Protein AF-0000000087552653 (afdb_homodimer)

Solvent-accessible surface area (backbone atoms only — not comparable to full-atom values): 28702 Å² total; per-residue (Å²): 130,79,80,73,78,88,74,57,79,90,54,52,32,80,37,26,39,22,35,35,19,44,28,60,35,20,32,40,33,50,39,37,32,42,69,78,40,63,28,47,26,37,37,37,40,17,35,39,52,46,31,59,52,37,78,46,34,56,68,56,44,31,53,54,49,40,52,52,51,52,52,36,54,73,68,49,31,47,29,40,34,38,34,20,36,42,48,38,40,54,20,43,68,61,39,53,58,71,49,64,68,68,41,58,76,45,50,52,52,58,58,46,24,51,55,60,44,74,48,97,66,52,28,35,23,34,42,21,30,48,40,25,43,73,51,40,41,65,51,54,47,21,34,73,74,28,71,78,49,44,63,36,69,41,60,48,72,62,53,57,59,38,55,73,71,60,41,67,97,28,73,54,42,51,46,46,50,50,60,60,58,66,31,78,74,46,66,78,35,43,34,37,39,55,45,35,49,53,45,69,80,46,44,68,63,53,40,61,73,49,50,87,63,36,48,73,55,69,52,35,57,49,36,32,51,52,50,50,53,54,30,52,75,64,67,35,61,36,84,87,33,95,76,47,52,77,44,37,33,23,41,45,73,42,74,63,54,55,54,50,40,31,73,44,60,33,86,84,68,64,81,38,82,46,77,131,129,77,78,73,76,87,74,56,81,88,55,53,33,79,37,25,39,23,35,35,19,47,27,59,35,21,32,40,33,52,39,36,32,43,69,78,41,63,29,46,25,37,36,37,40,18,34,40,53,44,29,60,53,36,78,47,35,56,68,57,44,32,53,54,49,41,53,52,50,50,52,36,53,73,68,50,31,47,28,39,32,38,32,20,37,40,48,38,41,54,20,44,69,60,39,51,58,70,49,63,67,66,42,58,76,44,51,51,52,58,57,46,25,52,56,59,43,75,46,97,67,50,28,36,25,33,41,22,30,47,40,24,45,74,50,42,42,64,52,53,47,21,34,71,74,28,73,78,48,44,64,35,69,40,61,48,72,62,52,56,57,37,55,73,70,60,40,66,97,26,74,54,43,51,45,44,50,50,59,60,57,67,32,78,75,46,67,78,35,42,32,36,38,55,45,36,49,53,44,69,80,45,44,67,64,53,40,60,74,49,49,87,62,36,47,73,55,69,54,36,58,49,35,31,50,50,49,51,54,55,31,52,75,64,67,36,61,34,83,87,33,96,74,48,51,78,44,38,33,22,42,44,74,41,74,64,56,56,55,47,39,30,71,44,59,34,86,84,69,63,79,37,81,45,79,130

Organism: NCBI:txid2305228

pLDDT: mean 95.36, std 7.12, range [34.69, 98.94]

Sequence (552 aa):
MKTKKQDYSHLSPNQPIGIFDSGVGGLTVAKEIKRLLPNENLIYFGDTKHLPYGEKSKEAIIEYSTKITNFLLEQNCKAIVIACNTATANALNEVVESVAGKVPVIDVINPVAEKVSYEIHNNVGVIATKATVNSGLYKKSIRKHNKWIKVDELATPLLVPAIEEGFKNHPITHAIIYNYLSNSKLKNIETLILGCTHYPLLIDEIKQYYGNRVRVIDSPNIVANHLKIILDKYNLLNENNPKPDYRFYLSDITKNFEKISKKFFGKSIDLEFKTLMKTKKQDYSHLSPNQPIGIFDSGVGGLTVAKEIKRLLPNENLIYFGDTKHLPYGEKSKEAIIEYSTKITNFLLEQNCKAIVIACNTATANALNEVVESVAGKVPVIDVINPVAEKVSYEIHNNVGVIATKATVNSGLYKKSIRKHNKWIKVDELATPLLVPAIEEGFKNHPITHAIIYNYLSNSKLKNIETLILGCTHYPLLIDEIKQYYGNRVRVIDSPNIVANHLKIILDKYNLLNENNPKPDYRFYLSDITKNFEKISKKFFGKSIDLEFKTL

Secondary structure (DSSP, 8-state):
--------TT--TTSPEEEEESSSTTHHHHHHHHHH-TT--EEEEE-TTT--GGGS-HHHHHHHHHHHHHHHHHTT-SEEEE--HHHHHHHHHHHHHHHTTSS-EEESSHHHHHHHHTSS-SEEEEEE-HHHHHHTHHHHHHHHH-TT-EEEEEE-TTHHHHHHTT-TT-HHHHHHHHHHHTSGGGTT-SEEEEESTTGGGGHHHHHHHHTTSSEEE-HHHHHHHHHHHHHHHTT----S-SS--EEEEESS--HHHHHHHHHHH-TT--EEE---/--------TT--TTSPEEEEESSSTTHHHHHHHHHH-TT--EEEEE-TTT--GGGS-HHHHHHHHHHHHHHHHHTT-SEEEE--HHHHHHHHHHHHHHHTTSS-EEESSHHHHHHHHTSS-SEEEEEE-HHHHHHTHHHHHHHHH-TT-EEEEEE-TTHHHHHHTT-TT-HHHHHHHHHHHTSGGGTT-SEEEEESTTGGGGHHHHHHHHTTSSEEE-HHHHHHHHHHHHHHHTT----S-SS--EEEEESS--HHHHHHHHHHH-TT--EEE---

Radius of gyration: 25.2 Å; Cα contacts (8 Å, |Δi|>4): 1125; chains: 2; bounding box: 48×78×66 Å

Nearest PDB structures (foldseek):
  2gzm-assembly1_A  TM=9.414E-01  e=8.500E-28  Bacillus anthracis
  3ist-assembly1_A  TM=9.287E-01  e=1.490E-26  Listeria monocytogenes EGD-e
  1zuw-assembly1_A  TM=9.370E-01  e=9.863E-26  Bacillus subtilis
  2jfq-assembly1_B  TM=9.413E-01  e=1.961E-25  Staphylococcus aureus
  1zuw-assembly2_B-2  TM=9.348E-01  e=6.166E-25  Bacillus subtilis

Foldseek 3Di:
DPPPPQAQVVAALQAAEEEEECALLLLLLVQLLCVVFVQHAYEYEHAPVRPDLLPDDLVVLQVVLLVSLVVSVVSVHQEYEYSWLLSCLRHVVVSCVSCVSNHYYFYLQQLQLQVVLPDDWQEEEEEDGNSNVVSCVNVVNNCVSPVRHHYQYDYLHVQQVCLLVVCAVHPVNLVSLCVRCVDPSNPPGAEYEHSGSSCVSRVVSNCVVCPNRHHYDDRSNSRSVVVVVVCVVNVNRDDPGNDHHYAAEYCDDDPSSLVSSCVSNHDPDDYHHDHD/DPPPPQAQPVAALQAAEEEEECALLLLLLVQLLCVVFVQHAYEYEHAPVRPDLLPDDLVVLQVVLLVSLVVSVVSVHQEYEYSWLLSCLRHVVVSCVSCVSNHYYFYLQQLQLQVVLPDDWQEEEEEDGNSNVVSCVNVVNNCVSPVRHHYQYDYLHVQQVCLLVVCAVHPVNLVSLCVRCVDPSNPPGAEYEHSGSSCVSNVVSNCVVCPNRHHYDDRSNSRSVVVVVVCVVNVNRRDPGNDHHYAAEYCDDDPSSLVSSCVSNHDPDDYDHDHD

InterPro domains:
  IPR001920 Asp/Glu racemase [G3DSA:3.40.50.1860] (17-266)
  IPR001920 Asp/Glu racemase [G3DSA:3.40.50.1860] (108-219)
  IPR001920 Asp/Glu racemase [SSF53681] (16-116)
  IPR001920 Asp/Glu racemase [SSF53681] (122-271)
  IPR004391 Glutamate racemase [MF_00258] (15-268)
  IPR004391 Glutamate racemase [TIGR00067] (17-265)
  IPR015942 Asp/Glu/hydantoin racemase [PF01177] (32-226)
  IPR018187 Asp/Glu racemase, active site 1 [PS00923] (81-89)
  IPR033134 Asp/Glu racemase, active site 2 [PS00924] (192-202)

Structure (mmCIF, N/CA/C/O backbone):
data_AF-0000000087552653-model_v1
#
loop_
_entity.id
_entity.type
_entity.pdbx_description
1 polymer 'Glutamate racemase'
#
loop_
_atom_site.group_PDB
_atom_site.id
_atom_site.type_symbol
_atom_site.label_atom_id
_atom_site.label_alt_id
_atom_site.label_comp_id
_atom_site.label_asym_id
_atom_site.label_entity_id
_atom_site.label_seq_id
_atom_site.pdbx_PDB_ins_code
_atom_site.Cartn_x
_atom_site.Cartn_y
_atom_site.Cartn_z
_atom_site.occupancy
_atom_site.B_iso_or_equiv
_atom_site.auth_seq_id
_atom_site.auth_comp_id
_atom_site.auth_asym_id
_atom_site.auth_atom_id
_atom_site.pdbx_PDB_model_num
ATOM 1 N N . MET A 1 1 ? -17.938 -25.734 -31.859 1 34.69 1 MET A N 1
ATOM 2 C CA . MET A 1 1 ? -16.797 -24.922 -32.25 1 34.69 1 MET A CA 1
ATOM 3 C C . MET A 1 1 ? -15.492 -25.531 -31.734 1 34.69 1 MET A C 1
ATOM 5 O O . MET A 1 1 ? -15.344 -25.781 -30.547 1 34.69 1 MET A O 1
ATOM 9 N N . LYS A 1 2 ? -14.781 -26.203 -32.5 1 41.53 2 LYS A N 1
ATOM 10 C CA . LYS A 1 2 ? -13.562 -26.969 -32.25 1 41.53 2 LYS A CA 1
ATOM 11 C C . LYS A 1 2 ? -12.523 -26.125 -31.516 1 41.53 2 LYS A C 1
ATOM 13 O O . LYS A 1 2 ? -12.281 -24.969 -31.891 1 41.53 2 LYS A O 1
ATOM 18 N N . THR A 1 3 ? -12.32 -26.203 -30.188 1 47.41 3 THR A N 1
ATOM 19 C CA . THR A 1 3 ? -11.328 -25.422 -29.453 1 47.41 3 THR A CA 1
ATOM 20 C C . THR A 1 3 ? -10.031 -25.312 -30.266 1 47.41 3 THR A C 1
ATOM 22 O O . THR A 1 3 ? -9.391 -26.312 -30.547 1 47.41 3 THR A O 1
ATOM 25 N N . LYS A 1 4 ? -9.977 -24.469 -31.219 1 55.56 4 LYS A N 1
ATOM 26 C CA . LYS A 1 4 ? -8.812 -24.234 -32.062 1 55.56 4 LYS A CA 1
ATOM 27 C C . LYS A 1 4 ? -7.516 -24.438 -31.297 1 55.56 4 LYS A C 1
ATOM 29 O O . LYS A 1 4 ? -7.309 -23.828 -30.25 1 55.56 4 LYS A O 1
ATOM 34 N N . LYS A 1 5 ? -6.84 -25.531 -31.406 1 69.5 5 LYS A N 1
ATOM 35 C CA . LYS A 1 5 ? -5.555 -25.844 -30.797 1 69.5 5 LYS A CA 1
ATOM 36 C C . LYS A 1 5 ? -4.594 -24.656 -30.891 1 69.5 5 LYS A C 1
ATOM 38 O O . LYS A 1 5 ? -4.391 -24.109 -31.984 1 69.5 5 LYS A O 1
ATOM 43 N N . GLN A 1 6 ? -4.23 -24 -29.734 1 84.12 6 GLN A N 1
ATOM 44 C CA . GLN A 1 6 ? -3.289 -22.891 -29.703 1 84.12 6 GLN A CA 1
ATOM 45 C C . GLN A 1 6 ? -1.974 -23.25 -30.375 1 84.12 6 GLN A C 1
ATOM 47 O O . GLN A 1 6 ? -1.462 -24.359 -30.203 1 84.12 6 GLN A O 1
ATOM 52 N N . ASP A 1 7 ? -1.537 -22.531 -31.375 1 90.12 7 ASP A N 1
ATOM 53 C CA . ASP A 1 7 ? -0.293 -22.703 -32.125 1 90.12 7 ASP A CA 1
ATOM 54 C C . ASP A 1 7 ? 0.731 -21.641 -31.734 1 90.12 7 ASP A C 1
ATOM 56 O O . ASP A 1 7 ? 0.498 -20.438 -31.938 1 90.12 7 ASP A O 1
ATOM 60 N N . TYR A 1 8 ? 1.911 -22.109 -31.125 1 96.62 8 TYR A N 1
ATOM 61 C CA . TYR A 1 8 ? 2.967 -21.203 -30.703 1 96.62 8 TYR A CA 1
ATOM 62 C C . TYR A 1 8 ? 4.254 -21.453 -31.484 1 96.62 8 TYR A C 1
ATOM 64 O O . TYR A 1 8 ? 5.352 -21.297 -30.938 1 96.62 8 TYR A O 1
ATOM 72 N N . SER A 1 9 ? 4.141 -21.906 -32.688 1 95.38 9 SER A N 1
ATOM 73 C CA . SER A 1 9 ? 5.289 -22.297 -33.5 1 95.38 9 SER A CA 1
ATOM 74 C C . SER A 1 9 ? 6.16 -21.094 -33.844 1 95.38 9 SER A C 1
ATOM 76 O O . SER A 1 9 ? 7.32 -21.25 -34.219 1 95.38 9 SER A O 1
ATOM 78 N N . HIS A 1 10 ? 5.609 -19.906 -33.75 1 96.94 10 HIS A N 1
ATOM 79 C CA . HIS A 1 10 ? 6.367 -18.688 -34.031 1 96.94 10 HIS A CA 1
ATOM 80 C C . HIS A 1 10 ? 7.328 -18.344 -32.906 1 96.94 10 HIS A C 1
ATOM 82 O O . HIS A 1 10 ? 8.211 -17.5 -33.062 1 96.94 10 HIS A O 1
ATOM 88 N N . LEU A 1 11 ? 7.207 -19 -31.828 1 98 11 LEU A N 1
ATOM 89 C CA . LEU A 1 11 ? 8.039 -18.719 -30.656 1 98 11 LEU A CA 1
ATOM 90 C C . LEU A 1 11 ? 9.297 -19.578 -30.656 1 98 11 LEU A C 1
ATOM 92 O O . LEU A 1 11 ? 9.305 -20.672 -31.234 1 98 11 LEU A O 1
ATOM 96 N N . SER A 1 12 ? 10.305 -19.016 -30.031 1 97.62 12 SER A N 1
ATOM 97 C CA . SER A 1 12 ? 11.578 -19.719 -29.891 1 97.62 12 SER A CA 1
ATOM 98 C C . SER A 1 12 ? 11.852 -20.125 -28.453 1 97.62 12 SER A C 1
ATOM 100 O O . SER A 1 12 ? 11.555 -19.359 -27.531 1 97.62 12 SER A O 1
ATOM 102 N N . PRO A 1 13 ? 12.469 -21.281 -28.266 1 97.62 13 PRO A N 1
ATOM 103 C CA . PRO A 1 13 ? 12.836 -21.703 -26.906 1 97.62 13 PRO A CA 1
ATOM 104 C C . PRO A 1 13 ? 13.812 -20.734 -26.234 1 97.62 13 PRO A C 1
ATOM 106 O O . PRO A 1 13 ? 13.891 -20.703 -25 1 97.62 13 PRO A O 1
ATOM 109 N N . ASN A 1 14 ? 14.492 -19.938 -27 1 97.38 14 ASN A N 1
ATOM 110 C CA . ASN A 1 14 ? 15.516 -19.062 -26.438 1 97.38 14 ASN A CA 1
ATOM 111 C C . ASN A 1 14 ? 14.914 -17.766 -25.891 1 97.38 14 ASN A C 1
ATOM 113 O O . ASN A 1 14 ? 15.578 -17.016 -25.172 1 97.38 14 ASN A O 1
ATOM 117 N N . GLN A 1 15 ? 13.648 -17.484 -26.219 1 98.62 15 GLN A N 1
ATOM 118 C CA . GLN A 1 15 ? 12.977 -16.281 -25.734 1 98.62 15 GLN A CA 1
ATOM 119 C C . GLN A 1 15 ? 12.727 -16.375 -24.234 1 98.62 15 GLN A C 1
ATOM 121 O O . GLN A 1 15 ? 12.539 -17.469 -23.688 1 98.62 15 GLN A O 1
ATOM 126 N N . PRO A 1 16 ? 12.758 -15.289 -23.562 1 98.81 16 PRO A N 1
ATOM 127 C CA . PRO A 1 16 ? 12.609 -15.305 -22.109 1 98.81 16 PRO A CA 1
ATOM 128 C C . PRO A 1 16 ? 11.172 -15.578 -21.672 1 98.81 16 PRO A C 1
ATOM 130 O O . PRO A 1 16 ? 10.242 -15.445 -22.469 1 98.81 16 PRO A O 1
ATOM 133 N N . ILE A 1 17 ? 11.07 -16.016 -20.422 1 98.88 17 ILE A N 1
ATOM 134 C CA . ILE A 1 17 ? 9.789 -16.094 -19.734 1 98.88 17 ILE A CA 1
ATOM 135 C C . ILE A 1 17 ? 9.523 -14.789 -18.984 1 98.88 17 ILE A C 1
ATOM 137 O O . ILE A 1 17 ? 10.367 -14.32 -18.219 1 98.88 17 ILE A O 1
ATOM 141 N N . GLY A 1 18 ? 8.398 -14.141 -19.266 1 98.94 18 GLY A N 1
ATOM 142 C CA . GLY A 1 18 ? 7.988 -12.945 -18.547 1 98.94 18 GLY A CA 1
ATOM 143 C C . GLY A 1 18 ? 7.164 -13.242 -17.312 1 98.94 18 GLY A C 1
ATOM 144 O O . GLY A 1 18 ? 6.207 -14.023 -17.375 1 98.94 18 GLY A O 1
ATOM 145 N N . ILE A 1 19 ? 7.551 -12.695 -16.188 1 98.94 19 ILE A N 1
ATOM 146 C CA . ILE A 1 19 ? 6.875 -12.867 -14.914 1 98.94 19 ILE A CA 1
ATOM 147 C C . ILE A 1 19 ? 6.52 -11.5 -14.328 1 98.94 19 ILE A C 1
ATOM 149 O O . ILE A 1 19 ? 7.336 -10.578 -14.352 1 98.94 19 ILE A O 1
ATOM 153 N N . PHE A 1 20 ? 5.242 -11.352 -13.82 1 98.88 20 PHE A N 1
ATOM 154 C CA . PHE A 1 20 ? 5.008 -10.055 -13.188 1 98.88 20 PHE A CA 1
ATOM 155 C C . PHE A 1 20 ? 4.168 -10.211 -11.93 1 98.88 20 PHE A C 1
ATOM 157 O O . PHE A 1 20 ? 3.455 -11.203 -11.766 1 98.88 20 PHE A O 1
ATOM 164 N N . ASP A 1 21 ? 4.309 -9.312 -11.086 1 98.56 21 ASP A N 1
ATOM 165 C CA . ASP A 1 21 ? 3.648 -9.211 -9.789 1 98.56 21 ASP A CA 1
ATOM 166 C C . ASP A 1 21 ? 3.426 -7.746 -9.406 1 98.56 21 ASP A C 1
ATOM 168 O O . ASP A 1 21 ? 4.023 -6.844 -9.992 1 98.56 21 ASP A O 1
ATOM 172 N N . SER A 1 22 ? 2.494 -7.559 -8.445 1 97.81 22 SER A N 1
ATOM 173 C CA . SER A 1 22 ? 2.221 -6.215 -7.945 1 97.81 22 SER A CA 1
ATOM 174 C C . SER A 1 22 ? 3.43 -5.641 -7.211 1 97.81 22 SER A C 1
ATOM 176 O O . SER A 1 22 ? 3.498 -4.434 -6.965 1 97.81 22 SER A O 1
ATOM 178 N N . GLY A 1 23 ? 4.316 -6.41 -6.828 1 96.69 23 GLY A N 1
ATOM 179 C CA . GLY A 1 23 ? 5.531 -6 -6.141 1 96.69 23 GLY A CA 1
ATOM 180 C C . GLY A 1 23 ? 6.637 -7.035 -6.219 1 96.69 23 GLY A 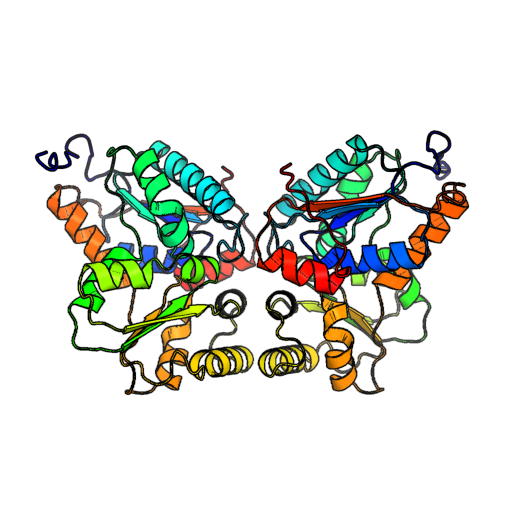C 1
ATOM 181 O O . GLY A 1 23 ? 6.98 -7.504 -7.305 1 96.69 23 GLY A O 1
ATOM 182 N N . VAL A 1 24 ? 7.168 -7.391 -5.031 1 96.06 24 VAL A N 1
ATOM 183 C CA . VAL A 1 24 ? 8.32 -8.281 -5.027 1 96.06 24 VAL A CA 1
ATOM 184 C C . VAL A 1 24 ? 7.895 -9.68 -4.594 1 96.06 24 VAL A C 1
ATOM 186 O O . VAL A 1 24 ? 8.703 -10.617 -4.605 1 96.06 24 VAL A O 1
ATOM 189 N N . GLY A 1 25 ? 6.605 -9.828 -4.273 1 96.5 25 GLY A N 1
ATOM 190 C CA . GLY A 1 25 ? 6.121 -11.125 -3.84 1 96.5 25 GLY A CA 1
ATOM 191 C C . GLY A 1 25 ? 6.273 -12.203 -4.895 1 96.5 25 GLY A C 1
ATOM 192 O O . GLY A 1 25 ? 6.582 -13.359 -4.57 1 96.5 25 GLY A O 1
ATOM 193 N N . GLY A 1 26 ? 6.133 -11.82 -6.129 1 98 26 GLY A N 1
ATOM 194 C CA . GLY A 1 26 ? 6.207 -12.75 -7.242 1 98 26 GLY A CA 1
ATOM 195 C C . GLY A 1 26 ? 7.586 -13.367 -7.414 1 98 26 GLY A C 1
ATOM 196 O O . GLY A 1 26 ? 7.746 -14.359 -8.125 1 98 26 GLY A O 1
ATOM 197 N N . LEU A 1 27 ? 8.562 -12.812 -6.754 1 97.69 27 LEU A N 1
ATOM 198 C CA . LEU A 1 27 ? 9.914 -13.367 -6.816 1 97.69 27 LEU A CA 1
ATOM 199 C C . LEU A 1 27 ? 9.953 -14.766 -6.227 1 97.69 27 LEU A C 1
ATOM 201 O O . LEU A 1 27 ? 10.828 -15.57 -6.574 1 97.69 27 LEU A O 1
ATOM 205 N N . THR A 1 28 ? 8.992 -15.133 -5.355 1 96.62 28 THR A N 1
ATOM 206 C CA . THR A 1 28 ? 8.891 -16.5 -4.852 1 96.62 28 THR A CA 1
ATOM 207 C C . THR A 1 28 ? 8.578 -17.469 -5.988 1 96.62 28 THR A C 1
ATOM 209 O O . THR A 1 28 ? 9.133 -18.562 -6.039 1 96.62 28 THR A O 1
ATOM 212 N N . VAL A 1 29 ? 7.734 -17.031 -6.879 1 98.12 29 VAL A N 1
ATOM 213 C CA . VAL A 1 29 ? 7.391 -17.844 -8.047 1 98.12 29 VAL A CA 1
ATOM 214 C C . VAL A 1 29 ? 8.578 -17.891 -9.008 1 98.12 29 VAL A C 1
ATOM 216 O O . VAL A 1 29 ? 8.93 -18.953 -9.516 1 98.12 29 VAL A O 1
ATOM 219 N N . ALA A 1 30 ? 9.234 -16.719 -9.219 1 98.19 30 ALA A N 1
ATOM 220 C CA . ALA A 1 30 ? 10.398 -16.656 -10.094 1 98.19 30 ALA A CA 1
ATOM 221 C C . ALA A 1 30 ? 11.516 -17.578 -9.609 1 98.19 30 ALA A C 1
ATOM 223 O O . ALA A 1 30 ? 12.172 -18.234 -10.414 1 98.19 30 ALA A O 1
ATOM 224 N N . LYS A 1 31 ? 11.695 -17.562 -8.352 1 97.12 31 LYS A N 1
ATOM 225 C CA . LYS A 1 31 ? 12.727 -18.406 -7.754 1 97.12 31 LYS A CA 1
ATOM 226 C C . LYS A 1 31 ? 12.453 -19.891 -8.031 1 97.12 31 LYS A C 1
ATOM 228 O O . LYS A 1 31 ? 13.375 -20.641 -8.367 1 97.12 31 LYS A O 1
ATOM 233 N N . GLU A 1 32 ? 11.242 -20.312 -7.871 1 97.44 32 GLU A N 1
ATOM 234 C CA . GLU A 1 32 ? 10.883 -21.703 -8.125 1 97.44 32 GLU A CA 1
ATOM 235 C C . GLU A 1 32 ? 11.023 -22.047 -9.602 1 97.44 32 GLU A C 1
ATOM 237 O O . GLU A 1 32 ? 11.422 -23.156 -9.953 1 97.44 32 GLU A O 1
ATOM 242 N N . ILE A 1 33 ? 10.656 -21.094 -10.445 1 98.31 33 ILE A N 1
ATOM 243 C CA . ILE A 1 33 ? 10.828 -21.297 -11.875 1 98.31 33 ILE A CA 1
ATOM 244 C C . ILE A 1 33 ? 12.305 -21.484 -12.203 1 98.31 33 ILE A C 1
ATOM 246 O O . ILE A 1 33 ? 12.68 -22.391 -12.945 1 98.31 33 ILE A O 1
ATOM 250 N N . LYS A 1 34 ? 13.117 -20.609 -11.656 1 97.12 34 LYS A N 1
ATOM 251 C CA . LYS A 1 34 ? 14.562 -20.719 -11.859 1 97.12 34 LYS A CA 1
ATOM 252 C C . LYS A 1 34 ? 15.078 -22.078 -11.414 1 97.12 34 LYS A C 1
ATOM 254 O O . LYS A 1 34 ? 15.906 -22.688 -12.102 1 97.12 34 LYS A O 1
ATOM 259 N N . ARG A 1 35 ? 14.625 -22.547 -10.328 1 96.75 35 ARG A N 1
ATOM 260 C CA . ARG A 1 35 ? 15.055 -23.828 -9.773 1 96.75 35 ARG A CA 1
ATOM 261 C C . ARG A 1 35 ? 14.672 -24.984 -10.695 1 96.75 35 ARG A C 1
ATOM 263 O O . ARG A 1 35 ? 15.5 -25.844 -11 1 96.75 35 ARG A O 1
ATOM 270 N N . LEU A 1 36 ? 13.453 -25 -11.203 1 97.44 36 LEU A N 1
ATOM 271 C CA . LEU A 1 36 ? 12.922 -26.109 -11.992 1 97.44 36 LEU A CA 1
ATOM 272 C C . LEU A 1 36 ? 13.391 -26.016 -13.438 1 97.44 36 LEU A C 1
ATOM 274 O O . LEU A 1 36 ? 13.508 -27.031 -14.125 1 97.44 36 LEU A O 1
ATOM 278 N N . LEU A 1 37 ? 13.578 -24.781 -13.906 1 97.94 37 LEU A N 1
ATOM 279 C CA . LEU A 1 37 ? 13.969 -24.5 -15.281 1 97.94 37 LEU A CA 1
ATOM 280 C C . LEU A 1 37 ? 15.227 -23.641 -15.32 1 97.94 37 LEU A C 1
ATOM 282 O O . LEU A 1 37 ? 15.195 -22.5 -15.805 1 97.94 37 LEU A O 1
ATOM 286 N N . PRO A 1 38 ? 16.344 -24.188 -14.961 1 97.25 38 PRO A N 1
ATOM 287 C CA . PRO A 1 38 ? 17.562 -23.422 -14.719 1 97.25 38 PRO A CA 1
ATOM 288 C C . PRO A 1 38 ? 18.156 -22.844 -16 1 97.25 38 PRO A C 1
ATOM 290 O O . PRO A 1 38 ? 19.031 -21.969 -15.945 1 97.25 38 PRO A O 1
ATOM 293 N N . ASN A 1 39 ? 17.656 -23.297 -17.188 1 98.06 39 ASN A N 1
ATOM 294 C CA . ASN A 1 39 ? 18.234 -22.828 -18.438 1 98.06 39 ASN A CA 1
ATOM 295 C C . ASN A 1 39 ? 17.422 -21.672 -19.031 1 98.06 39 ASN A C 1
ATOM 297 O O . ASN A 1 39 ? 17.797 -21.094 -20.047 1 98.06 39 ASN A O 1
ATOM 301 N N . GLU A 1 40 ? 16.359 -21.312 -18.406 1 98.5 40 GLU A N 1
ATOM 302 C CA . GLU A 1 40 ? 15.445 -20.328 -18.969 1 98.5 40 GLU A CA 1
ATOM 303 C C . GLU A 1 40 ? 15.906 -18.906 -18.656 1 98.5 40 GLU A C 1
ATOM 305 O O . GLU A 1 40 ? 16.359 -18.625 -17.547 1 98.5 40 GLU A O 1
ATOM 310 N N . ASN A 1 41 ? 15.812 -18.031 -19.688 1 98.5 41 ASN A N 1
ATOM 311 C CA . ASN A 1 41 ? 15.906 -16.594 -19.438 1 98.5 41 ASN A CA 1
ATOM 312 C C . ASN A 1 41 ? 14.633 -16.047 -18.797 1 98.5 41 ASN A C 1
ATOM 314 O O . ASN A 1 41 ? 13.531 -16.453 -19.156 1 98.5 41 ASN A O 1
ATOM 318 N N . LEU A 1 42 ? 14.789 -15.164 -17.797 1 98.44 42 LEU A N 1
ATOM 319 C CA . LEU A 1 42 ? 13.633 -14.609 -17.094 1 98.44 42 LEU A CA 1
ATOM 320 C C . LEU A 1 42 ? 13.625 -13.086 -17.172 1 98.44 42 LEU A C 1
ATOM 322 O O . LEU A 1 42 ? 14.68 -12.453 -17.062 1 98.44 42 LEU A O 1
ATOM 326 N N . ILE A 1 43 ? 12.508 -12.547 -17.391 1 98.81 43 ILE A N 1
ATOM 327 C CA . ILE A 1 43 ? 12.25 -11.125 -17.188 1 98.81 43 ILE A CA 1
ATOM 328 C C . ILE A 1 43 ? 11.148 -10.945 -16.141 1 98.81 43 ILE A C 1
ATOM 330 O O . ILE A 1 43 ? 10.023 -11.414 -16.344 1 98.81 43 ILE A O 1
ATOM 334 N N . TYR A 1 44 ? 11.57 -10.352 -15.078 1 98.75 44 TYR A N 1
ATOM 335 C CA . TYR A 1 44 ? 10.641 -10.109 -13.977 1 98.75 44 TYR A CA 1
ATOM 336 C C . TYR A 1 44 ? 10.273 -8.633 -13.898 1 98.75 44 TYR A C 1
ATOM 338 O O . TYR A 1 44 ? 11.141 -7.762 -13.969 1 98.75 44 TYR A O 1
ATOM 346 N N . PHE A 1 45 ? 8.945 -8.359 -13.742 1 98.81 45 PHE A N 1
ATOM 347 C CA . PHE A 1 45 ? 8.477 -6.996 -13.5 1 98.81 45 PHE A CA 1
ATOM 348 C C . PHE A 1 45 ? 7.656 -6.926 -12.219 1 98.81 45 PHE A C 1
ATOM 350 O O . PHE A 1 45 ? 6.574 -7.512 -12.133 1 98.81 45 PHE A O 1
ATOM 357 N N . GLY A 1 46 ? 8.164 -6.211 -11.25 1 98.44 46 GLY A N 1
ATOM 358 C CA . GLY A 1 46 ? 7.434 -5.902 -10.031 1 98.44 46 GLY A CA 1
ATOM 359 C C . GLY A 1 46 ? 6.902 -4.48 -10 1 98.44 46 GLY A C 1
ATOM 360 O O . GLY A 1 46 ? 7.68 -3.521 -9.992 1 98.44 46 GLY A O 1
ATOM 361 N N . ASP A 1 47 ? 5.613 -4.344 -9.891 1 98.19 47 ASP A N 1
ATOM 362 C CA . ASP A 1 47 ? 4.988 -3.025 -9.93 1 98.19 47 ASP A CA 1
ATOM 363 C C . ASP A 1 47 ? 4.957 -2.389 -8.547 1 98.19 47 ASP A C 1
ATOM 365 O O . ASP A 1 47 ? 3.895 -2 -8.062 1 98.19 47 ASP A O 1
ATOM 369 N N . THR A 1 48 ? 6.078 -2.08 -7.992 1 96.94 48 THR A N 1
ATOM 370 C CA . THR A 1 48 ? 6.238 -1.61 -6.621 1 96.94 48 THR A CA 1
ATOM 371 C C . THR A 1 48 ? 5.676 -0.2 -6.465 1 96.94 48 THR A C 1
ATOM 373 O O . THR A 1 48 ? 5.34 0.22 -5.355 1 96.94 48 THR A O 1
ATOM 376 N N . LYS A 1 49 ? 5.555 0.503 -7.559 1 95.69 49 LYS A N 1
ATOM 377 C CA . LYS A 1 49 ? 4.988 1.85 -7.512 1 95.69 49 LYS A CA 1
ATOM 378 C C . LYS A 1 49 ? 3.518 1.815 -7.109 1 95.69 49 LYS A C 1
ATOM 380 O O . LYS A 1 49 ? 3.027 2.738 -6.457 1 95.69 49 LYS A O 1
ATOM 385 N N . HIS A 1 50 ? 2.842 0.735 -7.457 1 96.06 50 HIS A N 1
ATOM 386 C CA . HIS A 1 50 ? 1.399 0.679 -7.242 1 96.06 50 HIS A CA 1
ATOM 387 C C . HIS A 1 50 ? 1.038 -0.379 -6.203 1 96.06 50 HIS A C 1
ATOM 389 O O . HIS A 1 50 ? -0.143 -0.633 -5.957 1 96.06 50 HIS A O 1
ATOM 395 N N . LEU A 1 51 ? 2.039 -1.006 -5.641 1 94.56 51 LEU A N 1
ATOM 396 C CA . LEU A 1 51 ? 1.822 -1.998 -4.594 1 94.56 51 LEU A CA 1
ATOM 397 C C . LEU A 1 51 ? 1.141 -1.371 -3.383 1 94.56 51 LEU A C 1
ATOM 399 O O . LEU A 1 51 ? 1.43 -0.227 -3.027 1 94.56 51 LEU A O 1
ATOM 403 N N . PRO A 1 52 ? 0.253 -2.018 -2.678 1 95.25 52 PRO A N 1
ATOM 404 C CA . PRO A 1 52 ? -0.283 -3.359 -2.91 1 95.25 52 PRO A CA 1
ATOM 405 C C . PRO A 1 52 ? -1.542 -3.352 -3.775 1 95.25 52 PRO A C 1
ATOM 407 O O . PRO A 1 52 ? -2.422 -2.508 -3.582 1 95.25 52 PRO A O 1
ATOM 410 N N . TYR A 1 53 ? -1.647 -4.355 -4.566 1 97.56 53 TYR A N 1
ATOM 411 C CA . TYR A 1 53 ? -2.822 -4.469 -5.422 1 97.56 53 TYR A CA 1
ATOM 412 C C . TYR A 1 53 ? -4.055 -4.852 -4.609 1 97.56 53 TYR A C 1
ATOM 414 O O . TYR A 1 53 ? -5.18 -4.527 -4.988 1 97.56 53 TYR A O 1
ATOM 422 N N . GLY A 1 54 ? -3.842 -5.469 -3.514 1 96.94 54 GLY A N 1
ATOM 423 C CA . GLY A 1 54 ? -4.922 -6.031 -2.717 1 96.94 54 GLY A CA 1
ATOM 424 C C . GLY A 1 54 ? -5.898 -4.988 -2.215 1 96.94 54 GLY A C 1
ATOM 425 O O . GLY A 1 54 ? -7 -5.324 -1.773 1 96.94 54 GLY A O 1
ATOM 426 N N . GLU A 1 55 ? -5.531 -3.711 -2.307 1 94.31 55 GLU A N 1
ATOM 427 C CA . GLU A 1 55 ? -6.363 -2.631 -1.79 1 94.31 55 GLU A CA 1
ATOM 428 C C . GLU A 1 55 ? -6.902 -1.759 -2.922 1 94.31 55 GLU A C 1
ATOM 430 O O . GLU A 1 55 ? -7.508 -0.713 -2.672 1 94.31 55 GLU A O 1
ATOM 435 N N . LYS A 1 56 ? -6.656 -2.162 -4.145 1 97.19 56 LYS A N 1
ATOM 436 C CA . LYS A 1 56 ? -7.047 -1.359 -5.301 1 97.19 56 LYS A CA 1
ATOM 437 C C . LYS A 1 56 ? -8.344 -1.875 -5.914 1 97.19 56 LYS A C 1
ATOM 439 O O . LYS A 1 56 ? -8.789 -2.984 -5.605 1 97.19 56 LYS A O 1
ATOM 444 N N . SER A 1 57 ? -8.953 -1.047 -6.727 1 97.12 57 SER A N 1
ATOM 445 C CA . SER A 1 57 ? -10.148 -1.455 -7.461 1 97.12 57 SER A CA 1
ATOM 446 C C . SER A 1 57 ? -9.797 -2.416 -8.594 1 97.12 57 SER A C 1
ATOM 448 O O . SER A 1 57 ? -8.656 -2.447 -9.055 1 97.12 57 SER A O 1
ATOM 450 N N . LYS A 1 58 ? -10.789 -3.188 -8.953 1 98 58 LYS A N 1
ATOM 451 C CA . LYS A 1 58 ? -10.617 -4.09 -10.086 1 98 58 LYS A CA 1
ATOM 452 C C . LYS A 1 58 ? -10.141 -3.332 -11.32 1 98 58 LYS A C 1
ATOM 454 O O . LYS A 1 58 ? -9.234 -3.789 -12.023 1 98 58 LYS A O 1
ATOM 459 N N . GLU A 1 59 ? -10.672 -2.156 -11.562 1 97.62 59 GLU A N 1
ATOM 460 C CA . GLU A 1 59 ? -10.312 -1.345 -12.727 1 97.62 59 GLU A CA 1
ATOM 461 C C . GLU A 1 59 ? -8.844 -0.946 -12.688 1 97.62 59 GLU A C 1
ATOM 463 O O . GLU A 1 59 ? -8.148 -1.025 -13.703 1 97.62 59 GLU A O 1
ATOM 468 N N . ALA A 1 60 ? -8.383 -0.527 -11.555 1 97.56 60 ALA A N 1
ATOM 469 C CA . ALA A 1 60 ? -6.977 -0.16 -11.406 1 97.56 60 ALA A CA 1
ATOM 470 C C . ALA A 1 60 ? -6.07 -1.362 -11.641 1 97.56 60 ALA A C 1
ATOM 472 O O . ALA A 1 60 ? -5.059 -1.258 -12.344 1 97.56 60 ALA A O 1
ATOM 473 N N . ILE A 1 61 ? -6.426 -2.498 -11.094 1 98.62 61 ILE A N 1
ATOM 474 C CA . ILE A 1 61 ? -5.633 -3.717 -11.211 1 98.62 61 ILE A CA 1
ATOM 475 C C . ILE A 1 61 ? -5.551 -4.145 -12.672 1 98.62 61 ILE A C 1
ATOM 477 O O . ILE A 1 61 ? -4.484 -4.523 -13.156 1 98.62 61 ILE A O 1
ATOM 481 N N . ILE A 1 62 ? -6.688 -4.082 -13.391 1 98.69 62 ILE A N 1
ATOM 482 C CA . ILE A 1 62 ? -6.734 -4.418 -14.812 1 98.69 62 ILE A CA 1
ATOM 483 C C . ILE A 1 62 ? -5.785 -3.51 -15.586 1 98.69 62 ILE A C 1
ATOM 485 O O . ILE A 1 62 ? -4.988 -3.986 -16.406 1 98.69 62 ILE A O 1
ATOM 489 N N . GLU A 1 63 ? -5.82 -2.264 -15.266 1 97.94 63 GLU A N 1
ATOM 490 C CA . GLU A 1 63 ? -4.973 -1.291 -15.953 1 97.94 63 GLU A CA 1
ATOM 491 C C . GLU A 1 63 ? -3.492 -1.613 -15.75 1 97.94 63 GLU A C 1
ATOM 493 O O . GLU A 1 63 ? -2.73 -1.677 -16.719 1 97.94 63 GLU A O 1
ATOM 498 N N . TYR A 1 64 ? -3.084 -1.812 -14.547 1 98.31 64 TYR A N 1
ATOM 499 C CA . TYR A 1 64 ? -1.687 -2.092 -14.242 1 98.31 64 TYR A CA 1
ATOM 500 C C . TYR A 1 64 ? -1.238 -3.398 -14.891 1 98.31 64 TYR A C 1
ATOM 502 O O . TYR A 1 64 ? -0.175 -3.457 -15.508 1 98.31 64 TYR A O 1
ATOM 510 N N . SER A 1 65 ? -2.07 -4.402 -14.805 1 98.81 65 SER A N 1
ATOM 511 C CA . SER A 1 65 ? -1.724 -5.734 -15.289 1 98.81 65 SER A CA 1
ATOM 512 C C . SER A 1 65 ? -1.563 -5.746 -16.797 1 98.81 65 SER A C 1
ATOM 514 O O . SER A 1 65 ? -0.638 -6.367 -17.328 1 98.81 65 SER A O 1
ATOM 516 N N . THR A 1 66 ? -2.453 -5.051 -17.5 1 98.69 66 THR A N 1
ATOM 517 C CA . THR A 1 66 ? -2.4 -5.039 -18.953 1 98.69 66 THR A CA 1
ATOM 518 C C . THR A 1 66 ? -1.185 -4.262 -19.453 1 98.69 66 THR A C 1
ATOM 520 O O . THR A 1 66 ? -0.542 -4.652 -20.422 1 98.69 66 THR A O 1
ATOM 523 N N . LYS A 1 67 ? -0.838 -3.178 -18.734 1 98.62 67 LYS A N 1
ATOM 524 C CA . LYS A 1 67 ? 0.348 -2.404 -19.094 1 98.62 67 LYS A CA 1
ATOM 525 C C . LYS A 1 67 ? 1.615 -3.242 -18.938 1 98.62 67 LYS A C 1
ATOM 527 O O . LYS A 1 67 ? 2.488 -3.215 -19.812 1 98.62 67 LYS A O 1
ATOM 532 N N . ILE A 1 68 ? 1.706 -3.961 -17.891 1 98.88 68 ILE A N 1
ATOM 533 C CA . ILE A 1 68 ? 2.879 -4.789 -17.641 1 98.88 68 ILE A CA 1
ATOM 534 C C . ILE A 1 68 ? 2.949 -5.914 -18.672 1 98.88 68 ILE A C 1
ATOM 536 O O . ILE A 1 68 ? 4.027 -6.23 -19.188 1 98.88 68 ILE A O 1
ATOM 540 N N . THR A 1 69 ? 1.813 -6.496 -18.969 1 98.81 69 THR A N 1
ATOM 541 C CA . THR A 1 69 ? 1.739 -7.559 -19.953 1 98.81 69 THR A CA 1
ATOM 542 C C . THR A 1 69 ? 2.254 -7.07 -21.312 1 98.81 69 THR A C 1
ATOM 544 O O . THR A 1 69 ? 3.064 -7.746 -21.953 1 98.81 69 THR A O 1
ATOM 547 N N . ASN A 1 70 ? 1.839 -5.895 -21.703 1 98.69 70 ASN A N 1
ATOM 548 C CA . ASN A 1 70 ? 2.285 -5.324 -22.969 1 98.69 70 ASN A CA 1
ATOM 549 C C . ASN A 1 70 ? 3.791 -5.074 -22.969 1 98.69 70 ASN A C 1
ATOM 551 O O . ASN A 1 70 ? 4.461 -5.312 -23.984 1 98.69 70 ASN A O 1
ATOM 555 N N . PHE A 1 71 ? 4.258 -4.59 -21.891 1 98.81 71 PHE A N 1
ATOM 556 C CA . PHE A 1 71 ? 5.695 -4.391 -21.766 1 98.81 71 PHE A CA 1
ATOM 557 C C . PHE A 1 71 ? 6.445 -5.703 -21.969 1 98.81 71 PHE A C 1
ATOM 559 O O . PHE A 1 71 ? 7.43 -5.754 -22.703 1 98.81 71 PHE A O 1
ATOM 566 N N . LEU A 1 72 ? 6.004 -6.801 -21.328 1 98.81 72 LEU A N 1
ATOM 567 C CA . LEU A 1 72 ? 6.672 -8.094 -21.406 1 98.81 72 LEU A CA 1
ATOM 568 C C . LEU A 1 72 ? 6.586 -8.656 -22.828 1 98.81 72 LEU A C 1
ATOM 570 O O . LEU A 1 72 ? 7.531 -9.297 -23.297 1 98.81 72 LEU A O 1
ATOM 574 N N . LEU A 1 73 ? 5.449 -8.43 -23.484 1 98.62 73 LEU A N 1
ATOM 575 C CA . LEU A 1 73 ? 5.316 -8.828 -24.891 1 98.62 73 LEU A CA 1
ATOM 576 C C . LEU A 1 73 ? 6.324 -8.094 -25.766 1 98.62 73 LEU A C 1
ATOM 578 O O . LEU A 1 73 ? 6.93 -8.688 -26.656 1 98.62 73 LEU A O 1
ATOM 582 N N . GLU A 1 74 ? 6.527 -6.824 -25.453 1 98.5 74 GLU A N 1
ATOM 583 C CA . GLU A 1 74 ? 7.496 -6.016 -26.188 1 98.5 74 GLU A CA 1
ATOM 584 C C . GLU A 1 74 ? 8.922 -6.508 -25.953 1 98.5 74 GLU A C 1
ATOM 586 O O . GLU A 1 74 ? 9.805 -6.297 -26.781 1 98.5 74 GLU A O 1
ATOM 591 N N . GLN A 1 75 ? 9.117 -7.184 -24.844 1 98.38 75 GLN A N 1
ATOM 592 C CA . GLN A 1 75 ? 10.422 -7.758 -24.531 1 98.38 75 GLN A CA 1
ATOM 593 C C . GLN A 1 75 ? 10.586 -9.133 -25.172 1 98.38 75 GLN A C 1
ATOM 595 O O . GLN A 1 75 ? 11.555 -9.844 -24.906 1 98.38 75 GLN A O 1
ATOM 600 N N . ASN A 1 76 ? 9.602 -9.625 -25.953 1 98.31 76 ASN A N 1
ATOM 601 C CA . ASN A 1 76 ? 9.625 -10.859 -26.719 1 98.31 76 ASN A CA 1
ATOM 602 C C . ASN A 1 76 ? 9.609 -12.086 -25.828 1 98.31 76 ASN A C 1
ATOM 604 O O . ASN A 1 76 ? 10.336 -13.055 -26.078 1 98.31 76 ASN A O 1
ATOM 608 N N . CYS A 1 77 ? 8.859 -12.031 -24.781 1 98.81 77 CYS A N 1
ATOM 609 C CA . CYS A 1 77 ? 8.711 -13.195 -23.906 1 98.81 77 CYS A CA 1
ATOM 610 C C . CYS A 1 77 ? 7.914 -14.297 -24.594 1 98.81 77 CYS A C 1
ATOM 612 O O . CYS A 1 77 ? 6.945 -14.023 -25.312 1 98.81 77 CYS A O 1
ATOM 614 N N . LYS A 1 78 ? 8.336 -15.523 -24.328 1 98.81 78 LYS A N 1
ATOM 615 C CA . LYS A 1 78 ? 7.672 -16.656 -24.969 1 98.81 78 LYS A CA 1
ATOM 616 C C . LYS A 1 78 ? 6.496 -17.141 -24.125 1 98.81 78 LYS A C 1
ATOM 618 O O . LYS A 1 78 ? 5.703 -17.984 -24.578 1 98.81 78 LYS A O 1
ATOM 623 N N . ALA A 1 79 ? 6.402 -16.672 -22.922 1 98.88 79 ALA A N 1
ATOM 624 C CA . ALA A 1 79 ? 5.32 -16.953 -21.984 1 98.88 79 ALA A CA 1
ATOM 625 C C . ALA A 1 79 ? 5.172 -15.836 -20.969 1 98.88 79 ALA A C 1
ATOM 627 O O . ALA A 1 79 ? 6.137 -15.125 -20.672 1 98.88 79 ALA A O 1
ATOM 628 N N . ILE A 1 80 ? 3.984 -15.664 -20.5 1 98.94 80 ILE A N 1
ATOM 629 C CA . ILE A 1 80 ? 3.709 -14.68 -19.453 1 98.94 80 ILE A CA 1
ATOM 630 C C . ILE A 1 80 ? 3.168 -15.391 -18.219 1 98.94 80 ILE A C 1
ATOM 632 O O . ILE A 1 80 ? 2.193 -16.141 -18.297 1 98.94 80 ILE A O 1
ATOM 636 N N . VAL A 1 81 ? 3.807 -15.211 -17.109 1 98.94 81 VAL A N 1
ATOM 637 C CA . VAL A 1 81 ? 3.363 -15.734 -15.828 1 98.94 81 VAL A CA 1
ATOM 638 C C . VAL A 1 81 ? 2.846 -14.594 -14.953 1 98.94 81 VAL A C 1
ATOM 640 O O . VAL A 1 81 ? 3.598 -13.68 -14.609 1 98.94 81 VAL A O 1
ATOM 643 N N . ILE A 1 82 ? 1.588 -14.617 -14.633 1 98.94 82 ILE A N 1
ATOM 644 C CA . ILE A 1 82 ? 1.035 -13.695 -13.641 1 98.94 82 ILE A CA 1
ATOM 645 C C . ILE A 1 82 ? 1.341 -14.211 -12.234 1 98.94 82 ILE A C 1
ATOM 647 O O . ILE A 1 82 ? 0.565 -14.984 -11.672 1 98.94 82 ILE A O 1
ATOM 651 N N . ALA A 1 83 ? 2.391 -13.719 -11.68 1 98.75 83 ALA A N 1
ATOM 652 C CA . ALA A 1 83 ? 2.848 -14.164 -10.367 1 98.75 83 ALA A CA 1
ATOM 653 C C . ALA A 1 83 ? 2.26 -13.305 -9.258 1 98.75 83 ALA A C 1
ATOM 655 O O . ALA A 1 83 ? 2.982 -12.836 -8.375 1 98.75 83 ALA A O 1
ATOM 656 N N . CYS A 1 84 ? 1.051 -12.992 -9.336 1 98.62 84 CYS A N 1
ATOM 657 C CA . CYS A 1 84 ? 0.264 -12.227 -8.375 1 98.62 84 CYS A CA 1
ATOM 658 C C . CYS A 1 84 ? -1.161 -12.758 -8.289 1 98.62 84 CYS A C 1
ATOM 660 O O . CYS A 1 84 ? -1.905 -12.711 -9.273 1 98.62 84 CYS A O 1
ATOM 662 N N . ASN A 1 85 ? -1.563 -13.195 -7.141 1 98.69 85 ASN A N 1
ATOM 663 C CA . ASN A 1 85 ? -2.914 -13.711 -6.941 1 98.69 85 ASN A CA 1
ATOM 664 C C . ASN A 1 85 ? -3.967 -12.633 -7.188 1 98.69 85 ASN A C 1
ATOM 666 O O . ASN A 1 85 ? -4.992 -12.891 -7.82 1 98.69 85 ASN A O 1
ATOM 670 N N . THR A 1 86 ? -3.672 -11.43 -6.734 1 98.69 86 THR A N 1
ATOM 671 C CA . THR A 1 86 ? -4.621 -10.336 -6.887 1 98.69 86 THR A CA 1
ATOM 672 C C . THR A 1 86 ? -4.805 -9.984 -8.359 1 98.69 86 THR A C 1
ATOM 674 O O . THR A 1 86 ? -5.934 -9.789 -8.82 1 98.69 86 THR A O 1
ATOM 677 N N . ALA A 1 87 ? -3.689 -9.93 -9.078 1 98.88 87 ALA A N 1
ATOM 678 C CA . ALA A 1 87 ? -3.787 -9.672 -10.516 1 98.88 87 ALA A CA 1
ATOM 679 C C . ALA A 1 87 ? -4.555 -10.781 -11.227 1 98.88 87 ALA A C 1
ATOM 681 O O . ALA A 1 87 ? -5.418 -10.516 -12.062 1 98.88 87 ALA A O 1
ATOM 682 N N . THR A 1 88 ? -4.262 -12.008 -10.891 1 98.88 88 THR A N 1
ATOM 683 C CA . THR A 1 88 ? -4.969 -13.133 -11.492 1 98.88 88 THR A CA 1
ATOM 684 C C . THR A 1 88 ? -6.465 -13.047 -11.195 1 98.88 88 THR A C 1
ATOM 686 O O . THR A 1 88 ? -7.289 -13.164 -12.109 1 98.88 88 THR A O 1
ATOM 689 N N . ALA A 1 89 ? -6.797 -12.789 -9.969 1 98.75 89 ALA A N 1
ATOM 690 C CA . ALA A 1 89 ? -8.18 -12.812 -9.5 1 98.75 89 ALA A CA 1
ATOM 691 C C . ALA A 1 89 ? -9 -11.703 -10.156 1 98.75 89 ALA A C 1
ATOM 693 O O . ALA A 1 89 ? -10.219 -11.82 -10.289 1 98.75 89 ALA A O 1
ATOM 694 N N . ASN A 1 90 ? -8.336 -10.641 -10.602 1 98.69 90 ASN A N 1
ATOM 695 C CA . ASN A 1 90 ? -9.109 -9.469 -11 1 98.69 90 ASN A CA 1
ATOM 696 C C . ASN A 1 90 ? -8.867 -9.117 -12.469 1 98.69 90 ASN A C 1
ATOM 698 O O . ASN A 1 90 ? -9.664 -8.398 -13.078 1 98.69 90 ASN A O 1
ATOM 702 N N . ALA A 1 91 ? -7.805 -9.672 -13.07 1 98.81 91 ALA A N 1
ATOM 703 C CA . ALA A 1 91 ? -7.449 -9.117 -14.375 1 98.81 91 ALA A CA 1
ATOM 704 C C . ALA A 1 91 ? -7.078 -10.219 -15.352 1 98.81 91 ALA A C 1
ATOM 706 O O . ALA A 1 91 ? -6.613 -9.945 -16.469 1 98.81 91 ALA A O 1
ATOM 707 N N . LEU A 1 92 ? -7.223 -11.484 -15 1 98.75 92 LEU A N 1
ATOM 708 C CA . LEU A 1 92 ? -6.793 -12.602 -15.836 1 98.75 92 LEU A CA 1
ATOM 709 C C . LEU A 1 92 ? -7.426 -12.523 -17.219 1 98.75 92 LEU A C 1
ATOM 711 O O . LEU A 1 92 ? -6.73 -12.617 -18.234 1 98.75 92 LEU A O 1
ATOM 715 N N . ASN A 1 93 ? -8.742 -12.305 -17.297 1 98.38 93 ASN A N 1
ATOM 716 C CA . ASN A 1 93 ? -9.445 -12.25 -18.578 1 98.38 93 ASN A CA 1
ATOM 717 C C . ASN A 1 93 ? -8.898 -11.148 -19.469 1 98.38 93 ASN A C 1
ATOM 719 O O . ASN A 1 93 ? -8.664 -11.375 -20.656 1 98.38 93 ASN A O 1
ATOM 723 N N . GLU A 1 94 ? -8.727 -10.008 -18.906 1 98.69 94 GLU A N 1
ATOM 724 C CA . GLU A 1 94 ? -8.227 -8.867 -19.672 1 98.69 94 GLU A CA 1
ATOM 725 C C . GLU A 1 94 ? -6.785 -9.094 -20.125 1 98.69 94 GLU A C 1
ATOM 727 O O . GLU A 1 94 ? -6.402 -8.68 -21.219 1 98.69 94 GLU A O 1
ATOM 732 N N . VAL A 1 95 ? -5.973 -9.75 -19.312 1 98.69 95 VAL A N 1
ATOM 733 C CA . VAL A 1 95 ? -4.602 -10.086 -19.672 1 98.69 95 VAL A CA 1
ATOM 734 C C . VAL A 1 95 ? -4.609 -11.07 -20.844 1 98.69 95 VAL A C 1
ATOM 736 O O . VAL A 1 95 ? -3.898 -10.867 -21.844 1 98.69 95 VAL A O 1
ATOM 739 N N . VAL A 1 96 ? -5.391 -12.086 -20.766 1 98.5 96 VAL A N 1
ATOM 740 C CA . VAL A 1 96 ? -5.488 -13.086 -21.828 1 98.5 96 VAL A CA 1
ATOM 741 C C . VAL A 1 96 ? -5.949 -12.438 -23.125 1 98.5 96 VAL A C 1
ATOM 743 O O . VAL A 1 96 ? -5.406 -12.719 -24.203 1 98.5 96 VAL A O 1
ATOM 746 N N . GLU A 1 97 ? -6.914 -11.539 -23 1 98.19 97 GLU A N 1
ATOM 747 C CA . GLU A 1 97 ? -7.402 -10.812 -24.172 1 98.19 97 GLU A CA 1
ATOM 748 C C . GLU A 1 97 ? -6.297 -9.961 -24.781 1 98.19 97 GLU A C 1
ATOM 750 O O . GLU A 1 97 ? -6.148 -9.914 -26 1 98.19 97 GLU A O 1
ATOM 755 N N . SER A 1 98 ? -5.551 -9.32 -23.922 1 97.56 98 SER A N 1
ATOM 756 C CA . SER A 1 98 ? -4.477 -8.453 -24.391 1 97.56 98 SER A CA 1
ATOM 757 C C . SER A 1 98 ? -3.377 -9.25 -25.078 1 97.56 98 SER A C 1
ATOM 759 O O . SER A 1 98 ? -2.779 -8.789 -26.047 1 97.56 98 SER A O 1
ATOM 761 N N . VAL A 1 99 ? -3.088 -10.398 -24.641 1 98 99 VAL A N 1
ATOM 762 C CA . VAL A 1 99 ? -2.061 -11.281 -25.188 1 98 99 VAL A CA 1
ATOM 763 C C . VAL A 1 99 ? -2.504 -11.812 -26.547 1 98 99 VAL A C 1
ATOM 765 O O . VAL A 1 99 ? -1.675 -12.039 -27.438 1 98 99 VAL A O 1
ATOM 768 N N . ALA A 1 100 ? -3.783 -12.039 -26.719 1 96.88 100 ALA A N 1
ATOM 769 C CA . ALA A 1 100 ? -4.422 -12.406 -27.969 1 96.88 100 ALA A CA 1
ATOM 770 C C . ALA A 1 100 ? -3.828 -13.695 -28.531 1 96.88 100 ALA A C 1
ATOM 772 O O . ALA A 1 100 ? -3.572 -13.797 -29.734 1 96.88 100 ALA A O 1
ATOM 773 N N . GLY A 1 101 ? -3.477 -14.586 -27.672 1 96.25 101 GLY A N 1
ATOM 774 C CA . GLY A 1 101 ? -3.025 -15.898 -28.094 1 96.25 101 GLY A CA 1
ATOM 775 C C . GLY A 1 101 ? -1.592 -15.906 -28.578 1 96.25 101 GLY A C 1
ATOM 776 O O . GLY A 1 101 ? -1.097 -16.938 -29.047 1 96.25 101 GLY A O 1
ATOM 777 N N . LYS A 1 102 ? -0.89 -14.812 -28.406 1 97.56 102 LYS A N 1
ATOM 778 C CA . LYS A 1 102 ? 0.475 -14.703 -28.906 1 97.56 102 LYS A CA 1
ATOM 779 C C . LYS A 1 102 ? 1.425 -15.602 -28.125 1 97.56 102 LYS A C 1
ATOM 781 O O . LYS A 1 102 ? 2.371 -16.156 -28.703 1 97.56 102 LYS A O 1
ATOM 786 N N . VAL A 1 103 ? 1.2 -15.672 -26.922 1 98.62 103 VAL A N 1
ATOM 787 C CA . VAL A 1 103 ? 2.014 -16.516 -26.047 1 98.62 103 VAL A CA 1
ATOM 788 C C . VAL A 1 103 ? 1.128 -17.188 -25.016 1 98.62 103 VAL A C 1
ATOM 790 O O . VAL A 1 103 ? 0.021 -16.719 -24.734 1 98.62 103 VAL A O 1
ATOM 793 N N . PRO A 1 104 ? 1.568 -18.328 -24.438 1 98.69 104 PRO A N 1
ATOM 794 C CA . PRO A 1 104 ? 0.812 -18.906 -23.328 1 98.69 104 PRO A CA 1
ATOM 795 C C . PRO A 1 104 ? 0.85 -18.016 -22.078 1 98.69 104 PRO A C 1
ATOM 797 O O . PRO A 1 10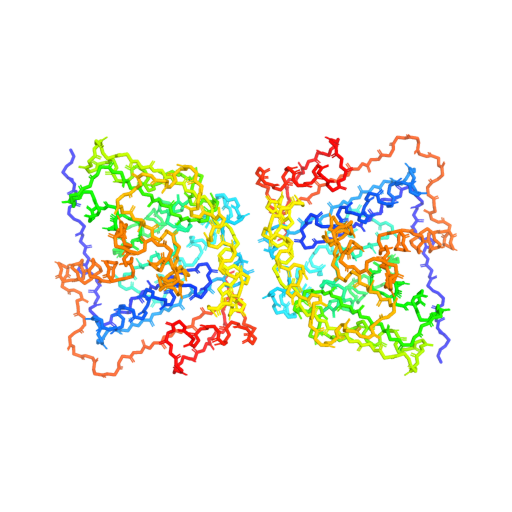4 ? 1.882 -17.422 -21.766 1 98.69 104 PRO A O 1
ATOM 800 N N . VAL A 1 105 ? -0.284 -17.953 -21.375 1 98.81 105 VAL A N 1
ATOM 801 C CA . VAL A 1 105 ? -0.41 -17.219 -20.125 1 98.81 105 VAL A CA 1
ATOM 802 C C . VAL A 1 105 ? -0.628 -18.203 -18.969 1 98.81 105 VAL A C 1
ATOM 804 O O . VAL A 1 105 ? -1.53 -19.031 -19.016 1 98.81 105 VAL A O 1
ATOM 807 N N . ILE A 1 106 ? 0.215 -18.156 -18 1 98.69 106 ILE A N 1
ATOM 808 C CA . ILE A 1 106 ? 0.136 -18.984 -16.797 1 98.69 106 ILE A CA 1
ATOM 809 C C . ILE A 1 106 ? -0.237 -18.109 -15.594 1 98.69 106 ILE A C 1
ATOM 811 O O . ILE A 1 106 ? 0.373 -17.062 -15.359 1 98.69 106 ILE A O 1
ATOM 815 N N . ASP A 1 107 ? -1.26 -18.453 -14.914 1 98.56 107 ASP A N 1
ATOM 816 C CA . ASP A 1 107 ? -1.652 -17.703 -13.727 1 98.56 107 ASP A CA 1
ATOM 817 C C . ASP A 1 107 ? -1.38 -18.5 -12.453 1 98.56 107 ASP A C 1
ATOM 819 O O . ASP A 1 107 ? -1.038 -19.688 -12.523 1 98.56 107 ASP A O 1
ATOM 823 N N . VAL A 1 108 ? -1.577 -17.906 -11.32 1 98.62 108 VAL A N 1
ATOM 824 C CA . VAL A 1 108 ? -1.133 -18.531 -10.078 1 98.62 108 VAL A CA 1
ATOM 825 C C . VAL A 1 108 ? -2.324 -19.156 -9.367 1 98.62 108 VAL A C 1
ATOM 827 O O . VAL A 1 108 ? -2.15 -19.891 -8.383 1 98.62 108 VAL A O 1
ATOM 830 N N . ILE A 1 109 ? -3.494 -19.016 -9.867 1 98.62 109 ILE A N 1
ATOM 831 C CA . ILE A 1 109 ? -4.652 -19.469 -9.109 1 98.62 109 ILE A CA 1
ATOM 832 C C . ILE A 1 109 ? -5.152 -20.797 -9.68 1 98.62 109 ILE A C 1
ATOM 834 O O . ILE A 1 109 ? -5.324 -21.781 -8.953 1 98.62 109 ILE A O 1
ATOM 838 N N . ASN A 1 110 ? -5.281 -20.891 -10.984 1 98.19 110 ASN A N 1
ATOM 839 C CA . ASN A 1 110 ? -5.957 -22.031 -11.602 1 98.19 110 ASN A CA 1
ATOM 840 C C . ASN A 1 110 ? -5.164 -23.328 -11.422 1 98.19 110 ASN A C 1
ATOM 842 O O . ASN A 1 110 ? -5.734 -24.359 -11.094 1 98.19 110 ASN A O 1
ATOM 846 N N . PRO A 1 111 ? -3.836 -23.297 -11.648 1 98 111 PRO A N 1
ATOM 847 C CA . PRO A 1 111 ? -3.1 -24.547 -11.414 1 98 111 PRO A CA 1
ATOM 848 C C . PRO A 1 111 ? -3.221 -25.031 -9.977 1 98 111 PRO A C 1
ATOM 850 O O . PRO A 1 111 ? -3.289 -26.25 -9.75 1 98 111 PRO A O 1
ATOM 853 N N . VAL A 1 112 ? -3.207 -24.141 -8.992 1 97.88 112 VAL A N 1
ATOM 854 C CA . VAL A 1 112 ? -3.334 -24.5 -7.582 1 97.88 112 VAL A CA 1
ATOM 855 C C . VAL A 1 112 ? -4.738 -25.047 -7.309 1 97.88 112 VAL A C 1
ATOM 857 O O . VAL A 1 112 ? -4.898 -26.078 -6.645 1 97.88 112 VAL A O 1
ATOM 860 N N . ALA A 1 113 ? -5.719 -24.328 -7.805 1 97.81 113 ALA A N 1
ATOM 861 C CA . ALA A 1 113 ? -7.105 -24.766 -7.652 1 97.81 113 ALA A CA 1
ATOM 862 C C . ALA A 1 113 ? -7.309 -26.172 -8.219 1 97.81 113 ALA A C 1
ATOM 864 O O . ALA A 1 113 ? -7.965 -27 -7.598 1 97.81 113 ALA A O 1
ATOM 865 N N . GLU A 1 114 ? -6.785 -26.375 -9.414 1 97.12 114 GLU A N 1
ATOM 866 C CA . GLU A 1 114 ? -6.902 -27.672 -10.047 1 97.12 114 GLU A CA 1
ATOM 867 C C . GLU A 1 114 ? -6.273 -28.766 -9.195 1 97.12 114 GLU A C 1
ATOM 869 O O . GLU A 1 114 ? -6.895 -29.812 -8.945 1 97.12 114 GLU A O 1
ATOM 874 N N . LYS A 1 115 ? -5.086 -28.516 -8.742 1 95.69 115 LYS A N 1
ATOM 875 C CA . LYS A 1 115 ? -4.391 -29.516 -7.934 1 95.69 115 LYS A CA 1
ATOM 876 C C . LYS A 1 115 ? -5.168 -29.828 -6.656 1 95.69 115 LYS A C 1
ATOM 878 O O . LYS A 1 115 ? -5.363 -31 -6.312 1 95.69 115 LYS A O 1
ATOM 883 N N . VAL A 1 116 ? -5.625 -28.828 -5.949 1 95.75 116 VAL A N 1
ATOM 884 C CA . VAL A 1 116 ? -6.316 -28.969 -4.672 1 95.75 116 VAL A CA 1
ATOM 885 C C . VAL A 1 116 ? -7.633 -29.703 -4.871 1 95.75 116 VAL A C 1
ATOM 887 O O . VAL A 1 116 ? -8.055 -30.469 -4.004 1 95.75 116 VAL A O 1
ATOM 890 N N . SER A 1 117 ? -8.242 -29.547 -6.008 1 95.69 117 SER A N 1
ATOM 891 C CA . SER A 1 117 ? -9.562 -30.125 -6.277 1 95.69 117 SER A CA 1
ATOM 892 C C . SER A 1 117 ? -9.484 -31.641 -6.402 1 95.69 117 SER A C 1
ATOM 894 O O . SER A 1 117 ? -10.492 -32.344 -6.262 1 95.69 117 SER A O 1
ATOM 896 N N . TYR A 1 118 ? -8.32 -32.156 -6.66 1 92.19 118 TYR A N 1
ATOM 897 C CA . TYR A 1 118 ? -8.195 -33.562 -6.906 1 92.19 118 TYR A CA 1
ATOM 898 C C . TYR A 1 118 ? -7.574 -34.281 -5.707 1 92.19 118 TYR A C 1
ATOM 900 O O . TYR A 1 118 ? -7.359 -35.5 -5.738 1 92.19 118 TYR A O 1
ATOM 908 N N . GLU A 1 119 ? -7.32 -33.594 -4.688 1 89.06 119 GLU A N 1
ATOM 909 C CA . GLU A 1 119 ? -6.793 -34.188 -3.461 1 89.06 119 GLU A CA 1
ATOM 910 C C . GLU A 1 119 ? -7.914 -34.531 -2.486 1 89.06 119 GLU A C 1
ATOM 912 O O . GLU A 1 119 ? -9.078 -34.219 -2.738 1 89.06 119 GLU A O 1
ATOM 917 N N . ILE A 1 120 ? -7.562 -35.25 -1.424 1 83.88 120 ILE A N 1
ATOM 918 C CA . ILE A 1 120 ? -8.578 -35.781 -0.521 1 83.88 120 ILE A CA 1
ATOM 919 C C . ILE A 1 120 ? -8.859 -34.781 0.593 1 83.88 120 ILE A C 1
ATOM 921 O O . ILE A 1 120 ? -8.133 -34.719 1.586 1 83.88 120 ILE A O 1
ATOM 925 N N . HIS A 1 121 ? -9.852 -34.062 0.498 1 90.69 121 HIS A N 1
ATOM 926 C CA . HIS A 1 121 ? -10.391 -33.125 1.481 1 90.69 121 HIS A CA 1
ATOM 927 C C . HIS A 1 121 ? -11.773 -32.625 1.078 1 90.69 121 HIS A C 1
ATOM 929 O O . HIS A 1 121 ? -12.164 -32.719 -0.087 1 90.69 121 HIS A O 1
ATOM 935 N N . ASN A 1 122 ? -12.445 -32.125 2.062 1 93.06 122 ASN A N 1
ATOM 936 C CA . ASN A 1 122 ? -13.773 -31.578 1.805 1 93.06 122 ASN A CA 1
ATOM 937 C C . ASN A 1 122 ? -13.836 -30.094 2.123 1 93.06 122 ASN A C 1
ATOM 939 O O . ASN A 1 122 ? -14.703 -29.391 1.608 1 93.06 122 ASN A O 1
ATOM 943 N N . ASN A 1 123 ? -13.008 -29.703 3.025 1 97.25 123 ASN A N 1
ATOM 944 C CA . ASN A 1 123 ? -13.023 -28.328 3.496 1 97.25 123 ASN A CA 1
ATOM 945 C C . ASN A 1 123 ? -11.688 -27.625 3.238 1 97.25 123 ASN A C 1
ATOM 947 O O . ASN A 1 123 ? -10.664 -28 3.818 1 97.25 123 ASN A O 1
ATOM 951 N N . VAL A 1 124 ? -11.727 -26.641 2.383 1 98 124 VAL A N 1
ATOM 952 C CA . VAL A 1 124 ? -10.516 -25.922 1.99 1 98 124 VAL A CA 1
ATOM 953 C C . VAL A 1 124 ? -10.625 -24.453 2.414 1 98 124 VAL A C 1
ATOM 955 O O . VAL A 1 124 ? -11.664 -23.828 2.217 1 98 124 VAL A O 1
ATOM 958 N N . GLY A 1 125 ? -9.625 -23.953 3.111 1 98.25 125 GLY A N 1
ATOM 959 C CA . GLY A 1 125 ? -9.5 -22.547 3.404 1 98.25 125 GLY A CA 1
ATOM 960 C C . GLY A 1 125 ? -8.547 -21.812 2.475 1 98.25 125 GLY A C 1
ATOM 961 O O . GLY A 1 125 ? -7.574 -22.406 1.996 1 98.25 125 GLY A O 1
ATOM 962 N N . VAL A 1 126 ? -8.867 -20.609 2.152 1 98.5 126 VAL A N 1
ATOM 963 C CA . VAL A 1 126 ? -7.977 -19.75 1.381 1 98.5 126 VAL A CA 1
ATOM 964 C C . VAL A 1 126 ? -7.746 -18.438 2.135 1 98.5 126 VAL A C 1
ATOM 966 O O . VAL A 1 126 ? -8.703 -17.75 2.514 1 98.5 126 VAL A O 1
ATOM 969 N N . ILE A 1 127 ? -6.535 -18.109 2.447 1 98.44 127 ILE A N 1
ATOM 970 C CA . ILE A 1 127 ? -6.234 -16.766 2.922 1 98.44 127 ILE A CA 1
ATOM 971 C C . ILE A 1 127 ? -5.57 -15.961 1.807 1 98.44 127 ILE A C 1
ATOM 973 O O . ILE A 1 127 ? -4.711 -16.469 1.087 1 98.44 127 ILE A O 1
ATOM 977 N N . ALA A 1 128 ? -6.004 -14.727 1.608 1 98.25 128 ALA A N 1
ATOM 978 C CA . ALA A 1 128 ? -5.555 -13.898 0.492 1 98.25 128 ALA A CA 1
ATOM 979 C C . ALA A 1 128 ? -5.82 -12.422 0.762 1 98.25 128 ALA A C 1
ATOM 981 O O . ALA A 1 128 ? -6.121 -12.031 1.894 1 98.25 128 ALA A O 1
ATOM 982 N N . THR A 1 129 ? -5.5 -11.594 -0.197 1 97.19 129 THR A N 1
ATOM 983 C CA . THR A 1 129 ? -5.809 -10.164 -0.106 1 97.19 129 THR A CA 1
ATOM 984 C C . THR A 1 129 ? -7.312 -9.93 -0.214 1 97.19 129 THR A C 1
ATOM 986 O O . THR A 1 129 ? -8.055 -10.82 -0.633 1 97.19 129 THR A O 1
ATOM 989 N N . LYS A 1 130 ? -7.75 -8.742 0.106 1 96.5 130 LYS A N 1
ATOM 990 C CA . LYS A 1 130 ? -9.156 -8.383 0 1 96.5 130 LYS A CA 1
ATOM 991 C C . LYS A 1 130 ? -9.648 -8.492 -1.44 1 96.5 130 LYS A C 1
ATOM 993 O O . LYS A 1 130 ? -10.703 -9.078 -1.699 1 96.5 130 LYS A O 1
ATOM 998 N N . ALA A 1 131 ? -8.852 -7.938 -2.35 1 97.5 131 ALA A N 1
ATOM 999 C CA . ALA A 1 131 ? -9.25 -7.953 -3.756 1 97.5 131 ALA A CA 1
ATOM 1000 C C . ALA A 1 131 ? -9.375 -9.383 -4.277 1 97.5 131 ALA A C 1
ATOM 1002 O O . ALA A 1 131 ? -10.297 -9.695 -5.035 1 97.5 131 ALA A O 1
ATOM 1003 N N . THR A 1 132 ? -8.492 -10.281 -3.836 1 98.31 132 THR A N 1
ATOM 1004 C CA . THR A 1 132 ? -8.539 -11.68 -4.254 1 98.31 132 THR A CA 1
ATOM 1005 C C . THR A 1 132 ? -9.781 -12.367 -3.684 1 98.31 132 THR A C 1
ATOM 1007 O O . THR A 1 132 ? -10.523 -13.031 -4.414 1 98.31 132 THR A O 1
ATOM 1010 N N . VAL A 1 133 ? -10.055 -12.18 -2.426 1 98.19 133 VAL A N 1
ATOM 1011 C CA . VAL A 1 133 ? -11.188 -12.805 -1.754 1 98.19 133 VAL A CA 1
ATOM 1012 C C . VAL A 1 133 ? -12.492 -12.297 -2.357 1 98.19 133 VAL A C 1
ATOM 1014 O O . VAL A 1 133 ? -13.406 -13.078 -2.631 1 98.19 133 VAL A O 1
ATOM 1017 N N . ASN A 1 134 ? -12.531 -10.977 -2.605 1 96.88 134 ASN A N 1
ATOM 1018 C CA . ASN A 1 134 ? -13.742 -10.359 -3.133 1 96.88 134 ASN A CA 1
ATOM 1019 C C . ASN A 1 134 ? -14.062 -10.867 -4.535 1 96.88 134 ASN A C 1
ATOM 1021 O O . ASN A 1 134 ? -15.227 -10.891 -4.941 1 96.88 134 ASN A O 1
ATOM 1025 N N . SER A 1 135 ? -13.031 -11.25 -5.23 1 97.31 135 SER A N 1
ATOM 1026 C CA . SER A 1 135 ? -13.227 -11.75 -6.59 1 97.31 135 SER A CA 1
ATOM 1027 C C . SER A 1 135 ? -13.93 -13.109 -6.582 1 97.31 135 SER A C 1
ATOM 1029 O O . SER A 1 135 ? -14.57 -13.484 -7.562 1 97.31 135 SER A O 1
ATOM 1031 N N . GLY A 1 136 ? -13.656 -13.922 -5.555 1 97.75 136 GLY A N 1
ATOM 1032 C CA . GLY A 1 136 ? -14.234 -15.25 -5.445 1 97.75 136 GLY A CA 1
ATOM 1033 C C . GLY A 1 136 ? -13.594 -16.25 -6.391 1 97.75 136 GLY A C 1
ATOM 1034 O O . GLY A 1 136 ? -14.102 -17.359 -6.562 1 97.75 136 GLY A O 1
ATOM 1035 N N . LEU A 1 137 ? -12.523 -15.93 -6.965 1 97.88 137 LEU A N 1
ATOM 1036 C CA . LEU A 1 137 ? -11.977 -16.734 -8.055 1 97.88 137 LEU A CA 1
ATOM 1037 C C . LEU A 1 137 ? -11.5 -18.094 -7.535 1 97.88 137 LEU A C 1
ATOM 1039 O O . LEU A 1 137 ? -11.641 -19.109 -8.227 1 97.88 137 LEU A O 1
ATOM 1043 N N . TYR A 1 138 ? -10.93 -18.188 -6.336 1 98.19 138 TYR A N 1
ATOM 1044 C CA . TYR A 1 138 ? -10.477 -19.453 -5.797 1 98.19 138 TYR A CA 1
ATOM 1045 C C . TYR A 1 138 ? -11.648 -20.422 -5.645 1 98.19 138 TYR A C 1
ATOM 1047 O O . TYR A 1 138 ? -11.562 -21.578 -6.078 1 98.19 138 TYR A O 1
ATOM 1055 N N . LYS A 1 139 ? -12.703 -19.938 -5.012 1 97.94 139 LYS A N 1
ATOM 1056 C CA . LYS A 1 139 ? -13.891 -20.766 -4.836 1 97.94 139 LYS A CA 1
ATOM 1057 C C . LYS A 1 139 ? -14.43 -21.25 -6.184 1 97.94 139 LYS A C 1
ATOM 1059 O O . LYS A 1 139 ? -14.672 -22.438 -6.375 1 97.94 139 LYS A O 1
ATOM 1064 N N . LYS A 1 140 ? -14.57 -20.328 -7.133 1 98.19 140 LYS A N 1
ATOM 1065 C CA . LYS A 1 140 ? -15.086 -20.641 -8.461 1 98.19 140 LYS A CA 1
ATOM 1066 C C . LYS A 1 140 ? -14.195 -21.656 -9.172 1 98.19 140 LYS A C 1
ATOM 1068 O O . LYS A 1 140 ? -14.688 -22.625 -9.758 1 98.19 140 LYS A O 1
ATOM 1073 N N . SER A 1 141 ? -12.875 -21.453 -9.133 1 98.06 141 SER A N 1
ATOM 1074 C CA . SER A 1 141 ? -11.914 -22.297 -9.844 1 98.06 141 SER A CA 1
ATOM 1075 C C . SER A 1 141 ? -11.867 -23.703 -9.242 1 98.06 141 SER A C 1
ATOM 1077 O O . SER A 1 141 ? -11.758 -24.688 -9.969 1 98.06 141 SER A O 1
ATOM 1079 N N . ILE A 1 142 ? -11.93 -23.797 -7.922 1 97.88 142 ILE A N 1
ATOM 1080 C CA . ILE A 1 142 ? -11.898 -25.094 -7.262 1 97.88 142 ILE A CA 1
ATOM 1081 C C . ILE A 1 142 ? -13.188 -25.859 -7.566 1 97.88 142 ILE A C 1
ATOM 1083 O O . ILE A 1 142 ? -13.148 -27.031 -7.949 1 97.88 142 ILE A O 1
ATOM 1087 N N . ARG A 1 143 ? -14.266 -25.172 -7.52 1 96.75 143 ARG A N 1
ATOM 1088 C CA . ARG A 1 143 ? -15.57 -25.828 -7.684 1 96.75 143 ARG A CA 1
ATOM 1089 C C . ARG A 1 143 ? -15.82 -26.172 -9.141 1 96.75 143 ARG A C 1
ATOM 1091 O O . ARG A 1 143 ? -16.672 -27.016 -9.445 1 96.75 143 ARG A O 1
ATOM 1098 N N . LYS A 1 144 ? -15.164 -25.5 -10.039 1 96.94 144 LYS A N 1
ATOM 1099 C CA . LYS A 1 144 ? -15.195 -25.891 -11.445 1 96.94 144 LYS A CA 1
ATOM 1100 C C . LYS A 1 144 ? -14.734 -27.328 -11.625 1 96.94 144 LYS A C 1
ATOM 1102 O O . LYS A 1 144 ? -15.242 -28.047 -12.492 1 96.94 144 LYS A O 1
ATOM 1107 N N . HIS A 1 145 ? -13.789 -27.766 -10.812 1 96.44 145 HIS A N 1
ATOM 1108 C CA . HIS A 1 145 ? -13.227 -29.109 -10.922 1 96.44 145 HIS A CA 1
ATOM 1109 C C . HIS A 1 145 ? -13.906 -30.078 -9.961 1 96.44 145 HIS A C 1
ATOM 1111 O O . HIS A 1 145 ? -13.992 -31.266 -10.234 1 96.44 145 HIS A O 1
ATOM 1117 N N . ASN A 1 146 ? -14.32 -29.562 -8.781 1 96.5 146 ASN A N 1
ATOM 1118 C CA . ASN A 1 146 ? -15 -30.359 -7.77 1 96.5 146 ASN A CA 1
ATOM 1119 C C . ASN A 1 146 ? -16.031 -29.531 -7 1 96.5 146 ASN A C 1
ATOM 1121 O O . ASN A 1 146 ? -15.68 -28.859 -6.02 1 96.5 146 ASN A O 1
ATOM 1125 N N . LYS A 1 147 ? -17.266 -29.672 -7.301 1 95.12 147 LYS A N 1
ATOM 1126 C CA . LYS A 1 147 ? -18.344 -28.844 -6.785 1 95.12 147 LYS A CA 1
ATOM 1127 C C . LYS A 1 147 ? -18.656 -29.172 -5.328 1 95.12 147 LYS A C 1
ATOM 1129 O O . LYS A 1 147 ? -19.359 -28.438 -4.648 1 95.12 147 LYS A O 1
ATOM 1134 N N . TRP A 1 148 ? -18.094 -30.234 -4.836 1 95.25 148 TRP A N 1
ATOM 1135 C CA . TRP A 1 148 ? -18.469 -30.703 -3.508 1 95.25 148 TRP A CA 1
ATOM 1136 C C . TRP A 1 148 ? -17.516 -30.156 -2.447 1 95.25 148 TRP A C 1
ATOM 1138 O O . TRP A 1 148 ? -17.797 -30.266 -1.249 1 95.25 148 TRP A O 1
ATOM 1148 N N . ILE A 1 149 ? -16.438 -29.594 -2.869 1 97.12 149 ILE A N 1
ATOM 1149 C CA . ILE A 1 149 ? -15.492 -29.031 -1.928 1 97.12 149 ILE A CA 1
ATOM 1150 C C . ILE A 1 149 ? -16.031 -27.703 -1.379 1 97.12 149 ILE A C 1
ATOM 1152 O O . ILE A 1 149 ? -16.5 -26.859 -2.141 1 97.12 149 ILE A O 1
ATOM 1156 N N . LYS A 1 150 ? -16.094 -27.656 -0.069 1 97.62 150 LYS A N 1
ATOM 1157 C CA . LYS A 1 150 ? -16.406 -26.375 0.58 1 97.62 150 LYS A CA 1
ATOM 1158 C C . LYS A 1 150 ? -15.18 -25.484 0.645 1 97.62 150 LYS A C 1
ATOM 1160 O O . LYS A 1 150 ? -14.117 -25.906 1.108 1 97.62 150 LYS A O 1
ATOM 1165 N N . VAL A 1 151 ? -15.312 -24.281 0.138 1 98.12 151 VAL A N 1
ATOM 1166 C CA . VAL A 1 151 ? -14.203 -23.344 0.097 1 98.12 151 VAL A CA 1
ATOM 1167 C C . VAL A 1 151 ? -14.547 -22.094 0.907 1 98.12 151 VAL A C 1
ATOM 1169 O O . VAL A 1 151 ? -15.516 -21.391 0.601 1 98.12 151 VAL A O 1
ATOM 1172 N N . ASP A 1 152 ? -13.82 -21.828 1.965 1 98.19 152 ASP A N 1
ATOM 1173 C CA . ASP A 1 152 ? -13.953 -20.594 2.736 1 98.19 152 ASP A CA 1
ATOM 1174 C C . ASP A 1 152 ? -12.75 -19.688 2.523 1 98.19 152 ASP A C 1
ATOM 1176 O O . ASP A 1 152 ? -11.602 -20.109 2.709 1 98.19 152 ASP A O 1
ATOM 1180 N N . GLU A 1 153 ? -13.008 -18.516 2.092 1 98.19 153 GLU A N 1
ATOM 1181 C CA . GLU A 1 153 ? -11.961 -17.531 1.821 1 98.19 153 GLU A CA 1
ATOM 1182 C C . GLU A 1 153 ? -11.938 -16.438 2.883 1 98.19 153 GLU A C 1
ATOM 1184 O O . GLU A 1 153 ? -12.992 -15.961 3.314 1 98.19 153 GLU A O 1
ATOM 1189 N N . LEU A 1 154 ? -10.758 -16.094 3.336 1 98.25 154 LEU A N 1
ATOM 1190 C CA . LEU A 1 154 ? -10.602 -15.055 4.344 1 98.25 154 LEU A CA 1
ATOM 1191 C C . LEU A 1 154 ? -9.539 -14.047 3.92 1 98.25 154 LEU A C 1
ATOM 1193 O O . LEU A 1 154 ? -8.406 -14.422 3.607 1 98.25 154 LEU A O 1
ATOM 1197 N N . ALA A 1 155 ? -9.93 -12.758 3.902 1 97.44 155 ALA A N 1
ATOM 1198 C CA . ALA A 1 155 ? -8.961 -11.695 3.646 1 97.44 155 ALA A CA 1
ATOM 1199 C C . ALA A 1 155 ? -8.055 -11.477 4.852 1 97.44 155 ALA A C 1
ATOM 1201 O O . ALA A 1 155 ? -8.523 -11.422 5.988 1 97.44 155 ALA A O 1
ATOM 1202 N N . THR A 1 156 ? -6.773 -11.422 4.633 1 97.25 156 THR A N 1
ATOM 1203 C CA . THR A 1 156 ? -5.789 -11.242 5.691 1 97.25 156 THR A CA 1
ATOM 1204 C C . THR A 1 156 ? -4.84 -10.094 5.359 1 97.25 156 THR A C 1
ATOM 1206 O O . THR A 1 156 ? -3.639 -10.297 5.188 1 97.25 156 THR A O 1
ATOM 1209 N N . PRO A 1 157 ? -5.312 -8.898 5.352 1 95.94 157 PRO A N 1
ATOM 1210 C CA . PRO A 1 157 ? -4.621 -7.742 4.789 1 95.94 157 PRO A CA 1
ATOM 1211 C C . PRO A 1 157 ? -3.385 -7.344 5.598 1 95.94 157 PRO A C 1
ATOM 1213 O O . PRO A 1 157 ? -2.537 -6.594 5.105 1 95.94 157 PRO A O 1
ATOM 1216 N N . LEU A 1 158 ? -3.156 -7.824 6.77 1 96.44 158 LEU A N 1
ATOM 1217 C CA . LEU A 1 158 ? -2.031 -7.367 7.578 1 96.44 158 LEU A CA 1
ATOM 1218 C C . LEU A 1 158 ? -0.809 -8.25 7.359 1 96.44 158 LEU A C 1
ATOM 1220 O O . LEU A 1 158 ? 0.299 -7.902 7.773 1 96.44 158 LEU A O 1
ATOM 1224 N N . LEU A 1 159 ? -0.966 -9.352 6.672 1 96.5 159 LEU A N 1
ATOM 1225 C CA . LEU A 1 159 ? 0.14 -10.289 6.523 1 96.5 159 LEU A CA 1
ATOM 1226 C C . LEU A 1 159 ? 1.197 -9.734 5.57 1 96.5 159 LEU A C 1
ATOM 1228 O O . LEU A 1 159 ? 2.395 -9.82 5.852 1 96.5 159 LEU A O 1
ATOM 1232 N N . VAL A 1 160 ? 0.754 -9.125 4.48 1 95.5 160 VAL A N 1
ATOM 1233 C CA . VAL A 1 160 ? 1.706 -8.617 3.498 1 95.5 160 VAL A CA 1
ATOM 1234 C C . VAL A 1 160 ? 2.564 -7.523 4.125 1 95.5 160 VAL A C 1
ATOM 1236 O O . VAL A 1 160 ? 3.795 -7.586 4.078 1 95.5 160 VAL A O 1
ATOM 1239 N N . PRO A 1 161 ? 1.923 -6.559 4.801 1 95.12 161 PRO A N 1
ATOM 1240 C CA . PRO A 1 161 ? 2.756 -5.543 5.449 1 95.12 161 PRO A CA 1
ATOM 1241 C C . PRO A 1 161 ? 3.715 -6.137 6.477 1 95.12 161 PRO A C 1
ATOM 1243 O O . PRO A 1 161 ? 4.863 -5.699 6.578 1 95.12 161 PRO A O 1
ATOM 1246 N N . ALA A 1 162 ? 3.295 -7.059 7.242 1 95.19 162 ALA A N 1
ATOM 1247 C CA . ALA A 1 162 ? 4.156 -7.684 8.242 1 95.19 162 ALA A CA 1
ATOM 1248 C C . ALA A 1 162 ? 5.367 -8.344 7.586 1 95.19 162 ALA A C 1
ATOM 1250 O O . ALA A 1 162 ? 6.492 -8.211 8.07 1 95.19 162 ALA A O 1
ATOM 1251 N N . ILE A 1 163 ? 5.121 -8.977 6.465 1 94.31 163 ILE A N 1
ATOM 1252 C CA . ILE A 1 163 ? 6.184 -9.664 5.742 1 94.31 163 ILE A CA 1
ATOM 1253 C C . ILE A 1 163 ? 7.164 -8.648 5.172 1 94.31 163 ILE A C 1
ATOM 1255 O O . ILE A 1 163 ? 8.383 -8.812 5.293 1 94.31 163 ILE A O 1
ATOM 1259 N N . GLU A 1 164 ? 6.633 -7.609 4.562 1 92.19 164 GLU A N 1
ATOM 1260 C CA . GLU A 1 164 ? 7.449 -6.57 3.941 1 92.19 164 GLU A CA 1
ATOM 1261 C C . GLU A 1 164 ? 8.352 -5.891 4.965 1 92.19 164 GLU A C 1
ATOM 1263 O O . GLU A 1 164 ? 9.469 -5.48 4.645 1 92.19 164 GLU A O 1
ATOM 1268 N N . GLU A 1 165 ? 7.871 -5.867 6.199 1 90.19 165 GLU A N 1
ATOM 1269 C CA . GLU A 1 165 ? 8.641 -5.203 7.246 1 90.19 165 GLU A CA 1
ATOM 1270 C C . GLU A 1 165 ? 9.68 -6.148 7.852 1 90.19 165 GLU A C 1
ATOM 1272 O O . GLU A 1 165 ? 10.508 -5.73 8.656 1 90.19 165 GLU A O 1
ATOM 1277 N N . GLY A 1 166 ? 9.594 -7.398 7.484 1 88.38 166 GLY A N 1
ATOM 1278 C CA . GLY A 1 166 ? 10.555 -8.375 7.977 1 88.38 166 GLY A CA 1
ATOM 1279 C C . GLY A 1 166 ? 10.234 -8.883 9.367 1 88.38 166 GLY A C 1
ATOM 1280 O O . GLY A 1 166 ? 11.125 -9.297 10.109 1 88.38 166 GLY A O 1
ATOM 1281 N N . PHE A 1 167 ? 9.023 -8.812 9.766 1 88.06 167 PHE A N 1
ATOM 1282 C CA . PHE A 1 167 ? 8.609 -9.273 11.086 1 88.06 167 PHE A CA 1
ATOM 1283 C C . PHE A 1 167 ? 8.398 -10.781 11.094 1 88.06 167 PHE A C 1
ATOM 1285 O O . PHE A 1 167 ? 7.406 -11.273 11.625 1 88.06 167 PHE A O 1
ATOM 1292 N N . LYS A 1 168 ? 9.297 -11.469 10.422 1 88.06 168 LYS A N 1
ATOM 1293 C CA . LYS A 1 168 ? 9.297 -12.922 10.477 1 88.06 168 LYS A CA 1
ATOM 1294 C C . LYS A 1 168 ? 9.641 -13.422 11.875 1 88.06 168 LYS A C 1
ATOM 1296 O O . LYS A 1 168 ? 10.555 -12.898 12.516 1 88.06 168 LYS A O 1
ATOM 1301 N N . ASN A 1 169 ? 8.922 -14.398 12.336 1 91.44 169 ASN A N 1
ATOM 1302 C CA . ASN A 1 169 ? 9.125 -14.93 13.68 1 91.44 169 ASN A CA 1
ATOM 1303 C C . ASN A 1 169 ? 9.125 -13.82 14.727 1 91.44 169 ASN A C 1
ATOM 1305 O O . ASN A 1 169 ? 10.039 -13.742 15.555 1 91.44 169 ASN A O 1
ATOM 1309 N N . HIS A 1 170 ? 8.203 -13.008 14.594 1 91.75 170 HIS A N 1
ATOM 1310 C CA . HIS A 1 170 ? 8.039 -11.844 15.461 1 91.75 170 HIS A CA 1
ATOM 1311 C C . HIS A 1 170 ? 6.711 -11.906 16.203 1 91.75 170 HIS A C 1
ATOM 1313 O O . HIS A 1 170 ? 5.711 -12.383 15.672 1 91.75 170 HIS A O 1
ATOM 1319 N N . PRO A 1 171 ? 6.707 -11.344 17.406 1 91.06 171 PRO A N 1
ATOM 1320 C CA . PRO A 1 171 ? 5.477 -11.375 18.203 1 91.06 171 PRO A CA 1
ATOM 1321 C C . PRO A 1 171 ? 4.293 -10.734 17.484 1 91.06 171 PRO A C 1
ATOM 1323 O O . PRO A 1 171 ? 3.172 -11.242 17.547 1 91.06 171 PRO A O 1
ATOM 1326 N N . ILE A 1 172 ? 4.512 -9.703 16.781 1 91.69 172 ILE A N 1
ATOM 1327 C CA . ILE A 1 172 ? 3.451 -9.016 16.062 1 91.69 172 ILE A CA 1
ATOM 1328 C C . ILE A 1 172 ? 2.861 -9.945 15 1 91.69 172 ILE A C 1
ATOM 1330 O O . ILE A 1 172 ? 1.641 -10.07 14.883 1 91.69 172 ILE A O 1
ATOM 1334 N N . THR A 1 173 ? 3.713 -10.562 14.273 1 94.56 173 THR A N 1
ATOM 1335 C CA . THR A 1 173 ? 3.264 -11.453 13.211 1 94.56 173 THR A CA 1
ATOM 1336 C C . THR A 1 173 ? 2.52 -12.648 13.789 1 94.56 173 THR A C 1
ATOM 1338 O O . THR A 1 173 ? 1.514 -13.094 13.227 1 94.56 173 THR A O 1
ATOM 1341 N N . HIS A 1 174 ? 3.02 -13.156 14.906 1 94.5 174 HIS A N 1
ATOM 1342 C CA . HIS A 1 174 ? 2.34 -14.266 15.57 1 94.5 174 HIS A CA 1
ATOM 1343 C C . HIS A 1 174 ? 0.919 -13.875 15.969 1 94.5 174 HIS A C 1
ATOM 1345 O O . HIS A 1 174 ? -0.016 -14.656 15.789 1 94.5 174 HIS A O 1
ATOM 1351 N N . ALA A 1 175 ? 0.786 -12.688 16.516 1 93.19 175 ALA A N 1
ATOM 1352 C CA . ALA A 1 175 ? -0.531 -12.195 16.922 1 93.19 175 ALA A CA 1
ATOM 1353 C C . ALA A 1 175 ? -1.458 -12.055 15.711 1 93.19 175 ALA A C 1
ATOM 1355 O O . ALA A 1 175 ? -2.639 -12.406 15.789 1 93.19 175 ALA A O 1
ATOM 1356 N N . ILE A 1 176 ? -0.939 -11.578 14.641 1 95.62 176 ILE A N 1
ATOM 1357 C CA . ILE A 1 176 ? -1.713 -11.391 13.414 1 95.62 176 ILE A CA 1
ATOM 1358 C C . ILE A 1 176 ? -2.17 -12.742 12.883 1 95.62 176 ILE A C 1
ATOM 1360 O O . ILE A 1 176 ? -3.352 -12.938 12.586 1 95.62 176 ILE A O 1
ATOM 1364 N N . ILE A 1 177 ? -1.231 -13.688 12.82 1 96.69 177 ILE A N 1
ATOM 1365 C CA . ILE A 1 177 ? -1.521 -15.023 12.312 1 96.69 177 ILE A CA 1
ATOM 1366 C C . ILE A 1 177 ? -2.578 -15.695 13.195 1 96.69 177 ILE A C 1
ATOM 1368 O O . ILE A 1 177 ? -3.57 -16.219 12.688 1 96.69 177 ILE A O 1
ATOM 1372 N N . TYR A 1 178 ? -2.395 -15.602 14.445 1 95.31 178 TYR A N 1
ATOM 1373 C CA . TYR A 1 178 ? -3.334 -16.219 15.375 1 95.31 178 TYR A CA 1
ATOM 1374 C C . TYR A 1 178 ? -4.73 -15.641 15.203 1 95.31 178 TYR A C 1
ATOM 1376 O O . TYR A 1 178 ? -5.719 -16.375 15.156 1 95.31 178 TYR A O 1
ATOM 1384 N N . ASN A 1 179 ? -4.797 -14.367 15.141 1 93.88 179 ASN A N 1
ATOM 1385 C CA . ASN A 1 179 ? -6.094 -13.711 15.023 1 93.88 179 ASN A CA 1
ATOM 1386 C C . ASN A 1 179 ? -6.809 -14.102 13.734 1 93.88 179 ASN A C 1
ATOM 1388 O O . ASN A 1 179 ? -8.023 -14.32 13.734 1 93.88 179 ASN A O 1
ATOM 1392 N N . TYR A 1 180 ? -6.078 -14.18 12.641 1 96.5 180 TYR A N 1
ATOM 1393 C CA . TYR A 1 180 ? -6.699 -14.523 11.367 1 96.5 180 TYR A CA 1
ATOM 1394 C C . TYR A 1 180 ? -7.078 -16 11.328 1 96.5 180 TYR A C 1
ATOM 1396 O O . TYR A 1 180 ? -8.195 -16.359 10.953 1 96.5 180 TYR A O 1
ATOM 1404 N N . LEU A 1 181 ? -6.203 -16.859 11.797 1 97.31 181 LEU A N 1
ATOM 1405 C CA . LEU A 1 181 ? -6.398 -18.281 11.586 1 97.31 181 LEU A CA 1
ATOM 1406 C C . LEU A 1 181 ? -7.379 -18.859 12.609 1 97.31 181 LEU A C 1
ATOM 1408 O O . LEU A 1 181 ? -7.902 -19.953 12.422 1 97.31 181 LEU A O 1
ATOM 1412 N N . SER A 1 182 ? -7.641 -18.125 13.672 1 96.31 182 SER A N 1
ATOM 1413 C CA . SER A 1 182 ? -8.633 -18.562 14.641 1 96.31 182 SER A CA 1
ATOM 1414 C C . SER A 1 182 ? -10.047 -18.203 14.195 1 96.31 182 SER A C 1
ATOM 1416 O O . SER A 1 182 ? -11.023 -18.547 14.867 1 96.31 182 SER A O 1
ATOM 1418 N N . ASN A 1 183 ? -10.133 -17.531 13.109 1 96.25 183 ASN A N 1
ATOM 1419 C CA . ASN A 1 183 ? -11.438 -17.172 12.57 1 96.25 183 ASN A CA 1
ATOM 1420 C C . ASN A 1 183 ? -12.297 -18.406 12.328 1 96.25 183 ASN A C 1
ATOM 1422 O O . ASN A 1 183 ? -11.805 -19.438 11.867 1 96.25 183 ASN A O 1
ATOM 1426 N N . SER A 1 184 ? -13.594 -18.25 12.508 1 96.88 184 SER A N 1
ATOM 1427 C CA . SER A 1 184 ? -14.531 -19.359 12.391 1 96.88 184 SER A CA 1
ATOM 1428 C C . SER A 1 184 ? -14.562 -19.906 10.977 1 96.88 184 SER A C 1
ATOM 1430 O O . SER A 1 184 ? -14.805 -21.109 10.773 1 96.88 184 SER A O 1
ATOM 1432 N N . LYS A 1 185 ? -14.242 -19.125 9.984 1 96.31 185 LYS A N 1
ATOM 1433 C CA . LYS A 1 185 ? -14.25 -19.547 8.594 1 96.31 185 LYS A CA 1
ATOM 1434 C C . LYS A 1 185 ? -13.172 -20.609 8.336 1 96.31 185 LYS A C 1
ATOM 1436 O O . LYS A 1 185 ? -13.289 -21.406 7.395 1 96.31 185 LYS A O 1
ATOM 1441 N N . LEU A 1 186 ? -12.156 -20.609 9.266 1 97.31 186 LEU A N 1
ATOM 1442 C CA . LEU A 1 186 ? -11.016 -21.469 9.008 1 97.31 186 LEU A CA 1
ATOM 1443 C C . LEU A 1 186 ? -10.938 -22.594 10.047 1 97.31 186 LEU A C 1
ATOM 1445 O O . LEU A 1 186 ? -9.938 -23.297 10.133 1 97.31 186 LEU A O 1
ATOM 1449 N N . LYS A 1 187 ? -11.844 -22.797 10.891 1 92.5 187 LYS A N 1
ATOM 1450 C CA . LYS A 1 187 ? -11.836 -23.75 12.008 1 92.5 187 LYS A CA 1
ATOM 1451 C C . LYS A 1 187 ? -11.859 -25.188 11.516 1 92.5 187 LYS A C 1
ATOM 1453 O O . LYS A 1 187 ? -11.172 -26.047 12.07 1 92.5 187 LYS A O 1
ATOM 1458 N N . ASN A 1 188 ? -12.609 -25.594 10.484 1 92.62 188 ASN A N 1
ATOM 1459 C CA . ASN A 1 188 ? -12.789 -26.984 10.094 1 92.62 188 ASN A CA 1
ATOM 1460 C C . ASN A 1 188 ? -12.203 -27.25 8.711 1 92.62 188 ASN A C 1
ATOM 1462 O O . ASN A 1 188 ? -12.742 -28.078 7.961 1 92.62 188 ASN A O 1
ATOM 1466 N N . ILE A 1 189 ? -11.07 -26.625 8.539 1 97.31 189 ILE A N 1
ATOM 1467 C CA . ILE A 1 189 ? -10.469 -26.859 7.234 1 97.31 189 ILE A CA 1
ATOM 1468 C C . ILE A 1 189 ? -9.445 -27.984 7.332 1 97.31 189 ILE A C 1
ATOM 1470 O O . ILE A 1 189 ? -8.859 -28.219 8.398 1 97.31 189 ILE A O 1
ATOM 1474 N N . GLU A 1 190 ? -9.203 -28.672 6.242 1 97.62 190 GLU A N 1
ATOM 1475 C CA . GLU A 1 190 ? -8.211 -29.734 6.129 1 97.62 190 GLU A CA 1
ATOM 1476 C C . GLU A 1 190 ? -6.996 -29.266 5.324 1 97.62 190 GLU A C 1
ATOM 1478 O O . GLU A 1 190 ? -5.906 -29.828 5.453 1 97.62 190 GLU A O 1
ATOM 1483 N N . THR A 1 191 ? -7.23 -28.359 4.461 1 97.5 191 THR A N 1
ATOM 1484 C CA . THR A 1 191 ? -6.203 -27.781 3.596 1 97.5 191 THR A CA 1
ATOM 1485 C C . THR A 1 191 ? -6.309 -26.266 3.564 1 97.5 191 THR A C 1
ATOM 1487 O O . THR A 1 191 ? -7.41 -25.703 3.547 1 97.5 191 THR A O 1
ATOM 1490 N N . LEU A 1 192 ? -5.168 -25.594 3.666 1 98.12 192 LEU A N 1
ATOM 1491 C CA . LEU A 1 192 ? -5.113 -24.141 3.564 1 98.12 192 LEU A CA 1
ATOM 1492 C C . LEU A 1 192 ? -4.277 -23.703 2.363 1 98.12 192 LEU A C 1
ATOM 1494 O O . LEU A 1 192 ? -3.127 -24.141 2.219 1 98.12 192 LEU A O 1
ATOM 1498 N N . ILE A 1 193 ? -4.879 -22.953 1.502 1 98.06 193 ILE A N 1
ATOM 1499 C CA . ILE A 1 193 ? -4.164 -22.359 0.375 1 98.06 193 ILE A CA 1
ATOM 1500 C C . ILE A 1 193 ? -3.658 -20.969 0.756 1 98.06 193 ILE A C 1
ATOM 1502 O O . ILE A 1 193 ? -4.426 -20.141 1.24 1 98.06 193 ILE A O 1
ATOM 1506 N N . LEU A 1 194 ? -2.375 -20.781 0.573 1 98.19 194 LEU A N 1
ATOM 1507 C CA . LEU A 1 194 ? -1.794 -19.453 0.682 1 98.19 194 LEU A CA 1
ATOM 1508 C C . LEU A 1 194 ? -1.971 -18.672 -0.619 1 98.19 194 LEU A C 1
ATOM 1510 O O . LEU A 1 194 ? -1.148 -18.781 -1.53 1 98.19 194 LEU A O 1
ATOM 1514 N N . GLY A 1 195 ? -3.027 -17.812 -0.618 1 97.88 195 GLY A N 1
ATOM 1515 C CA . GLY A 1 195 ? -3.447 -17.156 -1.841 1 97.88 195 GLY A CA 1
ATOM 1516 C C . GLY A 1 195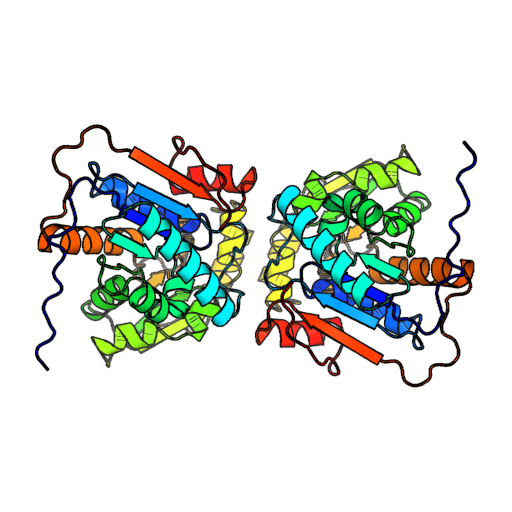 ? -2.783 -15.805 -2.043 1 97.88 195 GLY A C 1
ATOM 1517 O O . GLY A 1 195 ? -3.418 -14.859 -2.51 1 97.88 195 GLY A O 1
ATOM 1518 N N . CYS A 1 196 ? -1.593 -15.664 -1.654 1 97.25 196 CYS A N 1
ATOM 1519 C CA . CYS A 1 196 ? -0.739 -14.5 -1.859 1 97.25 196 CYS A CA 1
ATOM 1520 C C . CYS A 1 196 ? 0.719 -14.914 -2.02 1 97.25 196 CYS A C 1
ATOM 1522 O O . CYS A 1 196 ? 1.2 -15.797 -1.307 1 97.25 196 CYS A O 1
ATOM 1524 N N . THR A 1 197 ? 1.403 -14.266 -2.877 1 96.94 197 THR A N 1
ATOM 1525 C CA . THR A 1 197 ? 2.758 -14.68 -3.227 1 96.94 197 THR A CA 1
ATOM 1526 C C . THR A 1 197 ? 3.738 -14.32 -2.113 1 96.94 197 THR A C 1
ATOM 1528 O O . THR A 1 197 ? 4.855 -14.844 -2.068 1 96.94 197 THR A O 1
ATOM 1531 N N . HIS A 1 198 ? 3.359 -13.469 -1.197 1 95.94 198 HIS A N 1
ATOM 1532 C CA . HIS A 1 198 ? 4.188 -13.141 -0.044 1 95.94 198 HIS A CA 1
ATOM 1533 C C . HIS A 1 198 ? 4.102 -14.219 1.026 1 95.94 198 HIS A C 1
ATOM 1535 O O . HIS A 1 198 ? 5.035 -14.398 1.813 1 95.94 198 HIS A O 1
ATOM 1541 N N . TYR A 1 199 ? 3.045 -14.969 1.101 1 96.81 199 TYR A N 1
ATOM 1542 C CA . TYR A 1 199 ? 2.635 -15.742 2.266 1 96.81 199 TYR A CA 1
ATOM 1543 C C . TYR A 1 199 ? 3.561 -16.938 2.482 1 96.81 199 TYR A C 1
ATOM 1545 O O . TYR A 1 199 ? 3.758 -17.375 3.617 1 96.81 199 TYR A O 1
ATOM 1553 N N . PRO A 1 200 ? 4.172 -17.453 1.413 1 94.94 200 PRO A N 1
ATOM 1554 C CA . PRO A 1 200 ? 5.109 -18.562 1.632 1 94.94 200 PRO A CA 1
ATOM 1555 C C . PRO A 1 200 ? 6.223 -18.203 2.613 1 94.94 200 PRO A C 1
ATOM 1557 O O . PRO A 1 200 ? 6.781 -19.078 3.271 1 94.94 200 PRO A O 1
ATOM 1560 N N . LEU A 1 201 ? 6.504 -16.938 2.756 1 93.31 201 LEU A N 1
ATOM 1561 C CA . LEU A 1 201 ? 7.539 -16.5 3.691 1 93.31 201 LEU A CA 1
ATOM 1562 C C . LEU A 1 201 ? 7.102 -16.75 5.133 1 93.31 201 LEU A C 1
ATOM 1564 O O . LEU A 1 201 ? 7.926 -16.719 6.051 1 93.31 201 LEU A O 1
ATOM 1568 N N . LEU A 1 202 ? 5.805 -16.953 5.371 1 95.12 202 LEU A N 1
ATOM 1569 C CA . LEU A 1 202 ? 5.277 -17.188 6.711 1 95.12 202 LEU A CA 1
ATOM 1570 C C . LEU A 1 202 ? 4.797 -18.625 6.871 1 95.12 202 LEU A C 1
ATOM 1572 O O . LEU A 1 202 ? 4.055 -18.938 7.801 1 95.12 202 LEU A O 1
ATOM 1576 N N . ILE A 1 203 ? 5.188 -19.5 5.984 1 95 203 ILE A N 1
ATOM 1577 C CA . ILE A 1 203 ? 4.625 -20.844 5.926 1 95 203 ILE A CA 1
ATOM 1578 C C . ILE A 1 203 ? 4.957 -21.594 7.211 1 95 203 ILE A C 1
ATOM 1580 O O . ILE A 1 203 ? 4.141 -22.375 7.711 1 95 203 ILE A O 1
ATOM 1584 N N . ASP A 1 204 ? 6.156 -21.391 7.758 1 94.75 204 ASP A N 1
ATOM 1585 C CA . ASP A 1 204 ? 6.559 -22.094 8.969 1 94.75 204 ASP A CA 1
ATOM 1586 C C . ASP A 1 204 ? 5.699 -21.672 10.164 1 94.75 204 ASP A C 1
ATOM 1588 O O . ASP A 1 204 ? 5.258 -22.516 10.945 1 94.75 204 ASP A O 1
ATOM 1592 N N . GLU A 1 205 ? 5.453 -20.375 10.305 1 95.88 205 GLU A N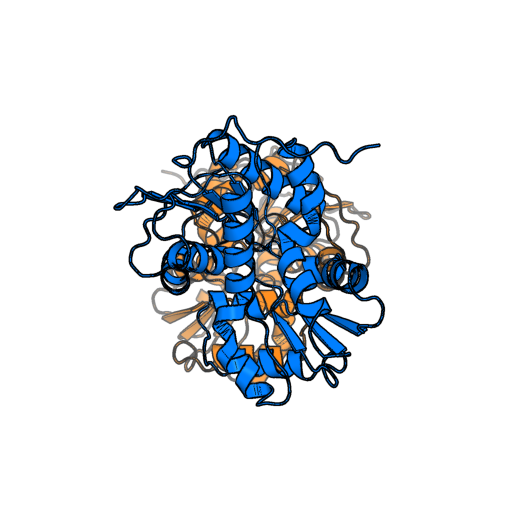 1
ATOM 1593 C CA . GLU A 1 205 ? 4.605 -19.875 11.383 1 95.88 205 GLU A CA 1
ATOM 1594 C C . GLU A 1 205 ? 3.17 -20.359 11.234 1 95.88 205 GLU A C 1
ATOM 1596 O O . GLU A 1 205 ? 2.512 -20.672 12.227 1 95.88 205 GLU A O 1
ATOM 1601 N N . ILE A 1 206 ? 2.709 -20.453 10 1 96.5 206 ILE A N 1
ATOM 1602 C CA . ILE A 1 206 ? 1.344 -20.891 9.734 1 96.5 206 ILE A CA 1
ATOM 1603 C C . ILE A 1 206 ? 1.213 -22.391 10.047 1 96.5 206 ILE A C 1
ATOM 1605 O O . ILE A 1 206 ? 0.243 -22.812 10.68 1 96.5 206 ILE A O 1
ATOM 1609 N N . LYS A 1 207 ? 2.207 -23.156 9.641 1 96.12 207 LYS A N 1
ATOM 1610 C CA . LYS A 1 207 ? 2.221 -24.594 9.938 1 96.12 207 LYS A CA 1
ATOM 1611 C C . LYS A 1 207 ? 2.279 -24.828 11.445 1 96.12 207 LYS A C 1
ATOM 1613 O O . LYS A 1 207 ? 1.66 -25.766 11.945 1 96.12 207 LYS A O 1
ATOM 1618 N N . GLN A 1 208 ? 3.02 -24 12.117 1 95.06 208 GLN A N 1
ATOM 1619 C CA . GLN A 1 208 ? 3.117 -24.125 13.562 1 95.06 208 GLN A CA 1
ATOM 1620 C C . GLN A 1 208 ? 1.762 -23.906 14.227 1 95.06 208 GLN A C 1
ATOM 1622 O O . GLN A 1 208 ? 1.426 -24.578 15.203 1 95.06 208 GLN A O 1
ATOM 1627 N N . TYR A 1 209 ? 1.04 -23 13.727 1 95.69 209 TYR A N 1
ATOM 1628 C CA . TYR A 1 209 ? -0.288 -22.734 14.266 1 95.69 209 TYR A CA 1
ATOM 1629 C C . TYR A 1 209 ? -1.187 -23.953 14.141 1 95.69 209 TYR A C 1
ATOM 1631 O O . TYR A 1 209 ? -1.896 -24.312 15.086 1 95.69 209 TYR A O 1
ATOM 1639 N N . TYR A 1 210 ? -1.098 -24.625 13 1 95.94 210 TYR A N 1
ATOM 1640 C CA . TYR A 1 210 ? -2.025 -25.719 12.727 1 95.94 210 TYR A CA 1
ATOM 1641 C C . TYR A 1 210 ? -1.468 -27.047 13.227 1 95.94 210 TYR A C 1
ATOM 1643 O O . TYR A 1 210 ? -2.223 -27.984 13.492 1 95.94 210 TYR A O 1
ATOM 1651 N N . GLY A 1 211 ? -0.173 -27.078 13.289 1 92.94 211 GLY A N 1
ATOM 1652 C CA . GLY A 1 211 ? 0.436 -28.375 13.508 1 92.94 211 GLY A CA 1
ATOM 1653 C C . GLY A 1 211 ? 0.218 -29.344 12.344 1 92.94 211 GLY A C 1
ATOM 1654 O O . GLY A 1 211 ? 0.484 -29 11.195 1 92.94 211 GLY A O 1
ATOM 1655 N N . ASN A 1 212 ? -0.306 -30.531 12.602 1 91.06 212 ASN A N 1
ATOM 1656 C CA . ASN A 1 212 ? -0.504 -31.547 11.57 1 91.06 212 ASN A CA 1
ATOM 1657 C C . ASN A 1 212 ? -1.968 -31.641 11.148 1 91.06 212 ASN A C 1
ATOM 1659 O O . ASN A 1 212 ? -2.328 -32.469 10.312 1 91.06 212 ASN A O 1
ATOM 1663 N N . ARG A 1 213 ? -2.674 -30.719 11.562 1 93 213 ARG A N 1
ATOM 1664 C CA . ARG A 1 213 ? -4.117 -30.828 11.375 1 93 213 ARG A CA 1
ATOM 1665 C C . ARG A 1 213 ? -4.523 -30.328 9.984 1 93 213 ARG A C 1
ATOM 1667 O O . ARG A 1 213 ? -5.547 -30.75 9.445 1 93 213 ARG A O 1
ATOM 1674 N N . VAL A 1 214 ? -3.768 -29.375 9.531 1 96.56 214 VAL A N 1
ATOM 1675 C CA . VAL A 1 214 ? -4.129 -28.719 8.273 1 96.56 214 VAL A CA 1
ATOM 1676 C C . VAL A 1 214 ? -2.949 -28.766 7.309 1 96.56 214 VAL A C 1
ATOM 1678 O O . VAL A 1 214 ? -1.82 -28.438 7.68 1 96.56 214 VAL A O 1
ATOM 1681 N N . ARG A 1 215 ? -3.191 -29.25 6.129 1 95.69 215 ARG A N 1
ATOM 1682 C CA . ARG A 1 215 ? -2.188 -29.219 5.07 1 95.69 215 ARG A CA 1
ATOM 1683 C C . ARG A 1 215 ? -2.074 -27.812 4.461 1 95.69 215 ARG A C 1
ATOM 1685 O O . ARG A 1 215 ? -3.08 -27.219 4.074 1 95.69 215 ARG A O 1
ATOM 1692 N N . VAL A 1 216 ? -0.844 -27.281 4.395 1 96.25 216 VAL A N 1
ATOM 1693 C CA . VAL A 1 216 ? -0.616 -25.969 3.803 1 96.25 216 VAL A CA 1
ATOM 1694 C C . VAL A 1 216 ? -0.012 -26.125 2.408 1 96.25 216 VAL A C 1
ATOM 1696 O O . VAL A 1 216 ? 1.015 -26.781 2.24 1 96.25 216 VAL A O 1
ATOM 1699 N N . ILE A 1 217 ? -0.626 -25.484 1.44 1 93.62 217 ILE A N 1
ATOM 1700 C CA . ILE A 1 217 ? -0.281 -25.688 0.038 1 93.62 217 ILE A CA 1
ATOM 1701 C C . ILE A 1 217 ? 0.893 -24.797 -0.342 1 93.62 217 ILE A C 1
ATOM 1703 O O . ILE A 1 217 ? 0.891 -23.594 -0.036 1 93.62 217 ILE A O 1
ATOM 1707 N N . ASP A 1 218 ? 1.877 -25.297 -1.051 1 86.31 218 ASP A N 1
ATOM 1708 C CA . ASP A 1 218 ? 2.998 -24.578 -1.651 1 86.31 218 ASP A CA 1
ATOM 1709 C C . ASP A 1 218 ? 2.652 -24.094 -3.059 1 86.31 218 ASP A C 1
ATOM 1711 O O . ASP A 1 218 ? 2.893 -24.812 -4.039 1 86.31 218 ASP A O 1
ATOM 1715 N N . SER A 1 219 ? 2.322 -22.938 -3.316 1 93.25 219 SER A N 1
ATOM 1716 C CA . SER A 1 219 ? 1.76 -22.438 -4.57 1 93.25 219 SER A CA 1
ATOM 1717 C C . SER A 1 219 ? 2.852 -22.188 -5.605 1 93.25 219 SER A C 1
ATOM 1719 O O . SER A 1 219 ? 2.699 -22.547 -6.773 1 93.25 219 SER A O 1
ATOM 1721 N N . PRO A 1 220 ? 4.035 -21.719 -5.195 1 95.88 220 PRO A N 1
ATOM 1722 C CA . PRO A 1 220 ? 5.059 -21.406 -6.195 1 95.88 220 PRO A CA 1
ATOM 1723 C C . PRO A 1 220 ? 5.535 -22.641 -6.957 1 95.88 220 PRO A C 1
ATOM 1725 O O . PRO A 1 220 ? 5.703 -22.594 -8.18 1 95.88 220 PRO A O 1
ATOM 1728 N N . ASN A 1 221 ? 5.672 -23.75 -6.305 1 96.25 221 ASN A N 1
ATOM 1729 C CA . ASN A 1 221 ? 6.117 -24.984 -6.93 1 96.25 221 ASN A CA 1
ATOM 1730 C C . ASN A 1 221 ? 5.086 -25.516 -7.918 1 96.25 221 ASN A C 1
ATOM 1732 O O . ASN A 1 221 ? 5.441 -25.984 -9 1 96.25 221 ASN A O 1
ATOM 1736 N N . ILE A 1 222 ? 3.855 -25.484 -7.523 1 97.38 222 ILE A N 1
ATOM 1737 C CA . ILE A 1 222 ? 2.768 -25.953 -8.383 1 97.38 222 ILE A CA 1
ATOM 1738 C C . ILE A 1 222 ? 2.74 -25.141 -9.672 1 97.38 222 ILE A C 1
ATOM 1740 O O . ILE A 1 222 ? 2.629 -25.688 -10.766 1 97.38 222 ILE A O 1
ATOM 1744 N N . VAL A 1 223 ? 2.906 -23.828 -9.562 1 98.44 223 VAL A N 1
ATOM 1745 C CA . VAL A 1 223 ? 2.854 -22.922 -10.703 1 98.44 223 VAL A CA 1
ATOM 1746 C C . VAL A 1 223 ? 4.051 -23.172 -11.617 1 98.44 223 VAL A C 1
ATOM 1748 O O . VAL A 1 223 ? 3.898 -23.25 -12.844 1 98.44 223 VAL A O 1
ATOM 1751 N N . ALA A 1 224 ? 5.242 -23.297 -11.047 1 98.56 224 ALA A N 1
ATOM 1752 C CA . ALA A 1 224 ? 6.453 -23.562 -11.82 1 98.56 224 ALA A CA 1
ATOM 1753 C C . ALA A 1 224 ? 6.34 -24.875 -12.594 1 98.56 224 ALA A C 1
ATOM 1755 O O . ALA A 1 224 ? 6.734 -24.938 -13.766 1 98.56 224 ALA A O 1
ATOM 1756 N N . ASN A 1 225 ? 5.789 -25.875 -11.961 1 98.31 225 ASN A N 1
ATOM 1757 C CA . ASN A 1 225 ? 5.594 -27.156 -12.633 1 98.31 225 ASN A CA 1
ATOM 1758 C C . ASN A 1 225 ? 4.594 -27.047 -13.773 1 98.31 225 ASN A C 1
ATOM 1760 O O . ASN A 1 225 ? 4.789 -27.641 -14.836 1 98.31 225 ASN A O 1
ATOM 1764 N N . HIS A 1 226 ? 3.566 -26.344 -13.516 1 98.38 226 HIS A N 1
ATOM 1765 C CA . HIS A 1 226 ? 2.574 -26.125 -14.562 1 98.38 226 HIS A CA 1
ATOM 1766 C C . HIS A 1 226 ? 3.188 -25.422 -15.766 1 98.38 226 HIS A C 1
ATOM 1768 O O . HIS A 1 226 ? 2.92 -25.797 -16.906 1 98.38 226 HIS A O 1
ATOM 1774 N N . LEU A 1 227 ? 3.982 -24.391 -15.492 1 98.81 227 LEU A N 1
ATOM 1775 C CA . LEU A 1 227 ? 4.695 -23.688 -16.562 1 98.81 227 LEU A CA 1
ATOM 1776 C C . LEU A 1 227 ? 5.562 -24.656 -17.359 1 98.81 227 LEU A C 1
ATOM 1778 O O . LEU A 1 227 ? 5.559 -24.625 -18.594 1 98.81 227 LEU A O 1
ATOM 1782 N N . LYS A 1 228 ? 6.289 -25.5 -16.688 1 98.69 228 LYS A N 1
ATOM 1783 C CA . LYS A 1 228 ? 7.148 -26.484 -17.344 1 98.69 228 LYS A CA 1
ATOM 1784 C C . LYS A 1 228 ? 6.352 -27.375 -18.281 1 98.69 228 LYS A C 1
ATOM 1786 O O . LYS A 1 228 ? 6.77 -27.625 -19.406 1 98.69 228 LYS A O 1
ATOM 1791 N N . ILE A 1 229 ? 5.227 -27.844 -17.812 1 98.44 229 ILE A N 1
ATOM 1792 C CA . ILE A 1 229 ? 4.363 -28.734 -18.594 1 98.44 229 ILE A CA 1
ATOM 1793 C C . ILE A 1 229 ? 3.92 -28.016 -19.875 1 98.44 229 ILE A C 1
ATOM 1795 O O . ILE A 1 229 ? 3.971 -28.594 -20.953 1 98.44 229 ILE A O 1
ATOM 1799 N N . ILE A 1 230 ? 3.51 -26.766 -19.734 1 98.31 230 ILE A N 1
ATOM 1800 C CA . ILE A 1 230 ? 3.014 -26 -20.859 1 98.31 230 ILE A CA 1
ATOM 1801 C C . ILE A 1 230 ? 4.145 -25.766 -21.859 1 98.31 230 ILE A C 1
ATOM 1803 O O . ILE A 1 230 ? 3.955 -25.922 -23.078 1 98.31 230 ILE A O 1
ATOM 1807 N N . LEU A 1 231 ? 5.336 -25.344 -21.391 1 98.56 231 LEU A N 1
ATOM 1808 C CA . LEU A 1 231 ? 6.473 -25.094 -22.281 1 98.56 231 LEU A CA 1
ATOM 1809 C C . LEU A 1 231 ? 6.883 -26.375 -23 1 98.56 231 LEU A C 1
ATOM 1811 O O . LEU A 1 231 ? 7.23 -26.344 -24.188 1 98.56 231 LEU A O 1
ATOM 1815 N N . ASP A 1 232 ? 6.855 -27.453 -22.312 1 98.19 232 ASP A N 1
ATOM 1816 C CA . ASP A 1 232 ? 7.188 -28.75 -22.906 1 98.19 232 ASP A CA 1
ATOM 1817 C C . ASP A 1 232 ? 6.188 -29.125 -24 1 98.19 232 ASP A C 1
ATOM 1819 O O . ASP A 1 232 ? 6.578 -29.547 -25.094 1 98.19 232 ASP A O 1
ATOM 1823 N N . LYS A 1 233 ? 4.965 -28.953 -23.688 1 97.62 233 LYS A N 1
ATOM 1824 C CA . LYS A 1 233 ? 3.881 -29.281 -24.625 1 97.62 233 LYS A CA 1
ATOM 1825 C C . LYS A 1 233 ? 4.07 -28.562 -25.953 1 97.62 233 LYS A C 1
ATOM 1827 O O . LYS A 1 233 ? 3.773 -29.109 -27.016 1 97.62 233 LYS A O 1
ATOM 1832 N N . TYR A 1 234 ? 4.609 -27.359 -25.906 1 97.56 234 TYR A N 1
ATOM 1833 C CA . TYR A 1 234 ? 4.688 -26.547 -27.109 1 97.56 234 TYR A CA 1
ATOM 1834 C C . TYR A 1 234 ? 6.121 -26.469 -27.625 1 97.56 234 TYR A C 1
ATOM 1836 O O . TYR A 1 234 ? 6.445 -25.609 -28.453 1 97.56 234 TYR A O 1
ATOM 1844 N N . ASN A 1 235 ? 7.004 -27.328 -27.047 1 97.19 235 ASN A N 1
ATOM 1845 C CA . ASN A 1 235 ? 8.406 -27.422 -27.453 1 97.19 235 ASN A CA 1
ATOM 1846 C C . ASN A 1 235 ? 9.133 -26.094 -27.297 1 97.19 235 ASN A C 1
ATOM 1848 O O . ASN A 1 235 ? 9.828 -25.641 -28.203 1 97.19 235 ASN A O 1
ATOM 1852 N N . LEU A 1 236 ? 8.898 -25.5 -26.141 1 98.25 236 LEU A N 1
ATOM 1853 C CA . LEU A 1 236 ? 9.453 -24.172 -25.906 1 98.25 236 LEU A CA 1
ATOM 1854 C C . LEU A 1 236 ? 10.477 -24.203 -24.781 1 98.25 236 LEU A C 1
ATOM 1856 O O . LEU A 1 236 ? 10.977 -23.172 -24.359 1 98.25 236 LEU A O 1
ATOM 1860 N N . LEU A 1 237 ? 10.82 -25.375 -24.297 1 98.44 237 LEU A N 1
ATOM 1861 C CA . LEU A 1 237 ? 11.828 -25.484 -23.234 1 98.44 237 LEU A CA 1
ATOM 1862 C C . LEU A 1 237 ? 13.211 -25.125 -23.781 1 98.44 237 LEU A C 1
ATOM 1864 O O . LEU A 1 237 ? 13.609 -25.578 -24.844 1 98.44 237 LEU A O 1
ATOM 1868 N N . ASN A 1 238 ? 13.875 -24.234 -23.031 1 97.44 238 ASN A N 1
ATOM 1869 C CA . ASN A 1 238 ? 15.258 -23.906 -23.359 1 97.44 238 ASN A CA 1
ATOM 1870 C C . ASN A 1 238 ? 16.234 -24.938 -22.781 1 97.44 238 ASN A C 1
ATOM 1872 O O . ASN A 1 238 ? 16.609 -24.844 -21.609 1 97.44 238 ASN A O 1
ATOM 1876 N N . GLU A 1 239 ? 16.844 -25.766 -23.531 1 91.75 239 GLU A N 1
ATOM 1877 C CA . GLU A 1 239 ? 17.641 -26.875 -23.031 1 91.75 239 GLU A CA 1
ATOM 1878 C C . GLU A 1 239 ? 19.141 -26.594 -23.141 1 91.75 239 GLU A C 1
ATOM 1880 O O . GLU A 1 239 ? 19.953 -27.25 -22.5 1 91.75 239 GLU A O 1
ATOM 1885 N N . ASN A 1 240 ? 19.531 -25.688 -23.875 1 90.94 240 ASN A N 1
ATOM 1886 C CA . ASN A 1 240 ? 20.938 -25.469 -24.188 1 90.94 240 ASN A CA 1
ATOM 1887 C C . ASN A 1 240 ? 21.391 -24.062 -23.812 1 90.94 240 ASN A C 1
ATOM 1889 O O . ASN A 1 240 ? 22 -23.375 -24.625 1 90.94 240 ASN A O 1
ATOM 1893 N N . ASN A 1 241 ? 21.078 -23.656 -22.656 1 94.06 241 ASN A N 1
ATOM 1894 C CA . ASN A 1 241 ? 21.453 -22.344 -22.156 1 94.06 241 ASN A CA 1
ATOM 1895 C C . ASN A 1 241 ? 22.094 -22.422 -20.781 1 94.06 241 ASN A C 1
ATOM 1897 O O . ASN A 1 241 ? 21.422 -22.219 -19.766 1 94.06 241 ASN A O 1
ATOM 1901 N N . PRO A 1 242 ? 23.469 -22.578 -20.672 1 92.44 242 PRO A N 1
ATOM 1902 C CA . PRO A 1 242 ? 24.141 -22.766 -19.375 1 92.44 242 PRO A CA 1
ATOM 1903 C C . PRO A 1 242 ? 24.266 -21.469 -18.578 1 92.44 242 PRO A C 1
ATOM 1905 O O . PRO A 1 242 ? 24.547 -21.516 -17.375 1 92.44 242 PRO A O 1
ATOM 1908 N N . LYS A 1 243 ? 24.125 -20.344 -19.234 1 95.38 243 LYS A N 1
ATOM 1909 C CA . LYS A 1 243 ? 24.203 -19.062 -18.547 1 95.38 243 LYS A CA 1
ATOM 1910 C C . LYS A 1 243 ? 22.953 -18.219 -18.812 1 95.38 243 LYS A C 1
ATOM 1912 O O . LYS A 1 243 ? 22.984 -17.25 -19.562 1 95.38 243 LYS A O 1
ATOM 1917 N N . PRO A 1 244 ? 21.891 -18.547 -18.156 1 96.38 244 PRO A N 1
ATOM 1918 C CA . PRO A 1 244 ? 20.656 -17.812 -18.391 1 96.38 244 PRO A CA 1
ATOM 1919 C C . PRO A 1 244 ? 20.75 -16.344 -17.953 1 96.38 244 PRO A C 1
ATOM 1921 O O . PRO A 1 244 ? 21.547 -16.016 -17.062 1 96.38 244 PRO A O 1
ATOM 1924 N N . ASP A 1 245 ? 19.953 -15.539 -18.578 1 96.06 245 ASP A N 1
ATOM 1925 C CA . ASP A 1 245 ? 19.859 -14.109 -18.281 1 96.06 245 ASP A CA 1
ATOM 1926 C C . ASP A 1 245 ? 18.609 -13.812 -17.453 1 96.06 245 ASP A C 1
ATOM 1928 O O . ASP A 1 245 ? 17.5 -14.172 -17.844 1 96.06 245 ASP A O 1
ATOM 1932 N N . TYR A 1 246 ? 18.875 -13.242 -16.281 1 97 246 TYR A N 1
ATOM 1933 C CA . TYR A 1 246 ? 17.766 -12.812 -15.43 1 97 246 TYR A CA 1
ATOM 1934 C C . TYR A 1 246 ? 17.703 -11.297 -15.328 1 97 246 TYR A C 1
ATOM 1936 O O . TYR A 1 246 ? 18.656 -10.664 -14.867 1 97 246 TYR A O 1
ATOM 1944 N N . ARG A 1 247 ? 16.609 -10.703 -15.75 1 97.56 247 ARG A N 1
ATOM 1945 C CA . ARG A 1 247 ? 16.406 -9.258 -15.664 1 97.56 247 ARG A CA 1
ATOM 1946 C C . ARG A 1 247 ? 15.234 -8.938 -14.734 1 97.56 247 ARG A C 1
ATOM 1948 O O . ARG A 1 247 ? 14.148 -9.508 -14.859 1 97.56 247 ARG A O 1
ATOM 1955 N N . PHE A 1 248 ? 15.531 -8.055 -13.773 1 97.88 248 PHE A N 1
ATOM 1956 C CA . PHE A 1 248 ? 14.547 -7.699 -12.758 1 97.88 248 PHE A CA 1
ATOM 1957 C C . PHE A 1 248 ? 14.211 -6.215 -12.836 1 97.88 248 PHE A C 1
ATOM 1959 O O . PHE A 1 248 ? 15.039 -5.367 -12.516 1 97.88 248 PHE A O 1
ATOM 1966 N N . TYR A 1 249 ? 12.953 -5.918 -13.188 1 98.38 249 TYR A N 1
ATOM 1967 C CA . TYR A 1 249 ? 12.477 -4.543 -13.273 1 98.38 249 TYR A CA 1
ATOM 1968 C C . TYR A 1 249 ? 11.5 -4.23 -12.148 1 98.38 249 TYR A C 1
ATOM 1970 O O . TYR A 1 249 ? 10.656 -5.062 -11.797 1 98.38 249 TYR A O 1
ATOM 1978 N N . LEU A 1 250 ? 11.648 -3.133 -11.516 1 98 250 LEU A N 1
ATOM 1979 C CA . LEU A 1 250 ? 10.688 -2.58 -10.562 1 98 250 LEU A CA 1
ATOM 1980 C C . LEU A 1 250 ? 10.227 -1.196 -11.008 1 98 250 LEU A C 1
ATOM 1982 O O . LEU A 1 250 ? 11.008 -0.418 -11.555 1 98 250 LEU A O 1
ATOM 1986 N N . SER A 1 251 ? 8.961 -0.915 -10.766 1 98.06 251 SER A N 1
ATOM 1987 C CA . SER A 1 251 ? 8.445 0.393 -11.156 1 98.06 251 SER A CA 1
ATOM 1988 C C . SER A 1 251 ? 8.844 1.47 -10.156 1 98.06 251 SER A C 1
ATOM 1990 O O . SER A 1 251 ? 8.68 2.662 -10.422 1 98.06 251 SER A O 1
ATOM 1992 N N . ASP A 1 252 ? 9.312 1.095 -9.023 1 96.88 252 ASP A N 1
ATOM 1993 C CA . ASP A 1 252 ? 9.883 1.944 -7.977 1 96.88 252 ASP A CA 1
ATOM 1994 C C . ASP A 1 252 ? 10.914 1.186 -7.152 1 96.88 252 ASP A C 1
ATOM 1996 O O . ASP A 1 252 ? 10.75 -0.006 -6.883 1 96.88 252 ASP A O 1
ATOM 2000 N N . ILE A 1 253 ? 12.023 1.845 -6.855 1 96 253 ILE A N 1
ATOM 2001 C CA . ILE A 1 253 ? 13.094 1.167 -6.125 1 96 253 ILE A CA 1
ATOM 2002 C C . ILE A 1 253 ? 13.375 1.912 -4.82 1 96 253 ILE A C 1
ATOM 2004 O O . ILE A 1 253 ? 13.641 3.117 -4.832 1 96 253 ILE A O 1
ATOM 2008 N N . THR A 1 254 ? 13.234 1.195 -3.738 1 94.38 254 THR A N 1
ATOM 2009 C CA . THR A 1 254 ? 13.625 1.674 -2.416 1 94.38 254 THR A CA 1
ATOM 2010 C C . THR A 1 254 ? 14.586 0.696 -1.745 1 94.38 254 THR A C 1
ATOM 2012 O O . THR A 1 254 ? 14.719 -0.448 -2.184 1 94.38 254 THR A O 1
ATOM 2015 N N . LYS A 1 255 ? 15.266 1.133 -0.683 1 93.12 255 LYS A N 1
ATOM 2016 C CA . LYS A 1 255 ? 16.141 0.245 0.067 1 93.12 255 LYS A CA 1
ATOM 2017 C C . LYS A 1 255 ? 15.383 -0.952 0.624 1 93.12 255 LYS A C 1
ATOM 2019 O O . LYS A 1 255 ? 15.914 -2.061 0.694 1 93.12 255 LYS A O 1
ATOM 2024 N N . ASN A 1 256 ? 14.188 -0.718 0.963 1 92.19 256 ASN A N 1
ATOM 2025 C CA . ASN A 1 256 ? 13.359 -1.787 1.505 1 92.19 256 ASN A CA 1
ATOM 2026 C C . ASN A 1 256 ? 13.07 -2.857 0.458 1 92.19 256 ASN A C 1
ATOM 2028 O O . ASN A 1 256 ? 13.172 -4.051 0.74 1 92.19 256 ASN A O 1
ATOM 2032 N N . PHE A 1 257 ? 12.727 -2.424 -0.75 1 92.5 257 PHE A N 1
ATOM 2033 C CA . PHE A 1 257 ? 12.438 -3.383 -1.811 1 92.5 257 PHE A CA 1
ATOM 2034 C C . PHE A 1 257 ? 13.68 -4.203 -2.145 1 92.5 257 PHE A C 1
ATOM 2036 O O . PHE A 1 257 ? 13.586 -5.406 -2.395 1 92.5 257 PHE A O 1
ATOM 2043 N N . GLU A 1 258 ? 14.828 -3.525 -2.109 1 93.81 258 GLU A N 1
ATOM 2044 C CA . GLU A 1 258 ? 16.078 -4.23 -2.363 1 93.81 258 GLU A CA 1
ATOM 2045 C C . GLU A 1 258 ? 16.312 -5.324 -1.325 1 93.81 258 GLU A C 1
ATOM 2047 O O . GLU A 1 258 ? 16.656 -6.457 -1.675 1 93.81 258 GLU A O 1
ATOM 2052 N N . LYS A 1 259 ? 16.062 -4.988 -0.123 1 92.38 259 LYS A N 1
ATOM 2053 C CA . LYS A 1 259 ? 16.266 -5.93 0.972 1 92.38 259 LYS A CA 1
ATOM 2054 C C . LYS A 1 259 ? 15.32 -7.117 0.864 1 92.38 259 LYS A C 1
ATOM 2056 O O . LYS A 1 259 ? 15.742 -8.273 0.98 1 92.38 259 LYS A O 1
ATOM 2061 N N . ILE A 1 260 ? 14.141 -6.859 0.616 1 91.88 260 ILE A N 1
ATOM 2062 C CA . ILE A 1 260 ? 13.133 -7.914 0.604 1 91.88 260 ILE A CA 1
ATOM 2063 C C . ILE A 1 260 ? 13.312 -8.781 -0.636 1 91.88 260 ILE A C 1
ATOM 2065 O O . ILE A 1 260 ? 13.07 -9.992 -0.593 1 91.88 260 ILE A O 1
ATOM 2069 N N . SER A 1 261 ? 13.695 -8.148 -1.758 1 93.75 261 SER A N 1
ATOM 2070 C CA . SER A 1 261 ? 13.93 -8.914 -2.977 1 93.75 261 SER A CA 1
ATOM 2071 C C . SER A 1 261 ? 15.008 -9.977 -2.762 1 93.75 261 SER A C 1
ATOM 2073 O O . SER A 1 261 ? 14.891 -11.094 -3.266 1 93.75 261 SER A O 1
ATOM 2075 N N . LYS A 1 262 ? 15.938 -9.617 -1.96 1 92.06 262 LYS A N 1
ATOM 2076 C CA . LYS A 1 262 ? 17.016 -10.555 -1.666 1 92.06 262 LYS A CA 1
ATOM 2077 C C . LYS A 1 262 ? 16.516 -11.719 -0.817 1 92.06 262 LYS A C 1
ATOM 2079 O O . LYS A 1 262 ? 16.984 -12.852 -0.971 1 92.06 262 LYS A O 1
ATOM 2084 N N . LYS A 1 263 ? 15.562 -11.461 -0.035 1 88.88 263 LYS A N 1
ATOM 2085 C CA . LYS A 1 263 ? 14.961 -12.508 0.785 1 88.88 263 LYS A CA 1
ATOM 2086 C C . LYS A 1 263 ? 14.117 -13.453 -0.063 1 88.88 263 LYS A C 1
ATOM 2088 O O . LYS A 1 263 ? 14.055 -14.656 0.213 1 88.88 263 LYS A O 1
ATOM 2093 N N . PHE A 1 264 ? 13.523 -12.875 -1.098 1 90.94 264 PHE A N 1
ATOM 2094 C CA . PHE A 1 264 ? 12.602 -13.648 -1.92 1 90.94 264 PHE A CA 1
ATOM 2095 C C . PHE A 1 264 ? 13.367 -14.469 -2.955 1 90.94 264 PHE A C 1
ATOM 2097 O O . PHE A 1 264 ? 13.047 -15.641 -3.189 1 90.94 264 PHE A O 1
ATOM 2104 N N . PHE A 1 265 ? 14.383 -13.914 -3.57 1 92.06 265 PHE A N 1
ATOM 2105 C CA . PHE A 1 265 ? 14.969 -14.523 -4.758 1 92.06 265 PHE A CA 1
ATOM 2106 C C . PHE A 1 265 ? 16.406 -14.938 -4.496 1 92.06 265 PHE A C 1
ATOM 2108 O O . PHE A 1 265 ? 16.922 -15.867 -5.129 1 92.06 265 PHE A O 1
ATOM 2115 N N . GLY A 1 266 ? 17.078 -14.234 -3.566 1 87.5 266 GLY A N 1
ATOM 2116 C CA . GLY A 1 266 ? 18.469 -14.484 -3.268 1 87.5 266 GLY A CA 1
ATOM 2117 C C . GLY A 1 266 ? 19.359 -13.258 -3.447 1 87.5 266 GLY A C 1
ATOM 2118 O O . GLY A 1 266 ? 18.906 -12.234 -3.959 1 87.5 266 GLY A O 1
ATOM 2119 N N . LYS A 1 267 ? 20.641 -13.312 -3.084 1 81.81 267 LYS A N 1
ATOM 2120 C CA . LYS A 1 267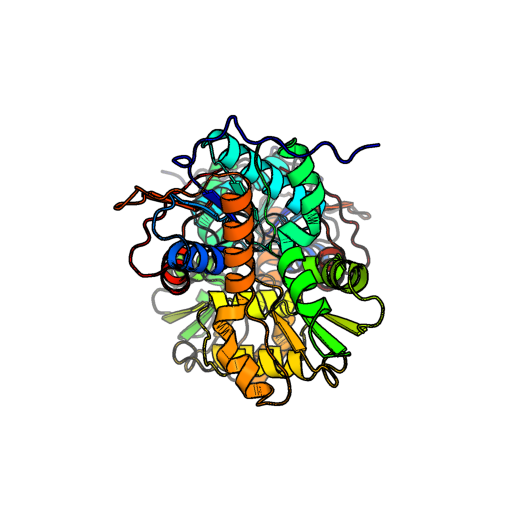 ? 21.547 -12.172 -2.969 1 81.81 267 LYS A CA 1
ATOM 2121 C C . LYS A 1 267 ? 22 -11.695 -4.344 1 81.81 267 LYS A C 1
ATOM 2123 O O . LYS A 1 267 ? 22.484 -10.57 -4.488 1 81.81 267 LYS A O 1
ATOM 2128 N N . SER A 1 268 ? 21.766 -12.391 -5.363 1 79.56 268 SER A N 1
ATOM 2129 C CA . SER A 1 268 ? 22.328 -12.07 -6.672 1 79.56 268 SER A CA 1
ATOM 2130 C C . SER A 1 268 ? 21.312 -11.336 -7.547 1 79.56 268 SER A C 1
ATOM 2132 O O . SER A 1 268 ? 21.484 -11.258 -8.766 1 79.56 268 SER A O 1
ATOM 2134 N N . ILE A 1 269 ? 20.5 -10.625 -6.918 1 87.25 269 ILE A N 1
ATOM 2135 C CA . ILE A 1 269 ? 19.484 -9.969 -7.742 1 87.25 269 ILE A CA 1
ATOM 2136 C C . ILE A 1 269 ? 19.906 -8.531 -8.023 1 87.25 269 ILE A C 1
ATOM 2138 O O . ILE A 1 269 ? 20.328 -7.809 -7.117 1 87.25 269 ILE A O 1
ATOM 2142 N N . ASP A 1 270 ? 19.953 -8.18 -9.32 1 89.5 270 ASP A N 1
ATOM 2143 C CA . ASP A 1 270 ? 20.172 -6.797 -9.742 1 89.5 270 ASP A CA 1
ATOM 2144 C C . ASP A 1 270 ? 18.891 -6.16 -10.25 1 89.5 270 ASP A C 1
ATOM 2146 O O . ASP A 1 270 ? 18.344 -6.566 -11.281 1 89.5 270 ASP A O 1
ATOM 2150 N N . LEU A 1 271 ? 18.469 -5.117 -9.547 1 93.62 271 LEU A N 1
ATOM 2151 C CA . LEU A 1 271 ? 17.172 -4.492 -9.836 1 93.62 271 LEU A CA 1
ATOM 2152 C C . LEU A 1 271 ? 17.344 -3.314 -10.789 1 93.62 271 LEU A C 1
ATOM 2154 O O . LEU A 1 271 ? 18.312 -2.555 -10.68 1 93.62 271 LEU A O 1
ATOM 2158 N N . GLU A 1 272 ? 16.484 -3.207 -11.766 1 96.31 272 GLU A N 1
ATOM 2159 C CA . GLU A 1 272 ? 16.422 -2.078 -12.688 1 96.31 272 GLU A CA 1
ATOM 2160 C C . GLU A 1 272 ? 15.109 -1.319 -12.562 1 96.31 272 GLU A C 1
ATOM 2162 O O . GLU A 1 272 ? 14.047 -1.931 -12.438 1 96.31 272 GLU A O 1
ATOM 2167 N N . PHE A 1 273 ? 15.242 -0.007 -12.516 1 96.12 273 PHE A N 1
ATOM 2168 C CA . PHE A 1 273 ? 14.062 0.852 -12.461 1 96.12 273 PHE A CA 1
ATOM 2169 C C . PHE A 1 273 ? 13.406 0.949 -13.836 1 96.12 273 PHE A C 1
ATOM 2171 O O . PHE A 1 273 ? 14.086 1.159 -14.844 1 96.12 273 PHE A O 1
ATOM 2178 N N . LYS A 1 274 ? 12.086 0.733 -13.867 1 95.38 274 LYS A N 1
ATOM 2179 C CA . LYS A 1 274 ? 11.32 0.877 -15.109 1 95.38 274 LYS A CA 1
ATOM 2180 C C . LYS A 1 274 ? 9.914 1.387 -14.828 1 95.38 274 LYS A C 1
ATOM 2182 O O . LYS A 1 274 ? 9.18 0.795 -14.031 1 95.38 274 LYS A O 1
ATOM 2187 N N . THR A 1 275 ? 9.477 2.428 -15.383 1 90.44 275 THR A N 1
ATOM 2188 C CA . THR A 1 275 ? 8.109 2.932 -15.281 1 90.44 275 THR A CA 1
ATOM 2189 C C . THR A 1 275 ? 7.324 2.625 -16.562 1 90.44 275 THR A C 1
ATOM 2191 O O . THR A 1 275 ? 7.871 2.693 -17.656 1 90.44 275 THR A O 1
ATOM 2194 N N . LEU A 1 276 ? 6.156 2.205 -16.375 1 90.56 276 LEU A N 1
ATOM 2195 C CA . LEU A 1 276 ? 5.301 1.924 -17.516 1 90.56 276 LEU A CA 1
ATOM 2196 C C . LEU A 1 276 ? 4.223 2.994 -17.672 1 90.56 276 LEU A C 1
ATOM 2198 O O . LEU A 1 276 ? 3.742 3.541 -16.672 1 90.56 276 LEU A O 1
ATOM 2202 N N . MET B 1 1 ? 18.766 40.625 1.291 1 34.78 1 MET B N 1
ATOM 2203 C CA . MET B 1 1 ? 17.641 40.406 0.375 1 34.78 1 MET B CA 1
ATOM 2204 C C . MET B 1 1 ? 16.328 40.406 1.127 1 34.78 1 MET B C 1
ATOM 2206 O O . MET B 1 1 ? 16.141 39.625 2.061 1 34.78 1 MET B O 1
ATOM 2210 N N . LYS B 1 2 ? 15.609 41.438 1.155 1 41.53 2 LYS B N 1
ATOM 2211 C CA . LYS B 1 2 ? 14.367 41.719 1.864 1 41.53 2 LYS B CA 1
ATOM 2212 C C . LYS B 1 2 ? 13.328 40.625 1.615 1 41.53 2 LYS B C 1
ATOM 2214 O O . LYS B 1 2 ? 13.141 40.188 0.476 1 41.53 2 LYS B O 1
ATOM 2219 N N . THR B 1 3 ? 13.102 39.625 2.496 1 47.44 3 THR B N 1
ATOM 2220 C CA . THR B 1 3 ? 12.102 38.562 2.307 1 47.44 3 THR B CA 1
ATOM 2221 C C . THR B 1 3 ? 10.836 39.125 1.682 1 47.44 3 THR B C 1
ATOM 2223 O O . THR B 1 3 ? 10.18 40 2.27 1 47.44 3 THR B O 1
ATOM 2226 N N . LYS B 1 4 ? 10.82 39.375 0.403 1 55.94 4 LYS B N 1
ATOM 2227 C CA . LYS B 1 4 ? 9.68 39.906 -0.342 1 55.94 4 LYS B CA 1
ATOM 2228 C C . LYS B 1 4 ? 8.359 39.438 0.265 1 55.94 4 LYS B C 1
ATOM 2230 O O . LYS B 1 4 ? 8.133 38.219 0.424 1 55.94 4 LYS B O 1
ATOM 2235 N N . LYS B 1 5 ? 7.68 40.219 1.039 1 69.25 5 LYS B N 1
ATOM 2236 C CA . LYS B 1 5 ? 6.371 39.938 1.628 1 69.25 5 LYS B CA 1
ATOM 2237 C C . LYS B 1 5 ? 5.434 39.312 0.606 1 69.25 5 LYS B C 1
ATOM 2239 O O . LYS B 1 5 ? 5.273 39.812 -0.502 1 69.25 5 LYS B O 1
ATOM 2244 N N . GLN B 1 6 ? 5.051 37.969 0.797 1 84.06 6 GLN B N 1
ATOM 2245 C CA . GLN B 1 6 ? 4.121 37.281 -0.086 1 84.06 6 GLN B CA 1
ATOM 2246 C C . GLN B 1 6 ? 2.828 38.062 -0.259 1 84.06 6 GLN B C 1
ATOM 2248 O O . GLN B 1 6 ? 2.299 38.625 0.707 1 84.06 6 GLN B O 1
ATOM 2253 N N . ASP B 1 7 ? 2.434 38.406 -1.467 1 90.25 7 ASP B N 1
ATOM 2254 C CA . ASP B 1 7 ? 1.215 39.125 -1.829 1 90.25 7 ASP B CA 1
ATOM 2255 C C . ASP B 1 7 ? 0.195 38.188 -2.469 1 90.25 7 ASP B C 1
ATOM 2257 O O . ASP B 1 7 ? 0.452 37.625 -3.527 1 90.25 7 ASP B O 1
ATOM 2261 N N . TYR B 1 8 ? -1.012 38.031 -1.755 1 96.56 8 TYR B N 1
ATOM 2262 C CA . TYR B 1 8 ? -2.064 37.156 -2.256 1 96.56 8 TYR B CA 1
ATOM 2263 C C . TYR B 1 8 ? -3.328 37.938 -2.568 1 96.56 8 TYR B C 1
ATOM 2265 O O . TYR B 1 8 ? -4.441 37.438 -2.393 1 96.56 8 TYR B O 1
ATOM 2273 N N . SER B 1 9 ? -3.188 39.188 -2.943 1 95.31 9 SER B N 1
ATOM 2274 C CA . SER B 1 9 ? -4.316 40.062 -3.176 1 95.31 9 SER B CA 1
ATOM 2275 C C . SER B 1 9 ? -5.152 39.625 -4.363 1 95.31 9 SER B C 1
ATOM 2277 O O . SER B 1 9 ? -6.301 40.031 -4.523 1 95.31 9 SER B O 1
ATOM 2279 N N . HIS B 1 10 ? -4.582 38.812 -5.23 1 96.94 10 HIS B N 1
ATOM 2280 C CA . HIS B 1 10 ? -5.309 38.312 -6.398 1 96.94 10 HIS B CA 1
ATOM 2281 C C . HIS B 1 10 ? -6.297 37.219 -6.008 1 96.94 10 HIS B C 1
ATOM 2283 O O . HIS B 1 10 ? -7.152 36.844 -6.809 1 96.94 10 HIS B O 1
ATOM 2289 N N . LEU B 1 11 ? -6.23 36.75 -4.82 1 98 11 LEU B N 1
ATOM 2290 C CA . LEU B 1 11 ? -7.09 35.656 -4.355 1 98 11 LEU B CA 1
ATOM 2291 C C . LEU B 1 11 ? -8.359 36.219 -3.719 1 98 11 LEU B C 1
ATOM 2293 O O . LEU B 1 11 ? -8.367 37.344 -3.217 1 98 11 LEU B O 1
ATOM 2297 N N . SER B 1 12 ? -9.383 35.406 -3.785 1 97.56 12 SER B N 1
ATOM 2298 C CA . SER B 1 12 ? -10.672 35.75 -3.193 1 97.56 12 SER B CA 1
ATOM 2299 C C . SER B 1 12 ? -11 34.844 -2.006 1 97.56 12 SER B C 1
ATOM 2301 O O . SER B 1 12 ? -10.734 33.656 -2.037 1 97.56 12 SER B O 1
ATOM 2303 N N . PRO B 1 13 ? -11.648 35.406 -1.013 1 97.62 13 PRO B N 1
ATOM 2304 C CA . PRO B 1 13 ? -12.07 34.625 0.139 1 97.62 13 PRO B CA 1
ATOM 2305 C C . PRO B 1 13 ? -13.047 33.5 -0.241 1 97.62 13 PRO B C 1
ATOM 2307 O O . PRO B 1 13 ? -13.156 32.5 0.478 1 97.62 13 PRO B O 1
ATOM 2310 N N . ASN B 1 14 ? -13.695 33.625 -1.349 1 97.38 14 ASN B N 1
ATOM 2311 C CA . ASN B 1 14 ? -14.711 32.656 -1.731 1 97.38 14 ASN B CA 1
ATOM 2312 C C . ASN B 1 14 ? -14.102 31.438 -2.406 1 97.38 14 ASN B C 1
ATOM 2314 O O . ASN B 1 14 ? -14.773 30.422 -2.578 1 97.38 14 ASN B O 1
ATOM 2318 N N . GLN B 1 15 ? -12.828 31.5 -2.799 1 98.62 15 GLN B N 1
ATOM 2319 C CA . GLN B 1 15 ? -12.141 30.375 -3.414 1 98.62 15 GLN B CA 1
ATOM 2320 C C . GLN B 1 15 ? -11.938 29.234 -2.412 1 98.62 15 GLN B C 1
ATOM 2322 O O . GLN B 1 15 ? -11.789 29.484 -1.213 1 98.62 15 GLN B O 1
ATOM 2327 N N . PRO B 1 16 ? -11.977 28.047 -2.869 1 98.81 16 PRO B N 1
ATOM 2328 C CA . PRO B 1 16 ? -11.875 26.906 -1.953 1 98.81 16 PRO B CA 1
ATOM 2329 C C . PRO B 1 16 ? -10.461 26.703 -1.419 1 98.81 16 PRO B C 1
ATOM 2331 O O . PRO B 1 16 ? -9.5 27.234 -1.983 1 98.81 16 PRO B O 1
ATOM 2334 N N . ILE B 1 17 ? -10.414 26 -0.296 1 98.94 17 ILE B N 1
ATOM 2335 C CA . ILE B 1 17 ? -9.156 25.469 0.236 1 98.94 17 ILE B CA 1
ATOM 2336 C C . ILE B 1 17 ? -8.891 24.078 -0.334 1 98.94 17 ILE B C 1
ATOM 2338 O O . ILE B 1 17 ? -9.75 23.203 -0.259 1 98.94 17 ILE B O 1
ATOM 2342 N N . GLY B 1 18 ? -7.754 23.891 -0.988 1 98.94 18 GLY B N 1
ATOM 2343 C CA . GLY B 1 18 ? -7.352 22.578 -1.479 1 98.94 18 GLY B CA 1
ATOM 2344 C C . GLY B 1 18 ? -6.57 21.781 -0.457 1 98.94 18 GLY B C 1
ATOM 2345 O O . GLY B 1 18 ? -5.625 22.281 0.151 1 98.94 18 GLY B O 1
ATOM 2346 N N . ILE B 1 19 ? -6.98 20.562 -0.215 1 98.94 19 ILE B N 1
ATOM 2347 C CA . ILE B 1 19 ? -6.352 19.641 0.728 1 98.94 19 ILE B CA 1
ATOM 2348 C C . ILE B 1 19 ? -5.988 18.344 0.017 1 98.94 19 ILE B C 1
ATOM 2350 O O . ILE B 1 19 ? -6.789 17.797 -0.748 1 98.94 19 ILE B O 1
ATOM 2354 N N . PHE B 1 20 ? -4.723 17.828 0.258 1 98.88 20 PHE B N 1
ATOM 2355 C CA . PHE B 1 20 ? -4.484 16.531 -0.372 1 98.88 20 PHE B CA 1
ATOM 2356 C C . PHE B 1 20 ? -3.686 15.617 0.552 1 98.88 20 PHE B C 1
ATOM 2358 O O . PHE B 1 20 ? -3 16.094 1.461 1 98.88 20 PHE B O 1
ATOM 2365 N N . ASP B 1 21 ? -3.836 14.406 0.356 1 98.56 21 ASP B N 1
ATOM 2366 C CA . ASP B 1 21 ? -3.219 13.312 1.095 1 98.56 21 ASP B CA 1
ATOM 2367 C C . ASP B 1 21 ? -2.98 12.102 0.188 1 98.56 21 ASP B C 1
ATOM 2369 O O . ASP B 1 21 ? -3.543 12.023 -0.907 1 98.56 21 ASP B O 1
ATOM 2373 N N . SER B 1 22 ? -2.074 11.219 0.659 1 97.81 22 SER B N 1
ATOM 2374 C CA . SER B 1 22 ? -1.797 9.992 -0.086 1 97.81 22 SER B CA 1
ATOM 2375 C C . SER B 1 22 ? -3.021 9.086 -0.136 1 97.81 22 SER B C 1
ATOM 2377 O O . SER B 1 22 ? -3.08 8.156 -0.945 1 97.81 22 SER B O 1
ATOM 2379 N N . GLY B 1 23 ? -3.936 9.266 0.68 1 96.69 23 GLY B N 1
ATOM 2380 C CA . GLY B 1 23 ? -5.164 8.492 0.732 1 96.69 23 GLY B CA 1
ATOM 2381 C C . GLY B 1 23 ? -6.289 9.203 1.466 1 96.69 23 GLY B C 1
ATOM 2382 O O . GLY B 1 23 ? -6.602 10.352 1.167 1 96.69 23 GLY B O 1
ATOM 2383 N N . VAL B 1 24 ? -6.863 8.484 2.441 1 96.12 24 VAL B N 1
ATOM 2384 C CA . VAL B 1 24 ? -8.039 9.047 3.109 1 96.12 24 VAL B CA 1
ATOM 2385 C C . VAL B 1 24 ? -7.645 9.555 4.492 1 96.12 24 VAL B C 1
ATOM 2387 O O . VAL B 1 24 ? -8.461 10.164 5.191 1 96.12 24 VAL B O 1
ATOM 2390 N N . GLY B 1 25 ? -6.375 9.383 4.855 1 96.5 25 GLY B N 1
ATOM 2391 C CA . GLY B 1 25 ? -5.926 9.82 6.164 1 96.5 25 GLY B CA 1
ATOM 2392 C C . GLY B 1 25 ? -6.062 11.32 6.367 1 96.5 25 GLY B C 1
ATOM 2393 O O . GLY B 1 25 ? -6.395 11.781 7.461 1 96.5 25 GLY B O 1
ATOM 2394 N N . GLY B 1 26 ? -5.875 12.055 5.305 1 98 26 GLY B N 1
ATOM 2395 C CA . GLY B 1 26 ? -5.93 13.508 5.355 1 98 26 GLY B CA 1
ATOM 2396 C C . GLY B 1 26 ? -7.312 14.039 5.688 1 98 26 GLY B C 1
ATOM 2397 O O . GLY B 1 26 ? -7.465 15.211 6.027 1 98 26 GLY B O 1
ATOM 2398 N N . LEU B 1 27 ? -8.297 13.195 5.633 1 97.69 27 LEU B N 1
ATOM 2399 C CA . LEU B 1 27 ? -9.656 13.602 5.98 1 97.69 27 LEU B CA 1
ATOM 2400 C C . LEU B 1 27 ? -9.742 14 7.449 1 97.69 27 LEU B C 1
ATOM 2402 O O . LEU B 1 27 ? -10.617 14.773 7.836 1 97.69 27 LEU B O 1
ATOM 2406 N N . THR B 1 28 ? -8.82 13.516 8.305 1 96.56 28 THR B N 1
ATOM 2407 C CA . THR B 1 28 ? -8.75 13.961 9.688 1 96.56 28 THR B CA 1
ATOM 2408 C C . THR B 1 28 ? -8.422 15.445 9.773 1 96.56 28 THR B C 1
ATOM 2410 O O . THR B 1 28 ? -8.992 16.172 10.594 1 96.56 28 THR B O 1
ATOM 2413 N N . VAL B 1 29 ? -7.539 15.875 8.922 1 98.06 29 VAL B N 1
ATOM 2414 C CA . VAL B 1 29 ? -7.172 17.281 8.852 1 98.06 29 VAL B CA 1
ATOM 2415 C C . VAL B 1 29 ? -8.328 18.094 8.258 1 98.06 29 VAL B C 1
ATOM 2417 O O . VAL B 1 29 ? -8.68 19.156 8.773 1 98.06 29 VAL B O 1
ATOM 2420 N N . ALA B 1 30 ? -8.953 17.547 7.188 1 98.19 30 ALA B N 1
ATOM 2421 C CA . ALA B 1 30 ? -10.086 18.219 6.551 1 98.19 30 ALA B CA 1
ATOM 2422 C C . ALA B 1 30 ? -11.234 18.422 7.539 1 98.19 30 ALA B C 1
ATOM 2424 O O . ALA B 1 30 ? -11.875 19.469 7.547 1 98.19 30 ALA B O 1
ATOM 2425 N N . LYS B 1 31 ? -11.453 17.422 8.305 1 97.06 31 LYS B N 1
ATOM 2426 C CA . LYS B 1 31 ? -12.516 17.484 9.297 1 97.06 31 LYS B CA 1
ATOM 2427 C C . LYS B 1 31 ? -12.266 18.594 10.305 1 97.06 31 LYS B C 1
ATOM 2429 O O . LYS B 1 31 ? -13.188 19.344 10.664 1 97.06 31 LYS B O 1
ATOM 2434 N N . GLU B 1 32 ? -11.07 18.719 10.773 1 97.44 32 GLU B N 1
ATOM 2435 C CA . GLU B 1 32 ? -10.727 19.766 11.727 1 97.44 32 GLU B CA 1
ATOM 2436 C C . GLU B 1 32 ? -10.82 21.141 11.086 1 97.44 32 GLU B C 1
ATOM 2438 O O . GLU B 1 32 ? -11.227 22.109 11.742 1 97.44 32 GLU B O 1
ATOM 2443 N N . ILE B 1 33 ? -10.414 21.219 9.844 1 98.31 33 ILE B N 1
ATOM 2444 C CA . ILE B 1 33 ? -10.531 22.484 9.125 1 98.31 33 ILE B CA 1
ATOM 2445 C C . ILE B 1 33 ? -12.008 22.875 9.008 1 98.31 33 ILE B C 1
ATOM 2447 O O . ILE B 1 33 ? -12.367 24.031 9.258 1 98.31 33 ILE B O 1
ATOM 2451 N N . LYS B 1 34 ? -12.82 21.922 8.633 1 97.12 34 LYS B N 1
ATOM 2452 C CA . LYS B 1 34 ? -14.258 22.156 8.539 1 97.12 34 LYS B CA 1
ATOM 2453 C C . LYS B 1 34 ? -14.812 22.656 9.875 1 97.12 34 LYS B C 1
ATOM 2455 O O . LYS B 1 34 ? -15.633 23.578 9.906 1 97.12 34 LYS B O 1
ATOM 2460 N N . ARG B 1 35 ? -14.406 22.078 10.922 1 96.69 35 ARG B N 1
ATOM 2461 C CA . ARG B 1 35 ? -14.883 22.438 12.258 1 96.69 35 ARG B CA 1
ATOM 2462 C C . ARG B 1 35 ? -14.492 23.859 12.609 1 96.69 35 ARG B C 1
ATOM 2464 O O . ARG B 1 35 ? -15.32 24.641 13.078 1 96.69 35 ARG B O 1
ATOM 2471 N N . LEU B 1 36 ? -13.25 24.266 12.375 1 97.38 36 LEU B N 1
ATOM 2472 C CA . LEU B 1 36 ? -12.719 25.562 12.773 1 97.38 36 LEU B CA 1
ATOM 2473 C C . LEU B 1 36 ? -13.133 26.656 11.797 1 97.38 36 LEU B C 1
ATOM 2475 O O . LEU B 1 36 ? -13.25 27.812 12.172 1 97.38 36 LEU B O 1
ATOM 2479 N N . LEU B 1 37 ? -13.281 26.25 10.523 1 97.94 37 LEU B N 1
ATOM 2480 C CA . LEU B 1 37 ? -13.625 27.172 9.445 1 97.94 37 LEU B CA 1
ATOM 2481 C C . LEU B 1 37 ? -14.867 26.688 8.695 1 97.94 37 LEU B C 1
ATOM 2483 O O . LEU B 1 37 ? -14.797 26.375 7.508 1 97.94 37 LEU B O 1
ATOM 2487 N N . PRO B 1 38 ? -16 26.766 9.328 1 97.25 38 PRO B N 1
ATOM 2488 C CA . PRO B 1 38 ? -17.219 26.125 8.828 1 97.25 38 PRO B CA 1
ATOM 2489 C C . PRO B 1 38 ? -17.75 26.781 7.562 1 97.25 38 PRO B C 1
ATOM 2491 O O . PRO B 1 38 ? -18.625 26.219 6.883 1 97.25 38 PRO B O 1
ATOM 2494 N N . ASN B 1 39 ? -17.234 28 7.211 1 98.12 39 ASN B N 1
ATOM 2495 C CA . ASN B 1 39 ? -17.766 28.719 6.051 1 98.12 39 ASN B CA 1
ATOM 2496 C C . ASN B 1 39 ? -16.906 28.469 4.809 1 98.12 39 ASN B C 1
ATOM 2498 O O . ASN B 1 39 ? -17.25 28.922 3.715 1 98.12 39 ASN B O 1
ATOM 2502 N N . GLU B 1 40 ? -15.859 27.734 4.934 1 98.5 40 GLU B N 1
ATOM 2503 C CA . GLU B 1 40 ? -14.914 27.562 3.834 1 98.5 40 GLU B CA 1
ATOM 2504 C C . GLU B 1 40 ? -15.359 26.453 2.889 1 98.5 40 GLU B C 1
ATOM 2506 O O . GLU B 1 40 ? -15.852 25.406 3.332 1 98.5 40 GLU B O 1
ATOM 2511 N N . ASN B 1 41 ? -15.219 26.703 1.569 1 98.5 41 ASN B N 1
ATOM 2512 C CA . ASN B 1 41 ? -15.297 25.641 0.583 1 98.5 41 ASN B CA 1
ATOM 2513 C C . ASN B 1 41 ? -14.031 24.781 0.586 1 98.5 41 ASN B C 1
ATOM 2515 O O . ASN B 1 41 ? -12.922 25.297 0.72 1 98.5 41 ASN B O 1
ATOM 2519 N N . LEU B 1 42 ? -14.195 23.453 0.506 1 98.44 42 LEU B N 1
ATOM 2520 C CA . LEU B 1 42 ? -13.055 22.547 0.541 1 98.44 42 LEU B CA 1
ATOM 2521 C C . LEU B 1 42 ? -13.023 21.656 -0.703 1 98.44 42 LEU B C 1
ATOM 2523 O O . LEU B 1 42 ? -14.062 21.203 -1.176 1 98.44 42 LEU B O 1
ATOM 2527 N N . ILE B 1 43 ? -11.898 21.5 -1.248 1 98.81 43 ILE B N 1
ATOM 2528 C CA . ILE B 1 43 ? -11.617 20.453 -2.232 1 98.81 43 ILE B CA 1
ATOM 2529 C C . ILE B 1 43 ? -10.547 19.516 -1.691 1 98.81 43 ILE B C 1
ATOM 2531 O O . ILE B 1 43 ? -9.43 19.938 -1.395 1 98.81 43 ILE B O 1
ATOM 2535 N N . TYR B 1 44 ? -10.992 18.297 -1.515 1 98.75 44 TYR B N 1
ATOM 2536 C CA . TYR B 1 44 ? -10.094 17.266 -1.005 1 98.75 44 TYR B CA 1
ATOM 2537 C C . TYR B 1 44 ? -9.695 16.297 -2.105 1 98.75 44 TYR B C 1
ATOM 2539 O O . TYR B 1 44 ? -10.547 15.836 -2.869 1 98.75 44 TYR B O 1
ATOM 2547 N N . PHE B 1 45 ? -8.375 15.984 -2.18 1 98.81 45 PHE B N 1
ATOM 2548 C CA . PHE B 1 45 ? -7.887 14.953 -3.092 1 98.81 45 PHE B CA 1
ATOM 2549 C C . PHE B 1 45 ? -7.109 13.891 -2.334 1 98.81 45 PHE B C 1
ATOM 2551 O O . PHE B 1 45 ? -6.043 14.164 -1.779 1 98.81 45 PHE B O 1
ATOM 2558 N N . GLY B 1 46 ? -7.637 12.688 -2.316 1 98.44 46 GLY B N 1
ATOM 2559 C CA . GLY B 1 46 ? -6.938 11.523 -1.792 1 98.44 46 GLY B CA 1
ATOM 2560 C C . GLY B 1 46 ? -6.387 10.625 -2.877 1 98.44 46 GLY B C 1
ATOM 2561 O O . GLY B 1 46 ? -7.148 10.047 -3.66 1 98.44 46 GLY B O 1
ATOM 2562 N N . ASP B 1 47 ? -5.098 10.438 -2.873 1 98.19 47 ASP B N 1
ATOM 2563 C CA . ASP B 1 47 ? -4.449 9.648 -3.922 1 98.19 47 ASP B CA 1
ATOM 2564 C C . ASP B 1 47 ? -4.449 8.164 -3.572 1 98.19 47 ASP B C 1
ATOM 2566 O O . ASP B 1 47 ? -3.393 7.527 -3.547 1 98.19 47 ASP B O 1
ATOM 2570 N N . THR B 1 48 ? -5.586 7.551 -3.52 1 96.94 48 THR B N 1
ATOM 2571 C CA . THR B 1 48 ? -5.777 6.184 -3.051 1 96.94 48 THR B CA 1
ATOM 2572 C C . THR B 1 48 ? -5.195 5.184 -4.047 1 96.94 48 THR B C 1
ATOM 2574 O O . THR B 1 48 ? -4.887 4.047 -3.684 1 96.94 48 THR B O 1
ATOM 2577 N N . LYS B 1 49 ? -5.027 5.613 -5.266 1 95.69 49 LYS B N 1
ATOM 2578 C CA . LYS B 1 49 ? -4.441 4.746 -6.281 1 95.69 49 LYS B CA 1
ATOM 2579 C C . LYS B 1 49 ? -2.984 4.426 -5.953 1 95.69 49 LYS B C 1
ATOM 2581 O O . LYS B 1 49 ? -2.5 3.334 -6.262 1 95.69 49 LYS B O 1
ATOM 2586 N N . HIS B 1 50 ? -2.311 5.348 -5.293 1 96.06 50 HIS B N 1
ATOM 2587 C CA . HIS B 1 50 ? -0.878 5.188 -5.066 1 96.06 50 HIS B CA 1
ATOM 2588 C C . HIS B 1 50 ? -0.572 5.012 -3.582 1 96.06 50 HIS B C 1
ATOM 2590 O O . HIS B 1 50 ? 0.594 4.93 -3.189 1 96.06 50 HIS B O 1
ATOM 2596 N N . LEU B 1 51 ? -1.604 4.984 -2.777 1 94.56 51 LEU B N 1
ATOM 2597 C CA . LEU B 1 51 ? -1.442 4.766 -1.343 1 94.56 51 LEU B CA 1
ATOM 2598 C C . LEU B 1 51 ? -0.798 3.412 -1.069 1 94.56 51 LEU B C 1
ATOM 2600 O O . LEU B 1 51 ? -1.081 2.434 -1.765 1 94.56 51 LEU B O 1
ATOM 2604 N N . PRO B 1 52 ? 0.06 3.232 -0.102 1 95.31 52 PRO B N 1
ATOM 2605 C CA . PRO B 1 52 ? 0.58 4.234 0.832 1 95.31 52 PRO B CA 1
ATOM 2606 C C . PRO B 1 52 ? 1.868 4.887 0.338 1 95.31 52 PRO B C 1
ATOM 2608 O O . PRO B 1 52 ? 2.758 4.203 -0.171 1 95.31 52 PRO B O 1
ATOM 2611 N N . TYR B 1 53 ? 1.98 6.133 0.635 1 97.56 53 TYR B N 1
ATOM 2612 C CA . TYR B 1 53 ? 3.182 6.859 0.237 1 97.56 53 TYR B CA 1
ATOM 2613 C C . TYR B 1 53 ? 4.379 6.43 1.074 1 97.56 53 TYR B C 1
ATOM 2615 O O . TYR B 1 53 ? 5.523 6.508 0.619 1 97.56 53 TYR B O 1
ATOM 2623 N N . GLY B 1 54 ? 4.129 5.949 2.234 1 96.94 54 GLY B N 1
ATOM 2624 C CA . GLY B 1 54 ?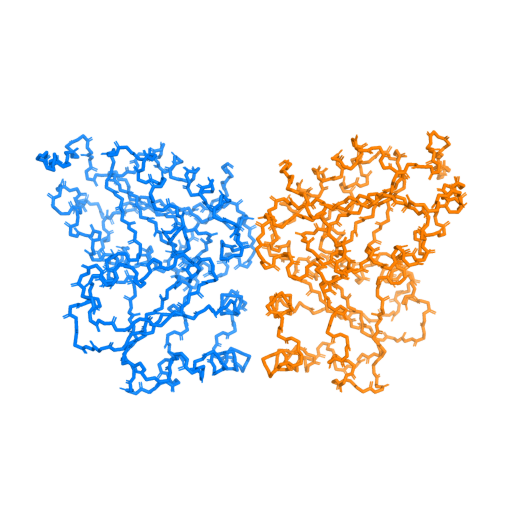 5.176 5.648 3.199 1 96.94 54 GLY B CA 1
ATOM 2625 C C . GLY B 1 54 ? 6.148 4.594 2.715 1 96.94 54 GLY B C 1
ATOM 2626 O O . GLY B 1 54 ? 7.23 4.43 3.281 1 96.94 54 GLY B O 1
ATOM 2627 N N . GLU B 1 55 ? 5.801 3.889 1.637 1 94.31 55 GLU B N 1
ATOM 2628 C CA . GLU B 1 55 ? 6.629 2.801 1.127 1 94.31 55 GLU B CA 1
ATOM 2629 C C . GLU B 1 55 ? 7.219 3.148 -0.237 1 94.31 55 GLU B C 1
ATOM 2631 O O . GLU B 1 55 ? 7.832 2.301 -0.888 1 94.31 55 GLU B O 1
ATOM 2636 N N . LYS B 1 56 ? 7 4.359 -0.678 1 97.19 56 LYS B N 1
ATOM 2637 C CA . LYS B 1 56 ? 7.445 4.77 -2.006 1 97.19 56 LYS B CA 1
ATOM 2638 C C . LYS B 1 56 ? 8.75 5.555 -1.932 1 97.19 56 LYS B C 1
ATOM 2640 O O . LYS B 1 56 ? 9.164 5.988 -0.853 1 97.19 56 LYS B O 1
ATOM 2645 N N . SER B 1 57 ? 9.406 5.676 -3.059 1 97.12 57 SER B N 1
ATOM 2646 C CA . SER B 1 57 ? 10.617 6.488 -3.146 1 97.12 57 SER B CA 1
ATOM 2647 C C . SER B 1 57 ? 10.281 7.977 -3.092 1 97.12 57 SER B C 1
ATOM 2649 O O . SER B 1 57 ? 9.156 8.383 -3.395 1 97.12 57 SER B O 1
ATOM 2651 N N . LYS B 1 58 ? 11.273 8.711 -2.666 1 98 58 LYS B N 1
ATOM 2652 C CA . LYS B 1 58 ? 11.117 10.164 -2.654 1 98 58 LYS B CA 1
ATOM 2653 C C . LYS B 1 58 ? 10.703 10.688 -4.027 1 98 58 LYS B C 1
ATOM 2655 O O . LYS B 1 58 ? 9.82 11.539 -4.129 1 98 58 LYS B O 1
ATOM 2660 N N . GLU B 1 59 ? 11.258 10.148 -5.086 1 97.62 59 GLU B N 1
ATOM 2661 C CA . GLU B 1 59 ? 10.961 10.57 -6.453 1 97.62 59 GLU B CA 1
ATOM 2662 C C . GLU B 1 59 ? 9.492 10.328 -6.797 1 97.62 59 GLU B C 1
ATOM 2664 O O . GLU B 1 59 ? 8.836 11.188 -7.379 1 97.62 59 GLU B O 1
ATOM 2669 N N . ALA B 1 60 ? 9 9.18 -6.449 1 97.56 60 ALA B N 1
ATOM 2670 C CA . ALA B 1 60 ? 7.598 8.867 -6.699 1 97.56 60 ALA B CA 1
ATOM 2671 C C . ALA B 1 60 ? 6.676 9.805 -5.922 1 97.56 60 ALA B C 1
ATOM 2673 O O . ALA B 1 60 ? 5.695 10.312 -6.469 1 97.56 60 ALA B O 1
ATOM 2674 N N . ILE B 1 61 ? 7 10.055 -4.676 1 98.62 61 ILE B N 1
ATOM 2675 C CA . ILE B 1 61 ? 6.191 10.906 -3.809 1 98.62 61 ILE B CA 1
ATOM 2676 C C . ILE B 1 61 ? 6.152 12.328 -4.371 1 98.62 61 ILE B C 1
ATOM 2678 O O . ILE B 1 61 ? 5.094 12.961 -4.402 1 98.62 61 ILE B O 1
ATOM 2682 N N . ILE B 1 62 ? 7.316 12.844 -4.82 1 98.69 62 ILE B N 1
ATOM 2683 C CA . ILE B 1 62 ? 7.406 14.172 -5.422 1 98.69 62 ILE B CA 1
ATOM 2684 C C . ILE B 1 62 ? 6.496 14.242 -6.648 1 98.69 62 ILE B C 1
ATOM 2686 O O . ILE B 1 62 ? 5.723 15.188 -6.797 1 98.69 62 ILE B O 1
ATOM 2690 N N . GLU B 1 63 ? 6.535 13.219 -7.438 1 97.94 63 GLU B N 1
ATOM 2691 C CA . GLU B 1 63 ? 5.727 13.172 -8.648 1 97.94 63 GLU B CA 1
ATOM 2692 C C . GLU B 1 63 ? 4.238 13.242 -8.32 1 97.94 63 GLU B C 1
ATOM 2694 O O . GLU B 1 63 ? 3.506 14.055 -8.891 1 97.94 63 GLU B O 1
ATOM 2699 N N . TYR B 1 64 ? 3.785 12.414 -7.441 1 98.31 64 TYR B N 1
ATOM 2700 C CA . TYR B 1 64 ? 2.373 12.367 -7.074 1 98.31 64 TYR B CA 1
ATOM 2701 C C . TYR B 1 64 ? 1.925 13.688 -6.457 1 98.31 64 TYR B C 1
ATOM 2703 O O . TYR B 1 64 ? 0.881 14.234 -6.832 1 98.31 64 TYR B O 1
ATOM 2711 N N . SER B 1 65 ? 2.74 14.227 -5.594 1 98.81 65 SER B N 1
ATOM 2712 C CA . SER B 1 65 ? 2.389 15.438 -4.852 1 98.81 65 SER B CA 1
ATOM 2713 C C . SER B 1 65 ? 2.277 16.641 -5.777 1 98.81 65 SER B C 1
ATOM 2715 O O . SER B 1 65 ? 1.361 17.453 -5.641 1 98.81 65 SER B O 1
ATOM 2717 N N . THR B 1 66 ? 3.205 16.75 -6.715 1 98.69 66 THR B N 1
ATOM 2718 C CA . THR B 1 66 ? 3.199 17.891 -7.617 1 98.69 66 THR B CA 1
ATOM 2719 C C . THR B 1 66 ? 2.014 17.828 -8.578 1 98.69 66 THR B C 1
ATOM 2721 O O . THR B 1 66 ? 1.398 18.844 -8.883 1 98.69 66 THR B O 1
ATOM 2724 N N . LYS B 1 67 ? 1.657 16.594 -9 1 98.62 67 LYS B N 1
ATOM 2725 C CA . LYS B 1 67 ? 0.498 16.422 -9.867 1 98.62 67 LYS B CA 1
ATOM 2726 C C . LYS B 1 67 ? -0.789 16.844 -9.164 1 98.62 67 LYS B C 1
ATOM 2728 O O . LYS B 1 67 ? -1.633 17.516 -9.742 1 98.62 67 LYS B O 1
ATOM 2733 N N . ILE B 1 68 ? -0.921 16.453 -7.961 1 98.88 68 ILE B N 1
ATOM 2734 C CA . ILE B 1 68 ? -2.115 16.781 -7.188 1 98.88 68 ILE B CA 1
ATOM 2735 C C . ILE B 1 68 ? -2.174 18.281 -6.938 1 98.88 68 ILE B C 1
ATOM 2737 O O . ILE B 1 68 ? -3.24 18.891 -7.035 1 98.88 68 ILE B O 1
ATOM 2741 N N . THR B 1 69 ? -1.042 18.859 -6.621 1 98.81 69 THR B N 1
ATOM 2742 C CA . THR B 1 69 ? -0.954 20.297 -6.391 1 98.81 69 THR B CA 1
ATOM 2743 C C . THR B 1 69 ? -1.418 21.078 -7.621 1 98.81 69 THR B C 1
ATOM 2745 O O . THR B 1 69 ? -2.217 22 -7.508 1 98.81 69 THR B O 1
ATOM 2748 N N . ASN B 1 70 ? -0.965 20.656 -8.773 1 98.69 70 ASN B N 1
ATOM 2749 C CA . ASN B 1 70 ? -1.361 21.297 -10.016 1 98.69 70 ASN B CA 1
ATOM 2750 C C . ASN B 1 70 ? -2.861 21.172 -10.266 1 98.69 70 ASN B C 1
ATOM 2752 O O . ASN B 1 70 ? -3.504 22.125 -10.711 1 98.69 70 ASN B O 1
ATOM 2756 N N . PHE B 1 71 ? -3.359 20.031 -9.992 1 98.81 71 PHE B N 1
ATOM 2757 C CA . PHE B 1 71 ? -4.797 19.828 -10.117 1 98.81 7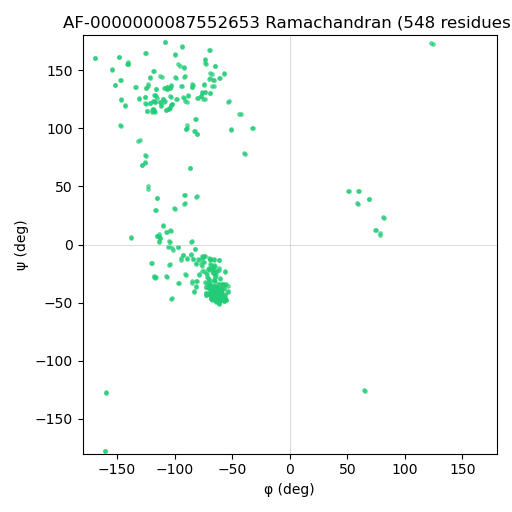1 PHE B CA 1
ATOM 2758 C C . PHE B 1 71 ? -5.562 20.797 -9.227 1 98.81 71 PHE B C 1
ATOM 2760 O O . PHE B 1 71 ? -6.523 21.438 -9.68 1 98.81 71 PHE B O 1
ATOM 2767 N N . LEU B 1 72 ? -5.156 20.969 -7.957 1 98.81 72 LEU B N 1
ATOM 2768 C CA . LEU B 1 72 ? -5.844 21.844 -7.012 1 98.81 72 LEU B CA 1
ATOM 2769 C C . LEU B 1 72 ? -5.727 23.297 -7.438 1 98.81 72 LEU B C 1
ATOM 2771 O O . LEU B 1 72 ? -6.664 24.078 -7.258 1 98.81 72 LEU B O 1
ATOM 2775 N N . LEU B 1 73 ? -4.562 23.672 -7.988 1 98.62 73 LEU B N 1
ATOM 2776 C CA . LEU B 1 73 ? -4.391 25.016 -8.523 1 98.62 73 LEU B CA 1
ATOM 2777 C C . LEU B 1 73 ? -5.359 25.266 -9.672 1 98.62 73 LEU B C 1
ATOM 2779 O O . LEU B 1 73 ? -5.945 26.344 -9.773 1 98.62 73 LEU B O 1
ATOM 2783 N N . GLU B 1 74 ? -5.551 24.25 -10.492 1 98.44 74 GLU B N 1
ATOM 2784 C CA . GLU B 1 74 ? -6.48 24.344 -11.609 1 98.44 74 GLU B CA 1
ATOM 2785 C C . GLU B 1 74 ? -7.922 24.484 -11.125 1 98.44 74 GLU B C 1
ATOM 2787 O O . GLU B 1 74 ? -8.773 25.016 -11.828 1 98.44 74 GLU B O 1
ATOM 2792 N N . GLN B 1 75 ? -8.172 24.016 -9.922 1 98.38 75 GLN B N 1
ATOM 2793 C CA . GLN B 1 75 ? -9.5 24.156 -9.32 1 98.38 75 GLN B CA 1
ATOM 2794 C C . GLN B 1 75 ? -9.656 25.5 -8.641 1 98.38 75 GLN B C 1
ATOM 2796 O O . GLN B 1 75 ? -10.648 25.734 -7.941 1 98.38 75 GLN B O 1
ATOM 2801 N N . ASN B 1 76 ? -8.656 26.406 -8.695 1 98.31 76 ASN B N 1
ATOM 2802 C CA . ASN B 1 76 ? -8.672 27.766 -8.203 1 98.31 76 ASN B CA 1
ATOM 2803 C C . ASN B 1 76 ? -8.711 27.812 -6.676 1 98.31 76 ASN B C 1
ATOM 2805 O O . ASN B 1 76 ? -9.445 28.609 -6.09 1 98.31 76 ASN B O 1
ATOM 2809 N N . CYS B 1 77 ? -8 26.953 -6.055 1 98.81 77 CYS B N 1
ATOM 2810 C CA . CYS B 1 77 ? -7.895 26.969 -4.602 1 98.81 77 CYS B CA 1
ATOM 2811 C C . CYS B 1 77 ? -7.102 28.188 -4.129 1 98.81 77 CYS B C 1
ATOM 2813 O O . CYS B 1 77 ? -6.102 28.562 -4.75 1 98.81 77 CYS B O 1
ATOM 2815 N N . LYS B 1 78 ? -7.543 28.734 -3.008 1 98.75 78 LYS B N 1
ATOM 2816 C CA . LYS B 1 78 ? -6.875 29.922 -2.479 1 98.75 78 LYS B CA 1
ATOM 2817 C C . LYS B 1 78 ? -5.734 29.547 -1.542 1 98.75 78 LYS B C 1
ATOM 2819 O O . LYS B 1 78 ? -4.941 30.406 -1.143 1 98.75 78 LYS B O 1
ATOM 2824 N N . ALA B 1 79 ? -5.676 28.297 -1.161 1 98.88 79 ALA B N 1
ATOM 2825 C CA . ALA B 1 79 ? -4.633 27.719 -0.326 1 98.88 79 ALA B CA 1
ATOM 2826 C C . ALA B 1 79 ? -4.5 26.219 -0.584 1 98.88 79 ALA B C 1
ATOM 2828 O O . ALA B 1 79 ? -5.461 25.562 -0.993 1 98.88 79 ALA B O 1
ATOM 2829 N N . ILE B 1 80 ? -3.326 25.734 -0.402 1 98.94 80 ILE B N 1
ATOM 2830 C CA . ILE B 1 80 ? -3.068 24.297 -0.522 1 98.94 80 ILE B CA 1
ATOM 2831 C C . ILE B 1 80 ? -2.58 23.75 0.815 1 98.94 80 ILE B C 1
ATOM 2833 O O . ILE B 1 80 ? -1.614 24.25 1.388 1 98.94 80 ILE B O 1
ATOM 2837 N N . VAL B 1 81 ? -3.25 22.781 1.325 1 98.94 81 VAL B N 1
ATOM 2838 C CA . VAL B 1 81 ? -2.855 22.078 2.545 1 98.94 81 VAL B CA 1
ATOM 2839 C C . VAL B 1 81 ? -2.348 20.688 2.199 1 98.94 81 VAL B C 1
ATOM 2841 O O . VAL B 1 81 ? -3.092 19.859 1.663 1 98.94 81 VAL B O 1
ATOM 2844 N N . ILE B 1 82 ? -1.098 20.422 2.455 1 98.94 82 ILE B N 1
ATOM 2845 C CA . ILE B 1 82 ? -0.562 19.062 2.359 1 98.94 82 ILE B CA 1
ATOM 2846 C C . ILE B 1 82 ? -0.92 18.281 3.617 1 98.94 82 ILE B C 1
ATOM 2848 O O . ILE B 1 82 ? -0.175 18.297 4.602 1 98.94 82 ILE B O 1
ATOM 2852 N N . ALA B 1 83 ? -1.977 17.562 3.537 1 98.75 83 ALA B N 1
ATOM 2853 C CA . ALA B 1 83 ? -2.484 16.797 4.68 1 98.75 83 ALA B CA 1
ATOM 2854 C C . ALA B 1 83 ? -1.915 15.391 4.699 1 98.75 83 ALA B C 1
ATOM 2856 O O . ALA B 1 83 ? -2.658 14.414 4.852 1 98.75 83 ALA B O 1
ATOM 2857 N N . CYS B 1 84 ? -0.701 15.242 4.441 1 98.62 84 CYS B N 1
ATOM 2858 C CA . CYS B 1 84 ? 0.065 14 4.445 1 98.62 84 CYS B CA 1
ATOM 2859 C C . CYS B 1 84 ? 1.479 14.234 4.969 1 98.62 84 CYS B C 1
ATOM 2861 O O . CYS B 1 84 ? 2.256 14.977 4.359 1 98.62 84 CYS B O 1
ATOM 2863 N N . ASN B 1 85 ? 1.832 13.594 6.035 1 98.69 85 ASN B N 1
ATOM 2864 C CA . ASN B 1 85 ? 3.168 13.727 6.605 1 98.69 85 ASN B CA 1
ATOM 2865 C C . ASN B 1 85 ? 4.242 13.242 5.641 1 98.69 85 ASN B C 1
ATOM 2867 O O . ASN B 1 85 ? 5.285 13.883 5.488 1 98.69 85 ASN B O 1
ATOM 2871 N N . THR B 1 86 ? 3.955 12.148 4.965 1 98.69 86 THR B N 1
ATOM 2872 C CA . THR B 1 86 ? 4.926 11.578 4.035 1 98.69 86 THR B CA 1
ATOM 2873 C C . THR B 1 86 ? 5.164 12.523 2.859 1 98.69 86 THR B C 1
ATOM 2875 O O . THR B 1 86 ? 6.309 12.742 2.461 1 98.69 86 THR B O 1
ATOM 2878 N N . ALA B 1 87 ? 4.074 13.086 2.34 1 98.88 87 ALA B N 1
ATOM 2879 C CA . ALA B 1 87 ? 4.223 14.055 1.257 1 98.88 87 ALA B CA 1
ATOM 2880 C C . ALA B 1 87 ? 4.992 15.281 1.723 1 98.88 87 ALA B C 1
ATOM 2882 O O . ALA B 1 87 ? 5.895 15.766 1.026 1 98.88 87 ALA B O 1
ATOM 2883 N N . THR B 1 88 ? 4.672 15.781 2.881 1 98.88 88 THR B N 1
ATOM 2884 C CA . THR B 1 88 ? 5.379 16.938 3.424 1 98.88 88 THR B CA 1
ATOM 2885 C C . THR B 1 88 ? 6.867 16.625 3.588 1 98.88 88 THR B C 1
ATOM 2887 O O . THR B 1 88 ? 7.719 17.406 3.15 1 98.88 88 THR B O 1
ATOM 2890 N N . ALA B 1 89 ? 7.164 15.492 4.148 1 98.75 89 ALA B N 1
ATOM 2891 C CA . ALA B 1 89 ? 8.531 15.109 4.5 1 98.75 89 ALA B CA 1
ATOM 2892 C C . ALA B 1 89 ? 9.391 14.938 3.25 1 98.75 89 ALA B C 1
ATOM 2894 O O . ALA B 1 89 ? 10.609 15.102 3.301 1 98.75 89 ALA B O 1
ATOM 2895 N N . ASN B 1 90 ? 8.758 14.648 2.119 1 98.69 90 ASN B N 1
ATOM 2896 C CA . ASN B 1 90 ? 9.562 14.234 0.973 1 98.69 90 ASN B CA 1
ATOM 2897 C C . ASN B 1 90 ? 9.375 15.18 -0.211 1 98.69 90 ASN B C 1
ATOM 2899 O O . ASN B 1 90 ? 10.203 15.203 -1.126 1 98.69 90 ASN B O 1
ATOM 2903 N N . ALA B 1 91 ? 8.328 16 -0.181 1 98.81 91 ALA B N 1
ATOM 2904 C CA . ALA B 1 91 ? 8.023 16.703 -1.429 1 98.81 91 ALA B CA 1
ATOM 2905 C C . ALA B 1 91 ? 7.664 18.156 -1.17 1 98.81 91 ALA B C 1
ATOM 2907 O O . ALA B 1 91 ? 7.238 18.875 -2.082 1 98.81 91 ALA B O 1
ATOM 2908 N N . LEU B 1 92 ? 7.781 18.656 0.053 1 98.75 92 LEU B N 1
ATOM 2909 C CA . LEU B 1 92 ? 7.359 20.016 0.406 1 98.75 92 LEU B CA 1
ATOM 2910 C C . LEU B 1 92 ? 8.039 21.047 -0.49 1 98.75 92 LEU B C 1
ATOM 2912 O O . LEU B 1 92 ? 7.375 21.906 -1.055 1 98.75 92 LEU B O 1
ATOM 2916 N N . ASN B 1 93 ? 9.359 20.938 -0.663 1 98.38 93 ASN B N 1
ATOM 2917 C CA . ASN B 1 93 ? 10.109 21.906 -1.464 1 98.38 93 ASN B CA 1
ATOM 2918 C C . ASN B 1 93 ? 9.602 21.953 -2.902 1 98.38 93 ASN B C 1
ATOM 2920 O O . ASN B 1 93 ? 9.414 23.031 -3.467 1 98.38 93 ASN B O 1
ATOM 2924 N N . GLU B 1 94 ? 9.43 20.797 -3.463 1 98.69 94 GLU B N 1
ATOM 2925 C CA . GLU B 1 94 ? 8.977 20.719 -4.848 1 98.69 94 GLU B CA 1
ATOM 2926 C C . GLU B 1 94 ? 7.551 21.234 -4.992 1 98.69 94 GLU B C 1
ATOM 2928 O O . GLU B 1 94 ? 7.211 21.859 -6.008 1 98.69 94 GLU B O 1
ATOM 2933 N N . VAL B 1 95 ? 6.699 21 -4.004 1 98.69 95 VAL B N 1
ATOM 2934 C CA . VAL B 1 95 ? 5.336 21.531 -4.012 1 98.69 95 VAL B CA 1
ATOM 2935 C C . VAL B 1 95 ? 5.367 23.047 -3.957 1 98.69 95 VAL B C 1
ATOM 2937 O O . VAL B 1 95 ? 4.691 23.719 -4.742 1 98.69 95 VAL B O 1
ATOM 2940 N N . VAL B 1 96 ? 6.129 23.609 -3.08 1 98.5 96 VAL B N 1
ATOM 2941 C CA . VAL B 1 96 ? 6.242 25.047 -2.928 1 98.5 96 VAL B CA 1
ATOM 2942 C C . VAL B 1 96 ? 6.758 25.672 -4.223 1 98.5 96 VAL B C 1
ATOM 2944 O O . VAL B 1 96 ? 6.254 26.703 -4.672 1 98.5 96 VAL B O 1
ATOM 2947 N N . GLU B 1 97 ? 7.734 25.016 -4.816 1 98.19 97 GLU B N 1
ATOM 2948 C CA . GLU B 1 97 ? 8.273 25.484 -6.09 1 98.19 97 GLU B CA 1
ATOM 2949 C C . GLU B 1 97 ? 7.203 25.469 -7.18 1 98.19 97 GLU B C 1
ATOM 2951 O O . GLU B 1 97 ? 7.098 26.406 -7.969 1 98.19 97 GLU B O 1
ATOM 2956 N N . SER B 1 98 ? 6.445 24.391 -7.176 1 97.56 98 SER B N 1
ATOM 2957 C CA . SER B 1 98 ? 5.398 24.25 -8.188 1 97.56 98 SER B CA 1
ATOM 2958 C C . SER B 1 98 ? 4.312 25.297 -8.008 1 97.56 98 SER B C 1
ATOM 2960 O O . SER B 1 98 ? 3.758 25.797 -8.992 1 97.56 98 SER B O 1
ATOM 2962 N N . VAL B 1 99 ? 3.984 25.656 -6.855 1 98 99 VAL B N 1
ATOM 2963 C CA . VAL B 1 99 ? 2.959 26.641 -6.527 1 98 99 VAL B CA 1
ATOM 2964 C C . VAL B 1 99 ? 3.438 28.047 -6.926 1 98 99 VAL B C 1
ATOM 2966 O O . VAL B 1 99 ? 2.635 28.891 -7.32 1 98 99 VAL B O 1
ATOM 2969 N N . ALA B 1 100 ? 4.715 28.297 -6.793 1 96.88 100 ALA B N 1
ATOM 2970 C CA . ALA B 1 100 ? 5.391 29.5 -7.258 1 96.88 100 ALA B CA 1
ATOM 2971 C C . ALA B 1 100 ? 4.789 30.75 -6.609 1 96.88 100 ALA B C 1
ATOM 2973 O O . ALA B 1 100 ? 4.578 31.766 -7.277 1 96.88 100 ALA B O 1
ATOM 2974 N N . GLY B 1 101 ? 4.383 30.609 -5.387 1 96.25 101 GLY B N 1
ATOM 2975 C CA . GLY B 1 101 ? 3.918 31.75 -4.625 1 96.25 101 GLY B CA 1
ATOM 2976 C C . GLY B 1 101 ? 2.502 32.188 -4.977 1 96.25 101 GLY B C 1
ATOM 2977 O O . GLY B 1 101 ? 2.002 33.188 -4.473 1 96.25 101 GLY B O 1
ATOM 2978 N N . LYS B 1 102 ? 1.819 31.375 -5.754 1 97.56 102 LYS B N 1
ATOM 2979 C CA . LYS B 1 102 ? 0.474 31.734 -6.199 1 97.56 102 LYS B CA 1
ATOM 2980 C C . LYS B 1 102 ? -0.519 31.672 -5.043 1 97.56 102 LYS B C 1
ATOM 2982 O O . LYS B 1 102 ? -1.46 32.469 -4.988 1 97.56 102 LYS B O 1
ATOM 2987 N N . VAL B 1 103 ? -0.343 30.766 -4.234 1 98.62 103 VAL B N 1
ATOM 2988 C CA . VAL B 1 103 ? -1.2 30.594 -3.066 1 98.62 103 VAL B CA 1
ATOM 2989 C C . VAL B 1 103 ? -0.361 30.172 -1.863 1 98.62 103 VAL B C 1
ATOM 2991 O O . VAL B 1 103 ? 0.747 29.656 -2.023 1 98.62 103 VAL B O 1
ATOM 2994 N N . PRO B 1 104 ? -0.827 30.438 -0.638 1 98.69 104 PRO B N 1
ATOM 2995 C CA . PRO B 1 104 ? -0.118 29.891 0.525 1 98.69 104 PRO B CA 1
ATOM 2996 C C . PRO B 1 104 ? -0.18 28.375 0.601 1 98.69 104 PRO B C 1
ATOM 2998 O O . PRO B 1 104 ? -1.21 27.766 0.275 1 98.69 104 PRO B O 1
ATOM 3001 N N . VAL B 1 105 ? 0.927 27.766 1.02 1 98.81 105 VAL B N 1
ATOM 3002 C CA . VAL B 1 105 ? 1.026 26.312 1.213 1 98.81 105 VAL B CA 1
ATOM 3003 C C . VAL B 1 105 ? 1.189 26 2.699 1 98.81 105 VAL B C 1
ATOM 3005 O O . VAL B 1 105 ? 2.078 26.547 3.359 1 98.81 105 VAL B O 1
ATOM 3008 N N . ILE B 1 106 ? 0.316 25.219 3.232 1 98.69 106 ILE B N 1
ATOM 3009 C CA . ILE B 1 106 ? 0.344 24.781 4.625 1 98.69 106 ILE B CA 1
ATOM 3010 C C . ILE B 1 106 ? 0.695 23.297 4.688 1 98.69 106 ILE B C 1
ATOM 3012 O O . ILE B 1 106 ? 0.097 22.484 3.982 1 98.69 106 ILE B O 1
ATOM 3016 N N . ASP B 1 107 ? 1.684 22.953 5.402 1 98.56 107 ASP B N 1
ATOM 3017 C CA . ASP B 1 107 ? 2.051 21.547 5.555 1 98.56 107 ASP B CA 1
ATOM 3018 C C . ASP B 1 107 ? 1.724 21.047 6.957 1 98.56 107 ASP B C 1
ATOM 3020 O O . ASP B 1 107 ? 1.358 21.828 7.836 1 98.56 107 ASP B O 1
ATOM 3024 N N . VAL B 1 108 ? 1.894 19.781 7.184 1 98.62 108 VAL B N 1
ATOM 3025 C CA . VAL B 1 108 ? 1.399 19.188 8.422 1 98.62 108 VAL B CA 1
ATOM 3026 C C . VAL B 1 108 ? 2.557 19 9.406 1 98.62 108 VAL B C 1
ATOM 3028 O O . VAL B 1 108 ? 2.34 18.688 10.578 1 98.62 108 VAL B O 1
ATOM 3031 N N . ILE B 1 109 ? 3.746 19.281 9.016 1 98.62 109 ILE B N 1
ATOM 3032 C CA . ILE B 1 109 ? 4.871 18.953 9.883 1 98.62 109 ILE B CA 1
ATOM 3033 C C . ILE B 1 109 ? 5.367 20.203 10.586 1 98.62 109 ILE B C 1
ATOM 3035 O O . ILE B 1 109 ? 5.508 20.234 11.812 1 98.62 109 ILE B O 1
ATOM 3039 N N . ASN B 1 110 ? 5.531 21.297 9.867 1 98.19 110 ASN B N 1
ATOM 3040 C CA . ASN B 1 110 ? 6.207 22.469 10.406 1 98.19 110 ASN B CA 1
ATOM 3041 C C . ASN B 1 110 ? 5.387 23.141 11.508 1 98.19 110 ASN B C 1
ATOM 3043 O O . ASN B 1 110 ? 5.93 23.516 12.547 1 98.19 110 ASN B O 1
ATOM 3047 N N . PRO B 1 111 ? 4.07 23.312 11.305 1 97.94 111 PRO B N 1
ATOM 3048 C CA . PRO B 1 111 ? 3.303 23.906 12.406 1 97.94 111 PRO B CA 1
ATOM 3049 C C . PRO B 1 111 ? 3.377 23.078 13.688 1 97.94 111 PRO B C 1
ATOM 3051 O O . PRO B 1 111 ? 3.42 23.641 14.789 1 97.94 111 PRO B O 1
ATOM 3054 N N . VAL B 1 112 ? 3.355 21.75 13.594 1 97.81 112 VAL B N 1
ATOM 3055 C CA . VAL B 1 112 ? 3.434 20.859 14.742 1 97.81 112 VAL B CA 1
ATOM 3056 C C . VAL B 1 112 ? 4.82 20.953 15.383 1 97.81 112 VAL B C 1
ATOM 3058 O O . VAL B 1 112 ? 4.941 21.062 16.609 1 97.81 112 VAL B O 1
ATOM 3061 N N . ALA B 1 113 ? 5.824 20.891 14.547 1 97.81 113 ALA B N 1
ATOM 3062 C CA . ALA B 1 113 ? 7.199 21.016 15.023 1 97.81 113 ALA B CA 1
ATOM 3063 C C . ALA B 1 113 ? 7.402 22.328 15.789 1 97.81 113 ALA B C 1
ATOM 3065 O O . ALA B 1 113 ? 8.031 22.328 16.844 1 97.81 113 ALA B O 1
ATOM 3066 N N . GLU B 1 114 ? 6.906 23.406 15.195 1 97.06 114 GLU B N 1
ATOM 3067 C CA . GLU B 1 114 ? 7.027 24.703 15.836 1 97.06 114 GLU B CA 1
ATOM 3068 C C . GLU B 1 114 ? 6.355 24.719 17.203 1 97.06 114 GLU B C 1
ATOM 3070 O O . GLU B 1 114 ? 6.949 25.141 18.203 1 97.06 114 GLU B O 1
ATOM 3075 N N . LYS B 1 115 ? 5.148 24.219 17.266 1 95.69 115 LYS B N 1
ATOM 3076 C CA . LYS B 1 115 ? 4.41 24.203 18.516 1 95.69 115 LYS B CA 1
ATOM 3077 C C . LYS B 1 115 ? 5.145 23.375 19.578 1 95.69 115 LYS B C 1
ATOM 3079 O O . LYS B 1 115 ? 5.305 23.812 20.719 1 95.69 115 LYS B O 1
ATOM 3084 N N . VAL B 1 116 ? 5.602 22.203 19.219 1 95.75 116 VAL B N 1
ATOM 3085 C CA . VAL B 1 116 ? 6.25 21.266 20.141 1 95.75 116 VAL B CA 1
ATOM 3086 C C . VAL B 1 116 ? 7.562 21.859 20.641 1 95.75 116 VAL B C 1
ATOM 3088 O O . VAL B 1 116 ? 7.945 21.641 21.797 1 95.75 116 VAL B O 1
ATOM 3091 N N . SER B 1 117 ? 8.211 22.641 19.844 1 95.56 117 SER B N 1
ATOM 3092 C CA . SER B 1 117 ? 9.523 23.188 20.172 1 95.56 117 SER B CA 1
ATOM 3093 C C . SER B 1 117 ? 9.422 24.219 21.297 1 95.56 117 SER B C 1
ATOM 3095 O O . SER B 1 117 ? 10.414 24.516 21.969 1 95.56 117 SER B O 1
ATOM 3097 N N . TYR B 1 118 ? 8.266 24.766 21.484 1 92.06 118 TYR B N 1
ATOM 3098 C CA . TYR B 1 118 ? 8.125 25.844 22.453 1 92.06 118 TYR B CA 1
ATOM 3099 C C . TYR B 1 118 ? 7.465 25.344 23.734 1 92.06 118 TYR B C 1
ATOM 3101 O O . TYR B 1 118 ? 7.258 26.109 24.688 1 92.06 118 TYR B O 1
ATOM 3109 N N . GLU B 1 119 ? 7.188 24.125 23.812 1 88.88 119 GLU B N 1
ATOM 3110 C CA . GLU B 1 119 ? 6.613 23.531 25.016 1 88.88 119 GLU B CA 1
ATOM 3111 C C . GLU B 1 119 ? 7.699 22.953 25.922 1 88.88 119 GLU B C 1
ATOM 3113 O O . GLU B 1 119 ? 8.875 22.922 25.547 1 88.88 119 GLU B O 1
ATOM 3118 N N . ILE B 1 120 ? 7.305 22.578 27.141 1 83.31 120 ILE B N 1
ATOM 3119 C CA . ILE B 1 120 ? 8.281 22.188 28.141 1 83.31 120 ILE B CA 1
ATOM 3120 C C . ILE B 1 120 ? 8.539 20.688 28.047 1 83.31 120 ILE B C 1
ATOM 3122 O O . ILE B 1 120 ? 7.766 19.891 28.594 1 83.31 120 ILE B O 1
ATOM 3126 N N . HIS B 1 121 ? 9.539 20.281 27.453 1 90.31 121 HIS B N 1
ATOM 3127 C CA . HIS B 1 121 ? 10.055 18.922 27.344 1 90.31 121 HIS B CA 1
ATOM 3128 C C . HIS B 1 121 ? 11.453 18.906 26.734 1 90.31 121 HIS B C 1
ATOM 3130 O O . HIS B 1 121 ? 11.875 19.891 26.109 1 90.31 121 HIS B O 1
ATOM 3136 N N . ASN B 1 122 ? 12.094 17.828 26.969 1 92.94 122 ASN B N 1
ATOM 3137 C CA . ASN B 1 122 ? 13.438 17.688 26.422 1 92.94 122 ASN B CA 1
ATOM 3138 C C . ASN B 1 122 ? 13.516 16.516 25.453 1 92.94 122 ASN B C 1
ATOM 3140 O O . ASN B 1 122 ? 14.414 16.469 24.594 1 92.94 122 ASN B O 1
ATOM 3144 N N . ASN B 1 123 ? 12.672 15.562 25.672 1 97.25 123 ASN B N 1
ATOM 3145 C CA . ASN B 1 123 ? 12.695 14.336 24.875 1 97.25 123 ASN B CA 1
ATOM 3146 C C . ASN B 1 123 ? 11.375 14.141 24.125 1 97.25 123 ASN B C 1
ATOM 3148 O O . ASN B 1 123 ? 10.336 13.922 24.75 1 97.25 123 ASN B O 1
ATOM 3152 N N . VAL B 1 124 ? 11.461 14.195 22.812 1 98 124 VAL B N 1
ATOM 3153 C CA . VAL B 1 124 ? 10.281 14.078 21.969 1 98 124 VAL B CA 1
ATOM 3154 C C . VAL B 1 124 ? 10.398 12.844 21.078 1 98 124 VAL B C 1
ATOM 3156 O O . VAL B 1 124 ? 11.453 12.594 20.5 1 98 124 VAL B O 1
ATOM 3159 N N . GLY B 1 125 ? 9.383 12.008 21.078 1 98.25 125 GLY B N 1
ATOM 3160 C CA . GLY B 1 125 ? 9.273 10.906 20.141 1 98.25 125 GLY B CA 1
ATOM 3161 C C . GLY B 1 125 ? 8.359 11.211 18.969 1 98.25 125 GLY B C 1
ATOM 3162 O O . GLY B 1 125 ? 7.391 11.961 19.109 1 98.25 125 GLY B O 1
ATOM 3163 N N . VAL B 1 126 ? 8.711 10.719 17.828 1 98.5 126 VAL B N 1
ATOM 3164 C CA . VAL B 1 126 ? 7.867 10.805 16.641 1 98.5 126 VAL B CA 1
ATOM 3165 C C . VAL B 1 126 ? 7.633 9.414 16.062 1 98.5 126 VAL B C 1
ATOM 3167 O O . VAL B 1 126 ? 8.586 8.688 15.781 1 98.5 126 VAL B O 1
ATOM 3170 N N . ILE B 1 127 ? 6.418 8.984 15.961 1 98.44 127 ILE B N 1
ATOM 3171 C CA . ILE B 1 127 ? 6.121 7.785 15.18 1 98.44 127 ILE B CA 1
ATOM 3172 C C . ILE B 1 127 ? 5.504 8.18 13.844 1 98.44 127 ILE B C 1
ATOM 3174 O O . ILE B 1 127 ? 4.66 9.078 13.781 1 98.44 127 ILE B O 1
ATOM 3178 N N . ALA B 1 128 ? 5.969 7.574 12.758 1 98.19 128 ALA B N 1
ATOM 3179 C CA . ALA B 1 128 ? 5.566 7.953 11.406 1 98.19 128 ALA B CA 1
ATOM 3180 C C . ALA B 1 128 ? 5.844 6.828 10.414 1 98.19 128 ALA B C 1
ATOM 3182 O O . ALA B 1 128 ? 6.121 5.695 10.812 1 98.19 128 ALA B O 1
ATOM 3183 N N . THR B 1 129 ? 5.562 7.07 9.156 1 97.19 129 THR B N 1
ATOM 3184 C CA . THR B 1 129 ? 5.891 6.117 8.102 1 97.19 129 THR B CA 1
ATOM 3185 C C . THR B 1 129 ? 7.398 6.035 7.898 1 97.19 129 THR B C 1
ATOM 3187 O O . THR B 1 129 ? 8.141 6.898 8.359 1 97.19 129 THR B O 1
ATOM 3190 N N . LYS B 1 130 ? 7.848 5.043 7.176 1 96.5 130 LYS B N 1
ATOM 3191 C CA . LYS B 1 130 ? 9.266 4.883 6.875 1 96.5 130 LYS B CA 1
ATOM 3192 C C . LYS B 1 130 ? 9.805 6.078 6.098 1 96.5 130 LYS B C 1
ATOM 3194 O O . LYS B 1 130 ? 10.867 6.617 6.434 1 96.5 130 LYS B O 1
ATOM 3199 N N . ALA B 1 131 ? 9.047 6.465 5.07 1 97.5 131 ALA B N 1
ATOM 3200 C CA . ALA B 1 131 ? 9.492 7.574 4.23 1 97.5 131 ALA B CA 1
ATOM 3201 C C . ALA B 1 131 ? 9.609 8.859 5.043 1 97.5 131 ALA B C 1
ATOM 3203 O O . ALA B 1 131 ? 10.555 9.633 4.855 1 97.5 131 ALA B O 1
ATOM 3204 N N . THR B 1 132 ? 8.703 9.086 5.988 1 98.31 132 THR B N 1
ATOM 3205 C CA . THR B 1 132 ? 8.742 10.273 6.836 1 98.31 132 THR B CA 1
ATOM 3206 C C . THR B 1 132 ? 9.945 10.227 7.773 1 98.31 132 THR B C 1
ATOM 3208 O O . THR B 1 132 ? 10.703 11.195 7.863 1 98.31 132 THR B O 1
ATOM 3211 N N . VAL B 1 133 ? 10.18 9.117 8.406 1 98.19 133 VAL B N 1
ATOM 3212 C CA . VAL B 1 133 ? 11.281 8.953 9.352 1 98.19 133 VAL B CA 1
ATOM 3213 C C . VAL B 1 133 ? 12.617 9.094 8.617 1 98.19 133 VAL B C 1
ATOM 3215 O O . VAL B 1 133 ? 13.523 9.781 9.102 1 98.19 133 VAL B O 1
ATOM 3218 N N . ASN B 1 134 ? 12.68 8.477 7.426 1 96.88 134 ASN B N 1
ATOM 3219 C CA . ASN B 1 134 ? 13.922 8.492 6.652 1 96.88 134 ASN B CA 1
ATOM 3220 C C . ASN B 1 134 ? 14.281 9.906 6.203 1 96.88 134 ASN B C 1
ATOM 3222 O O . ASN B 1 134 ? 15.453 10.227 6.012 1 96.88 134 ASN B O 1
ATOM 3226 N N . SER B 1 135 ? 13.266 10.711 6.047 1 97.38 135 SER B N 1
ATOM 3227 C CA . SER B 1 135 ? 13.492 12.086 5.613 1 97.38 135 SER B CA 1
ATOM 3228 C C . SER B 1 135 ? 14.164 12.906 6.711 1 97.38 135 SER B C 1
ATOM 3230 O O . SER B 1 135 ? 14.836 13.898 6.426 1 97.38 135 SER B O 1
ATOM 3232 N N . GLY B 1 136 ? 13.859 12.594 7.969 1 97.75 136 GLY B N 1
ATOM 3233 C CA . GLY B 1 136 ? 14.406 13.32 9.102 1 97.75 136 GLY B CA 1
ATOM 3234 C C . GLY B 1 136 ? 13.781 14.688 9.289 1 97.75 136 GLY B C 1
ATOM 3235 O O . GLY B 1 136 ? 14.281 15.5 10.07 1 97.75 136 GLY B O 1
ATOM 3236 N N . LEU B 1 137 ? 12.734 14.961 8.648 1 97.94 137 LEU B N 1
ATOM 3237 C CA . LEU B 1 137 ? 12.211 16.328 8.602 1 97.94 137 LEU B CA 1
ATOM 3238 C C . LEU B 1 137 ? 11.695 16.75 9.969 1 97.94 137 LEU B C 1
ATOM 3240 O O . LEU B 1 137 ? 11.836 17.922 10.352 1 97.94 137 LEU B O 1
ATOM 3244 N N . TYR B 1 138 ? 11.086 15.867 10.758 1 98.19 138 TYR B N 1
ATOM 3245 C CA . TYR B 1 138 ? 10.602 16.234 12.078 1 98.19 138 TYR B CA 1
ATOM 3246 C C . TYR B 1 138 ? 11.742 16.688 12.977 1 98.19 138 TYR B C 1
ATOM 3248 O O . TYR B 1 138 ? 11.656 17.75 13.617 1 98.19 138 TYR B O 1
ATOM 3256 N N . LYS B 1 139 ? 12.781 15.875 13.016 1 97.94 139 LYS B N 1
ATOM 3257 C CA . LYS B 1 139 ? 13.953 16.234 13.812 1 97.94 139 LYS B CA 1
ATOM 3258 C C . LYS B 1 139 ? 14.523 17.578 13.383 1 97.94 139 LYS B C 1
ATOM 3260 O O . LYS B 1 139 ? 14.75 18.453 14.219 1 97.94 139 LYS B O 1
ATOM 3265 N N . LYS B 1 140 ? 14.711 17.766 12.078 1 98.12 140 LYS B N 1
ATOM 3266 C CA . LYS B 1 140 ? 15.266 19 11.531 1 98.12 140 LYS B CA 1
ATOM 3267 C C . LYS B 1 140 ? 14.375 20.188 11.867 1 98.12 140 LYS B C 1
ATOM 3269 O O . LYS B 1 140 ? 14.875 21.234 12.273 1 98.12 140 LYS B O 1
ATOM 3274 N N . SER B 1 141 ? 13.062 20.047 11.688 1 98.06 141 SER B N 1
ATOM 3275 C CA . SER B 1 141 ? 12.117 21.141 11.883 1 98.06 141 SER B CA 1
ATOM 3276 C C . SER B 1 141 ? 12.016 21.531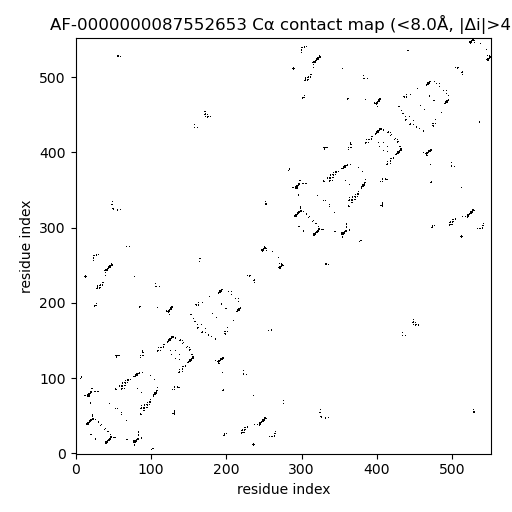 13.359 1 98.06 141 SER B C 1
ATOM 3278 O O . SER B 1 141 ? 11.922 22.719 13.688 1 98.06 141 SER B O 1
ATOM 3280 N N . ILE B 1 142 ? 12.039 20.547 14.242 1 97.88 142 ILE B N 1
ATOM 3281 C CA . ILE B 1 142 ? 11.961 20.828 15.672 1 97.88 142 ILE B CA 1
ATOM 3282 C C . ILE B 1 142 ? 13.25 21.516 16.125 1 97.88 142 ILE B C 1
ATOM 3284 O O . ILE B 1 142 ? 13.203 22.547 16.812 1 97.88 142 ILE B O 1
ATOM 3288 N N . ARG B 1 143 ? 14.336 21.047 15.664 1 96.69 143 ARG B N 1
ATOM 3289 C CA . ARG B 1 143 ? 15.633 21.562 16.109 1 96.69 143 ARG B CA 1
ATOM 3290 C C . ARG B 1 143 ? 15.93 22.922 15.5 1 96.69 143 ARG B C 1
ATOM 3292 O O . ARG B 1 143 ? 16.766 23.672 16.016 1 96.69 143 ARG B O 1
ATOM 3299 N N . LYS B 1 144 ? 15.305 23.219 14.398 1 96.88 144 LYS B N 1
ATOM 3300 C CA . LYS B 1 144 ? 15.375 24.562 13.844 1 96.88 144 LYS B CA 1
ATOM 3301 C C . LYS B 1 144 ? 14.898 25.609 14.852 1 96.88 144 LYS B C 1
ATOM 3303 O O . LYS B 1 144 ? 15.422 26.719 14.898 1 96.88 144 LYS B O 1
ATOM 3308 N N . HIS B 1 145 ? 13.93 25.25 15.664 1 96.38 145 HIS B N 1
ATOM 3309 C CA . HIS B 1 145 ? 13.344 26.172 16.625 1 96.38 145 HIS B CA 1
ATOM 3310 C C . HIS B 1 145 ? 13.969 26 18.016 1 96.38 145 HIS B C 1
ATOM 3312 O O . HIS B 1 145 ? 14.047 26.953 18.797 1 96.38 145 HIS B O 1
ATOM 3318 N N . ASN B 1 146 ? 14.359 24.75 18.344 1 96.5 146 ASN B N 1
ATOM 3319 C CA . ASN B 1 146 ? 14.992 24.438 19.609 1 96.5 146 ASN B CA 1
ATOM 3320 C C . ASN B 1 146 ? 16 23.312 19.469 1 96.5 146 ASN B C 1
ATOM 3322 O O . ASN B 1 146 ? 15.648 22.125 19.531 1 96.5 146 ASN B O 1
ATOM 3326 N N . LYS B 1 147 ? 17.25 23.609 19.438 1 95.06 147 LYS B N 1
ATOM 3327 C CA . LYS B 1 147 ? 18.328 22.672 19.141 1 95.06 147 LYS B CA 1
ATOM 3328 C C . LYS B 1 147 ? 18.578 21.734 20.312 1 95.06 147 LYS B C 1
ATOM 3330 O O . LYS B 1 147 ? 19.266 20.719 20.156 1 95.06 147 LYS B O 1
ATOM 3335 N N . TRP B 1 148 ? 17.984 22 21.422 1 95.12 148 TRP B N 1
ATOM 3336 C CA . TRP B 1 148 ? 18.312 21.25 22.625 1 95.12 148 TRP B CA 1
ATOM 3337 C C . TRP B 1 148 ? 17.344 20.078 22.812 1 95.12 148 TRP B C 1
ATOM 3339 O O . TRP B 1 148 ? 17.562 19.203 23.641 1 95.12 148 TRP B O 1
ATOM 3349 N N . ILE B 1 149 ? 16.281 20.094 22.078 1 97.06 149 ILE B N 1
ATOM 3350 C CA . ILE B 1 149 ? 15.312 19 22.172 1 97.06 149 ILE B CA 1
ATOM 3351 C C . ILE B 1 149 ? 15.867 17.75 21.5 1 97.06 149 ILE B C 1
ATOM 3353 O O . ILE B 1 149 ? 16.359 17.828 20.375 1 97.06 149 ILE B O 1
ATOM 3357 N N . LYS B 1 150 ? 15.883 16.688 22.25 1 97.62 150 LYS B N 1
ATOM 3358 C CA . LYS B 1 150 ? 16.203 15.383 21.656 1 97.62 150 LYS B CA 1
ATOM 3359 C C . LYS B 1 150 ? 14.984 14.797 20.953 1 97.62 150 LYS B C 1
ATOM 3361 O O . LYS B 1 150 ? 13.898 14.703 21.531 1 97.62 150 LYS B O 1
ATOM 3366 N N . VAL B 1 151 ? 15.164 14.453 19.703 1 98.12 151 VAL B N 1
ATOM 3367 C CA . VAL B 1 151 ? 14.07 13.93 18.891 1 98.12 151 VAL B CA 1
ATOM 3368 C C . VAL B 1 151 ? 14.406 12.516 18.422 1 98.12 151 VAL B C 1
ATOM 3370 O O . VAL B 1 151 ? 15.398 12.312 17.719 1 98.12 151 VAL B O 1
ATOM 3373 N N . ASP B 1 152 ? 13.656 11.531 18.828 1 98.19 152 ASP B N 1
ATOM 3374 C CA . ASP B 1 152 ? 13.781 10.164 18.344 1 98.19 152 ASP B CA 1
ATOM 3375 C C . ASP B 1 152 ? 12.594 9.789 17.453 1 98.19 152 ASP B C 1
ATOM 3377 O O . ASP B 1 152 ? 11.438 9.93 17.859 1 98.19 152 ASP B O 1
ATOM 3381 N N . GLU B 1 153 ? 12.891 9.406 16.266 1 98.25 153 GLU B N 1
ATOM 3382 C CA . GLU B 1 153 ? 11.867 9.031 15.297 1 98.25 153 GLU B CA 1
ATOM 3383 C C . GLU B 1 153 ? 11.828 7.52 15.086 1 98.25 153 GLU B C 1
ATOM 3385 O O . GLU B 1 153 ? 12.875 6.871 15.008 1 98.25 153 GLU B O 1
ATOM 3390 N N . LEU B 1 154 ? 10.633 6.977 15.055 1 98.25 154 LEU B N 1
ATOM 3391 C CA . LEU B 1 154 ? 10.461 5.543 14.852 1 98.25 154 LEU B CA 1
ATOM 3392 C C . LEU B 1 154 ? 9.43 5.27 13.758 1 98.25 154 LEU B C 1
ATOM 3394 O O . LEU B 1 154 ? 8.305 5.77 13.82 1 98.25 154 LEU B O 1
ATOM 3398 N N . ALA B 1 155 ? 9.844 4.48 12.75 1 97.44 155 ALA B N 1
ATOM 3399 C CA . ALA B 1 155 ? 8.906 4.043 11.719 1 97.44 155 ALA B CA 1
ATOM 3400 C C . ALA B 1 155 ? 7.957 2.979 12.258 1 97.44 155 ALA B C 1
ATOM 3402 O O . ALA B 1 155 ? 8.383 2.037 12.93 1 97.44 155 ALA B O 1
ATOM 3403 N N . THR B 1 156 ? 6.68 3.145 12.039 1 97.19 156 THR B N 1
ATOM 3404 C CA . THR B 1 156 ? 5.664 2.215 12.516 1 97.19 156 THR B CA 1
ATOM 3405 C C . THR B 1 156 ? 4.746 1.786 11.375 1 97.19 156 THR B C 1
ATOM 3407 O O . THR B 1 156 ? 3.547 2.072 11.391 1 97.19 156 THR B O 1
ATOM 3410 N N . PRO B 1 157 ? 5.238 1.047 10.445 1 95.88 157 PRO B N 1
ATOM 3411 C CA . PRO B 1 157 ? 4.582 0.789 9.164 1 95.88 157 PRO B CA 1
ATOM 3412 C C . PRO B 1 157 ? 3.328 -0.072 9.305 1 95.88 157 PRO B C 1
ATOM 3414 O O . PRO B 1 157 ? 2.506 -0.128 8.383 1 95.88 157 PRO B O 1
ATOM 3417 N N . LEU B 1 158 ? 3.053 -0.7 10.398 1 96.44 158 LEU B N 1
ATOM 3418 C CA . LEU B 1 158 ? 1.908 -1.601 10.492 1 96.44 158 LEU B CA 1
ATOM 3419 C C . LEU B 1 158 ? 0.681 -0.864 11.016 1 96.44 158 LEU B C 1
ATOM 3421 O O . LEU B 1 158 ? -0.435 -1.386 10.953 1 96.44 158 LEU B O 1
ATOM 3425 N N . LEU B 1 159 ? 0.842 0.35 11.469 1 96.44 159 LEU B N 1
ATOM 3426 C CA . LEU B 1 159 ? -0.273 1.063 12.078 1 96.44 159 LEU B CA 1
ATOM 3427 C C . LEU B 1 159 ? -1.29 1.491 11.031 1 96.44 159 LEU B C 1
ATOM 3429 O O . LEU B 1 159 ? -2.496 1.337 11.227 1 96.44 159 LEU B O 1
ATOM 3433 N N . VAL B 1 160 ? -0.797 1.968 9.891 1 95.44 160 VAL B N 1
ATOM 3434 C CA . VAL B 1 160 ? -1.708 2.447 8.859 1 95.44 160 VAL B CA 1
ATOM 3435 C C . VAL B 1 160 ? -2.57 1.293 8.352 1 95.44 160 VAL B C 1
ATOM 3437 O O . VAL B 1 160 ? -3.799 1.389 8.336 1 95.44 160 VAL B O 1
ATOM 3440 N N . PRO B 1 161 ? -1.939 0.16 8.031 1 95.06 161 PRO B N 1
ATOM 3441 C CA . PRO B 1 161 ? -2.777 -0.961 7.598 1 95.06 161 PRO B CA 1
ATOM 3442 C C . PRO B 1 161 ? -3.779 -1.394 8.664 1 95.06 161 PRO B C 1
ATOM 3444 O O . PRO B 1 161 ? -4.926 -1.723 8.344 1 95.06 161 PRO B O 1
ATOM 3447 N N . ALA B 1 162 ? -3.395 -1.437 9.875 1 95.19 162 ALA B N 1
ATOM 3448 C CA . ALA B 1 162 ? -4.297 -1.831 10.953 1 95.19 162 ALA B CA 1
ATOM 3449 C C . ALA B 1 162 ? -5.492 -0.888 11.039 1 95.19 162 ALA B C 1
ATOM 3451 O O . ALA B 1 162 ? -6.633 -1.333 11.195 1 95.19 162 ALA B O 1
ATOM 3452 N N . ILE B 1 163 ? -5.219 0.381 10.867 1 94.31 163 ILE B N 1
ATOM 3453 C CA . ILE B 1 163 ? -6.27 1.392 10.938 1 94.31 163 ILE B CA 1
ATOM 3454 C C . ILE B 1 163 ? -7.215 1.234 9.75 1 94.31 163 ILE B C 1
ATOM 3456 O O . ILE B 1 163 ? -8.438 1.262 9.914 1 94.31 163 ILE B O 1
ATOM 3460 N N . GLU B 1 164 ? -6.656 1.073 8.562 1 92.31 164 GLU B N 1
ATOM 3461 C CA . GLU B 1 164 ? -7.441 0.942 7.344 1 92.31 164 GLU B CA 1
ATOM 3462 C C . GLU B 1 164 ? -8.367 -0.272 7.406 1 92.31 164 GLU B C 1
ATOM 3464 O O . GLU B 1 164 ? -9.461 -0.251 6.848 1 92.31 164 GLU B O 1
ATOM 3469 N N . GLU B 1 165 ? -7.914 -1.263 8.156 1 90.38 165 GLU B N 1
ATOM 3470 C CA . GLU B 1 165 ? -8.703 -2.486 8.25 1 90.38 165 GLU B CA 1
ATOM 3471 C C . GLU B 1 165 ? -9.773 -2.371 9.344 1 90.38 165 GLU B C 1
ATOM 3473 O O . GLU B 1 165 ? -10.617 -3.256 9.484 1 90.38 165 GLU B O 1
ATOM 3478 N N . GLY B 1 166 ? -9.703 -1.312 10.109 1 88.5 166 GLY B N 1
ATOM 3479 C CA . GLY B 1 166 ? -10.695 -1.088 11.148 1 88.5 166 GLY B CA 1
ATOM 3480 C C . GLY B 1 166 ? -10.414 -1.871 12.414 1 88.5 166 GLY B C 1
ATOM 3481 O O . GLY B 1 166 ? -11.328 -2.176 13.18 1 88.5 166 GLY B O 1
ATOM 3482 N N . PHE B 1 167 ? -9.219 -2.256 12.633 1 88.31 167 PHE B N 1
ATOM 3483 C CA . PHE B 1 167 ? -8.836 -3.008 13.82 1 88.31 167 PHE B CA 1
ATOM 3484 C C . PHE B 1 167 ? -8.656 -2.078 15.016 1 88.31 167 PHE B C 1
ATOM 3486 O O . PHE B 1 167 ? -7.676 -2.191 15.75 1 88.31 167 PHE B O 1
ATOM 3493 N N . LYS B 1 168 ? -9.555 -1.137 15.125 1 88.06 168 LYS B N 1
ATOM 3494 C CA . LYS B 1 168 ? -9.578 -0.276 16.297 1 88.06 168 LYS B CA 1
ATOM 3495 C C . LYS B 1 168 ? -9.969 -1.062 17.547 1 88.06 168 LYS B C 1
ATOM 3497 O O . LYS B 1 168 ? -10.898 -1.872 17.516 1 88.06 168 LYS B O 1
ATOM 3502 N N . ASN B 1 169 ? -9.273 -0.831 18.625 1 91.56 169 ASN B N 1
ATOM 3503 C CA . ASN B 1 169 ? -9.523 -1.553 19.875 1 91.56 169 ASN B CA 1
ATOM 3504 C C . ASN B 1 169 ? -9.555 -3.062 19.656 1 91.56 169 ASN B C 1
ATOM 3506 O O . ASN B 1 169 ? -10.492 -3.74 20.078 1 91.56 169 ASN B O 1
ATOM 3510 N N . HIS B 1 170 ? -8.625 -3.477 18.953 1 91.81 170 HIS B N 1
ATOM 3511 C CA . HIS B 1 170 ? -8.469 -4.875 18.578 1 91.81 170 HIS B CA 1
ATOM 3512 C C . HIS B 1 170 ? -7.172 -5.457 19.125 1 91.81 170 HIS B C 1
ATOM 3514 O O . HIS B 1 170 ? -6.16 -4.758 19.203 1 91.81 170 HIS B O 1
ATOM 3520 N N . PRO B 1 171 ? -7.188 -6.754 19.422 1 91 171 PRO B N 1
ATOM 3521 C CA . PRO B 1 171 ? -5.98 -7.387 19.969 1 91 171 PRO B CA 1
ATOM 3522 C C . PRO B 1 171 ? -4.77 -7.223 19.047 1 91 171 PRO B C 1
ATOM 3524 O O . PRO B 1 171 ? -3.658 -6.984 19.531 1 91 171 PRO B O 1
ATOM 3527 N N . ILE B 1 172 ? -4.961 -7.305 17.797 1 91.62 172 ILE B N 1
ATOM 3528 C CA . ILE B 1 172 ? -3.871 -7.168 16.828 1 91.62 172 ILE B CA 1
ATOM 3529 C C . ILE B 1 172 ? -3.262 -5.773 16.938 1 91.62 172 ILE B C 1
ATOM 3531 O O . ILE B 1 172 ? -2.039 -5.625 17.016 1 91.62 172 ILE B O 1
ATOM 3535 N N . THR B 1 173 ? -4.102 -4.809 16.953 1 94.56 173 THR B N 1
ATOM 3536 C CA . THR B 1 173 ? -3.633 -3.432 17.016 1 94.56 173 THR B CA 1
ATOM 3537 C C . THR B 1 173 ? -2.924 -3.168 18.344 1 94.56 173 THR B C 1
ATOM 3539 O O . THR B 1 173 ? -1.906 -2.473 18.391 1 94.56 173 THR B O 1
ATOM 3542 N N . HIS B 1 174 ? -3.461 -3.721 19.422 1 94.5 174 HIS B N 1
ATOM 3543 C CA . HIS B 1 174 ? -2.816 -3.58 20.719 1 94.5 174 HIS B CA 1
ATOM 3544 C C . HIS B 1 174 ? -1.405 -4.156 20.703 1 94.5 174 HIS B C 1
ATOM 3546 O O . HIS B 1 174 ? -0.475 -3.553 21.234 1 94.5 174 HIS B O 1
ATOM 3552 N N . ALA B 1 175 ? -1.273 -5.316 20.094 1 93.19 175 ALA B N 1
ATOM 3553 C CA . ALA B 1 175 ? 0.036 -5.957 20 1 93.19 175 ALA B CA 1
ATOM 3554 C C . ALA B 1 175 ? 1.002 -5.109 19.172 1 93.19 175 ALA B C 1
ATOM 3556 O O . ALA B 1 175 ? 2.176 -4.973 19.531 1 93.19 175 ALA B O 1
ATOM 3557 N N . ILE B 1 176 ? 0.517 -4.551 18.125 1 95.56 176 ILE B N 1
ATOM 3558 C CA . ILE B 1 176 ? 1.33 -3.713 17.25 1 95.56 176 ILE B CA 1
ATOM 3559 C C . ILE B 1 176 ? 1.784 -2.465 18 1 95.56 176 ILE B C 1
ATOM 3561 O O . ILE B 1 176 ? 2.971 -2.131 18 1 95.56 176 ILE B O 1
ATOM 3565 N N . ILE B 1 177 ? 0.845 -1.819 18.688 1 96.69 177 ILE B N 1
ATOM 3566 C CA . ILE B 1 177 ? 1.132 -0.604 19.438 1 96.69 177 ILE B CA 1
ATOM 3567 C C . ILE B 1 177 ? 2.15 -0.905 20.531 1 96.69 177 ILE B C 1
ATOM 3569 O O . ILE B 1 177 ? 3.152 -0.2 20.672 1 96.69 177 ILE B O 1
ATOM 3573 N N . TYR B 1 178 ? 1.924 -1.941 21.234 1 95.31 178 TYR B N 1
ATOM 3574 C CA . TYR B 1 178 ? 2.82 -2.311 22.312 1 95.31 178 TYR B CA 1
ATOM 3575 C C . TYR B 1 178 ? 4.23 -2.564 21.797 1 95.31 178 TYR B C 1
ATOM 3577 O O . TYR B 1 178 ? 5.207 -2.086 22.375 1 95.31 178 TYR B O 1
ATOM 3585 N N . ASN B 1 179 ? 4.32 -3.297 20.75 1 93.88 179 ASN B N 1
ATOM 3586 C CA . ASN B 1 179 ? 5.629 -3.633 20.203 1 93.88 179 ASN B CA 1
ATOM 3587 C C . ASN B 1 179 ? 6.383 -2.387 19.75 1 93.88 179 ASN B C 1
ATOM 3589 O O . ASN B 1 179 ? 7.59 -2.271 19.953 1 93.88 179 ASN B O 1
ATOM 3593 N N . TYR B 1 180 ? 5.688 -1.462 19.109 1 96.5 180 TYR B N 1
ATOM 3594 C CA . TYR B 1 180 ? 6.344 -0.255 18.609 1 96.5 180 TYR B CA 1
ATOM 3595 C C . TYR B 1 180 ? 6.699 0.676 19.766 1 96.5 180 TYR B C 1
ATOM 3597 O O . TYR B 1 180 ? 7.828 1.166 19.859 1 96.5 180 TYR B O 1
ATOM 3605 N N . LEU B 1 181 ? 5.801 0.845 20.703 1 97.38 181 LEU B N 1
ATOM 3606 C CA . LEU B 1 181 ? 5.98 1.889 21.703 1 97.38 181 LEU B CA 1
ATOM 3607 C C . LEU B 1 181 ? 6.922 1.424 22.812 1 97.38 181 LEU B C 1
ATOM 3609 O O . LEU B 1 181 ? 7.438 2.242 23.578 1 97.38 181 LEU B O 1
ATOM 3613 N N . SER B 1 182 ? 7.152 0.136 22.906 1 96.31 182 SER B N 1
ATOM 3614 C CA . SER B 1 182 ? 8.102 -0.376 23.891 1 96.31 182 SER B CA 1
ATOM 3615 C C . SER B 1 182 ? 9.539 -0.277 23.359 1 96.31 182 SER B C 1
ATOM 3617 O O . SER B 1 182 ? 10.484 -0.61 24.078 1 96.31 182 SER B O 1
ATOM 3619 N N . ASN B 1 183 ? 9.672 0.155 22.156 1 96.25 183 ASN B N 1
ATOM 3620 C CA . ASN B 1 183 ? 11 0.334 21.594 1 96.25 183 ASN B CA 1
ATOM 3621 C C . ASN B 1 183 ? 11.852 1.272 22.438 1 96.25 183 ASN B C 1
ATOM 3623 O O . ASN B 1 183 ? 11.352 2.273 22.953 1 96.25 183 ASN B O 1
ATOM 3627 N N . SER B 1 184 ? 13.156 1.027 22.469 1 96.94 184 SER B N 1
ATOM 3628 C CA . SER B 1 184 ? 14.078 1.783 23.297 1 96.94 184 SER B CA 1
ATOM 3629 C C . SER B 1 184 ? 14.148 3.244 22.859 1 96.94 184 SER B C 1
ATOM 3631 O O . SER B 1 184 ? 14.383 4.133 23.688 1 96.94 184 SER B O 1
ATOM 3633 N N . LYS B 1 185 ? 13.852 3.543 21.641 1 96.38 185 LYS B N 1
ATOM 3634 C CA . LYS B 1 185 ? 13.891 4.906 21.109 1 96.38 185 LYS B CA 1
ATOM 3635 C C . LYS B 1 185 ? 12.812 5.773 21.75 1 96.38 185 LYS B C 1
ATOM 3637 O O . LYS B 1 185 ? 12.945 7 21.812 1 96.38 185 LYS B O 1
ATOM 3642 N N . LEU B 1 186 ? 11.773 5.047 22.297 1 97.38 186 LEU B N 1
ATOM 3643 C CA . LEU B 1 186 ? 10.633 5.801 22.797 1 97.38 186 LEU B CA 1
ATOM 3644 C C . LEU B 1 186 ? 10.508 5.668 24.312 1 97.38 186 LEU B C 1
ATOM 3646 O O . LEU B 1 186 ? 9.492 6.047 24.891 1 97.38 186 LEU B O 1
ATOM 3650 N N . LYS B 1 187 ? 11.383 5.125 25.031 1 92.75 187 LYS B N 1
ATOM 3651 C CA . LYS B 1 187 ? 11.328 4.824 26.453 1 92.75 187 LYS B CA 1
ATOM 3652 C C . LYS B 1 187 ? 11.352 6.102 27.281 1 92.75 187 LYS B C 1
ATOM 3654 O O . LYS B 1 187 ? 10.641 6.207 28.297 1 92.75 187 LYS B O 1
ATOM 3659 N N . ASN B 1 188 ? 12.125 7.148 26.984 1 92.75 188 ASN B N 1
ATOM 3660 C CA . ASN B 1 188 ? 12.297 8.312 27.844 1 92.75 188 ASN B CA 1
ATOM 3661 C C . ASN B 1 188 ? 11.758 9.586 27.203 1 92.75 188 ASN B C 1
ATOM 3663 O O . ASN B 1 188 ? 12.32 10.664 27.375 1 92.75 188 ASN B O 1
ATOM 3667 N N . ILE B 1 189 ? 10.625 9.344 26.578 1 97.38 189 ILE B N 1
ATOM 3668 C CA . ILE B 1 189 ? 10.07 10.531 25.938 1 97.38 189 ILE B CA 1
ATOM 3669 C C . ILE B 1 189 ? 9.016 11.156 26.859 1 97.38 189 ILE B C 1
ATOM 3671 O O . ILE B 1 189 ? 8.406 10.469 27.672 1 97.38 189 ILE B O 1
ATOM 3675 N N . GLU B 1 190 ? 8.789 12.445 26.703 1 97.62 190 GLU B N 1
ATOM 3676 C CA . GLU B 1 190 ? 7.777 13.195 27.438 1 97.62 190 GLU B CA 1
ATOM 3677 C C . GLU B 1 190 ? 6.602 13.562 26.531 1 97.62 190 GLU B C 1
ATOM 3679 O O . GLU B 1 190 ? 5.496 13.82 27.016 1 97.62 190 GLU B O 1
ATOM 3684 N N . THR B 1 191 ? 6.879 13.672 25.297 1 97.5 191 THR B N 1
ATOM 3685 C CA . THR B 1 191 ? 5.891 14.016 24.281 1 97.5 191 THR B CA 1
ATOM 3686 C C . THR B 1 191 ? 6.02 13.109 23.062 1 97.5 191 THR B C 1
ATOM 3688 O O . THR B 1 191 ? 7.129 12.766 22.656 1 97.5 191 THR B O 1
ATOM 3691 N N . LEU B 1 192 ? 4.887 12.633 22.562 1 98.12 192 LEU B N 1
ATOM 3692 C CA . LEU B 1 192 ? 4.859 11.82 21.359 1 98.12 192 LEU B CA 1
ATOM 3693 C C . LEU B 1 192 ? 4.066 12.516 20.25 1 98.12 192 LEU B C 1
ATOM 3695 O O . LEU B 1 192 ? 2.916 12.906 20.469 1 98.12 192 LEU B O 1
ATOM 3699 N N . ILE B 1 193 ? 4.711 12.719 19.141 1 98.06 193 ILE B N 1
ATOM 3700 C CA . ILE B 1 193 ? 4.043 13.258 17.969 1 98.06 193 ILE B CA 1
ATOM 3701 C C . ILE B 1 193 ? 3.545 12.109 17.094 1 98.06 193 ILE B C 1
ATOM 3703 O O . ILE B 1 193 ? 4.309 11.203 16.75 1 98.06 193 ILE B O 1
ATOM 3707 N N . LEU B 1 194 ? 2.273 12.164 16.781 1 98.12 194 LEU B N 1
ATOM 3708 C CA . LEU B 1 194 ? 1.709 11.266 15.781 1 98.12 194 LEU B CA 1
ATOM 3709 C C . LEU B 1 194 ? 1.939 11.812 14.375 1 98.12 194 LEU B C 1
ATOM 3711 O O . LEU B 1 194 ? 1.143 12.609 13.875 1 98.12 194 LEU B O 1
ATOM 3715 N N . GLY B 1 195 ? 3.016 11.273 13.734 1 97.81 195 GLY B N 1
ATOM 3716 C CA . GLY B 1 195 ? 3.484 11.82 12.477 1 97.81 195 GLY B CA 1
ATOM 3717 C C . GLY B 1 195 ? 2.85 11.156 11.266 1 97.81 195 GLY B C 1
ATOM 3718 O O . GLY B 1 195 ? 3.518 10.93 10.258 1 97.81 195 GLY B O 1
ATOM 3719 N N . CYS B 1 196 ? 1.648 10.789 11.352 1 97.25 196 CYS B N 1
ATOM 3720 C CA . CYS B 1 196 ? 0.821 10.25 10.273 1 97.25 196 CYS B CA 1
ATOM 3721 C C . CYS B 1 196 ? -0.638 10.648 10.453 1 97.25 196 CYS B C 1
ATOM 3723 O O . CYS B 1 196 ? -1.155 10.633 11.578 1 97.25 196 CYS B O 1
ATOM 3725 N N . THR B 1 197 ? -1.287 10.938 9.406 1 96.94 197 THR B N 1
ATOM 3726 C CA . THR B 1 197 ? -2.637 11.492 9.477 1 96.94 197 THR B CA 1
ATOM 3727 C C . THR B 1 197 ? -3.645 10.406 9.844 1 96.94 197 THR B C 1
ATOM 3729 O O . THR B 1 197 ? -4.77 10.711 10.25 1 96.94 197 THR B O 1
ATOM 3732 N N . HIS B 1 198 ? -3.281 9.156 9.742 1 95.88 198 HIS B N 1
ATOM 3733 C CA . HIS B 1 198 ? -4.141 8.055 10.164 1 95.88 198 HIS B CA 1
ATOM 3734 C C . HIS B 1 198 ? -4.102 7.879 11.68 1 95.88 198 HIS B C 1
ATOM 3736 O O . HIS B 1 198 ? -5.062 7.387 12.273 1 95.88 198 HIS B O 1
ATOM 3742 N N . TYR B 1 199 ? -3.066 8.258 12.352 1 96.75 199 TYR B N 1
ATOM 3743 C CA . TYR B 1 199 ? -2.705 7.816 13.688 1 96.75 199 TYR B CA 1
ATOM 3744 C C . TYR B 1 199 ? -3.654 8.398 14.734 1 96.75 199 TYR B C 1
ATOM 3746 O O . TYR B 1 199 ? -3.895 7.777 15.773 1 96.75 199 TYR B O 1
ATOM 3754 N N . PRO B 1 200 ? -4.227 9.57 14.469 1 94.81 200 PRO B N 1
ATOM 3755 C CA . PRO B 1 200 ? -5.188 10.094 15.445 1 94.81 200 PRO B CA 1
ATOM 3756 C C . PRO B 1 200 ? -6.332 9.125 15.727 1 94.81 200 PRO B C 1
ATOM 3758 O O . PRO B 1 200 ? -6.922 9.164 16.812 1 94.81 200 PRO B O 1
ATOM 3761 N N . LEU B 1 201 ? -6.594 8.242 14.82 1 93.25 201 LEU B N 1
ATOM 3762 C CA . LEU B 1 201 ? -7.656 7.262 15.023 1 93.25 201 LEU B CA 1
ATOM 3763 C C . LEU B 1 201 ? -7.277 6.262 16.109 1 93.25 201 LEU B C 1
ATOM 3765 O O . LEU B 1 201 ? -8.133 5.539 16.625 1 93.25 201 LEU B O 1
ATOM 3769 N N . LEU B 1 202 ? -5.984 6.176 16.453 1 95.06 202 LEU B N 1
ATOM 3770 C CA . LEU B 1 202 ? -5.508 5.254 17.484 1 95.06 202 LEU B CA 1
ATOM 3771 C C . LEU B 1 202 ? -5.051 6.008 18.719 1 95.06 202 LEU B C 1
ATOM 3773 O O . LEU B 1 202 ? -4.34 5.453 19.562 1 95.06 202 LEU B O 1
ATOM 3777 N N . ILE B 1 203 ? -5.43 7.254 18.844 1 94.94 203 ILE B N 1
ATOM 3778 C CA . ILE B 1 203 ? -4.887 8.117 19.891 1 94.94 203 ILE B CA 1
ATOM 3779 C C . ILE B 1 203 ? -5.273 7.574 21.266 1 94.94 203 ILE B C 1
ATOM 3781 O O . ILE B 1 203 ? -4.488 7.645 22.219 1 94.94 203 ILE B O 1
ATOM 3785 N N . ASP B 1 204 ? -6.484 7.027 21.406 1 94.75 204 ASP B N 1
ATOM 3786 C CA . ASP B 1 204 ? -6.938 6.512 22.688 1 94.75 204 ASP B CA 1
ATOM 3787 C C . ASP B 1 204 ? -6.113 5.301 23.109 1 94.75 204 ASP B C 1
ATOM 3789 O O . ASP B 1 204 ? -5.707 5.195 24.281 1 94.75 204 ASP B O 1
ATOM 3793 N N . GLU B 1 205 ? -5.852 4.383 22.203 1 95.88 205 GLU B N 1
ATOM 3794 C CA . GLU B 1 205 ? -5.035 3.207 22.484 1 95.88 205 GLU B CA 1
ATOM 3795 C C . GLU B 1 205 ? -3.602 3.6 22.828 1 95.88 205 GLU B C 1
ATOM 3797 O O . GLU B 1 205 ? -2.982 3 23.703 1 95.88 205 GLU B O 1
ATOM 3802 N N . ILE B 1 206 ? -3.102 4.625 22.156 1 96.5 206 ILE B N 1
ATOM 3803 C CA . ILE B 1 206 ? -1.735 5.078 22.391 1 96.5 206 ILE B CA 1
ATOM 3804 C C . ILE B 1 206 ? -1.637 5.75 23.766 1 96.5 206 ILE B C 1
ATOM 3806 O O . ILE B 1 206 ? -0.695 5.496 24.516 1 96.5 206 ILE B O 1
ATOM 3810 N N . LYS B 1 207 ? -2.631 6.566 24.094 1 96.19 207 LYS B N 1
ATOM 3811 C CA . LYS B 1 207 ? -2.676 7.207 25.391 1 96.19 207 LYS B CA 1
ATOM 3812 C C . LYS B 1 207 ? -2.787 6.172 26.516 1 96.19 207 LYS B C 1
ATOM 3814 O O . LYS B 1 207 ? -2.197 6.34 27.578 1 96.19 207 LYS B O 1
ATOM 3819 N N . GLN B 1 208 ? -3.529 5.137 26.234 1 95.19 208 GLN B N 1
ATOM 3820 C CA . GLN B 1 208 ? -3.678 4.07 27.219 1 95.19 208 GLN B CA 1
ATOM 3821 C C . GLN B 1 208 ? -2.342 3.387 27.5 1 95.19 208 GLN B C 1
ATOM 3823 O O . GLN B 1 208 ? -2.053 3.02 28.641 1 95.19 208 GLN B O 1
ATOM 3828 N N . TYR B 1 209 ? -1.593 3.209 26.5 1 95.81 209 TYR B N 1
ATOM 3829 C CA . TYR B 1 209 ? -0.28 2.594 26.672 1 95.81 209 TYR B CA 1
ATOM 3830 C C . TYR B 1 209 ? 0.602 3.426 27.594 1 95.81 209 TYR B C 1
ATOM 3832 O O . TYR B 1 209 ? 1.274 2.885 28.469 1 95.81 209 TYR B O 1
ATOM 3840 N N . TYR B 1 210 ? 0.541 4.754 27.422 1 96 210 TYR B N 1
ATOM 3841 C CA . TYR B 1 210 ? 1.46 5.625 28.156 1 96 210 TYR B CA 1
ATOM 3842 C C . TYR B 1 210 ? 0.863 6.059 29.484 1 96 210 TYR B C 1
ATOM 3844 O O . TYR B 1 210 ? 1.594 6.414 30.406 1 96 210 TYR B O 1
ATOM 3852 N N . GLY B 1 211 ? -0.437 6.051 29.516 1 92.94 211 GLY B N 1
ATOM 3853 C CA . GLY B 1 211 ? -1.073 6.699 30.641 1 92.94 211 GLY B CA 1
ATOM 3854 C C . GLY B 1 211 ? -0.829 8.195 30.703 1 92.94 211 GLY B C 1
ATOM 3855 O O . GLY B 1 211 ? -1.051 8.898 29.703 1 92.94 211 GLY B O 1
ATOM 3856 N N . ASN B 1 212 ? -0.328 8.703 31.812 1 91.06 212 ASN B N 1
ATOM 3857 C CA . ASN B 1 212 ? -0.109 10.141 31.984 1 91.06 212 ASN B CA 1
ATOM 3858 C C . ASN B 1 212 ? 1.366 10.5 31.844 1 91.06 212 ASN B C 1
ATOM 3860 O O . ASN B 1 212 ? 1.742 11.664 31.984 1 91.06 212 ASN B O 1
ATOM 3864 N N . ARG B 1 213 ? 2.072 9.609 31.391 1 93.12 213 ARG B N 1
ATOM 3865 C CA . ARG B 1 213 ? 3.52 9.797 31.391 1 93.12 213 ARG B CA 1
ATOM 3866 C C . ARG B 1 213 ? 3.977 10.578 30.172 1 93.12 213 ARG B C 1
ATOM 3868 O O . ARG B 1 213 ? 5.012 11.25 30.203 1 93.12 213 ARG B O 1
ATOM 3875 N N . VAL B 1 214 ? 3.246 10.352 29.109 1 96.62 214 VAL B N 1
ATOM 3876 C CA . VAL B 1 214 ? 3.656 10.938 27.828 1 96.62 214 VAL B CA 1
ATOM 3877 C C . VAL B 1 214 ? 2.506 11.75 27.234 1 96.62 214 VAL B C 1
ATOM 3879 O O . VAL B 1 214 ? 1.371 11.266 27.172 1 96.62 214 VAL B O 1
ATOM 3882 N N . ARG B 1 215 ? 2.783 12.969 26.906 1 95.69 215 ARG B N 1
ATOM 3883 C CA . ARG B 1 215 ? 1.812 13.797 26.203 1 95.69 215 ARG B CA 1
ATOM 3884 C C . ARG B 1 215 ? 1.74 13.422 24.719 1 95.69 215 ARG B C 1
ATOM 3886 O O . ARG B 1 215 ? 2.768 13.352 24.047 1 95.69 215 ARG B O 1
ATOM 3893 N N . VAL B 1 216 ? 0.522 13.156 24.219 1 96.31 216 VAL B N 1
ATOM 3894 C CA . VAL B 1 216 ? 0.333 12.812 22.812 1 96.31 216 VAL B CA 1
ATOM 3895 C C . VAL B 1 216 ? -0.23 14.016 22.062 1 96.31 216 VAL B C 1
ATOM 3897 O O . VAL B 1 216 ? -1.263 14.57 22.438 1 96.31 216 VAL B O 1
ATOM 3900 N N . ILE B 1 217 ? 0.435 14.383 20.984 1 93.62 217 ILE B N 1
ATOM 3901 C CA . ILE B 1 217 ? 0.125 15.617 20.266 1 93.62 217 ILE B CA 1
ATOM 3902 C C . ILE B 1 217 ? -1.011 15.367 19.281 1 93.62 217 ILE B C 1
ATOM 3904 O O . ILE B 1 217 ? -0.982 14.391 18.531 1 93.62 217 ILE B O 1
ATOM 3908 N N . ASP B 1 218 ? -1.995 16.25 19.203 1 85.88 218 ASP B N 1
ATOM 3909 C CA . ASP B 1 218 ? -3.078 16.281 18.219 1 85.88 218 ASP B CA 1
ATOM 3910 C C . ASP B 1 218 ? -2.682 17.094 17 1 85.88 218 ASP B C 1
ATOM 3912 O O . ASP B 1 218 ? -2.902 18.312 16.953 1 85.88 218 ASP B O 1
ATOM 3916 N N . SER B 1 219 ? -2.334 16.594 15.93 1 93 219 SER B N 1
ATOM 3917 C CA . SER B 1 219 ? -1.725 17.266 14.789 1 93 219 SER B CA 1
ATOM 3918 C C . SER B 1 219 ? -2.777 17.953 13.93 1 93 219 SER B C 1
ATOM 3920 O O . SER B 1 219 ? -2.592 19.094 13.5 1 93 219 SER B O 1
ATOM 3922 N N . PRO B 1 220 ? -3.971 17.375 13.773 1 95.75 220 PRO B N 1
ATOM 3923 C CA . PRO B 1 220 ? -4.957 17.984 12.883 1 95.75 220 PRO B CA 1
ATOM 3924 C C . PRO B 1 220 ? -5.426 19.344 13.375 1 95.75 220 PRO B C 1
ATOM 3926 O O . PRO B 1 220 ? -5.555 20.281 12.578 1 95.75 220 PRO B O 1
ATOM 3929 N N . ASN B 1 221 ? -5.605 19.516 14.633 1 96.19 221 ASN B N 1
ATOM 3930 C CA . ASN B 1 221 ? -6.051 20.766 15.219 1 96.19 221 ASN B CA 1
ATOM 3931 C C . ASN B 1 221 ? -4.996 21.859 15.062 1 96.19 221 ASN B C 1
ATOM 3933 O O . ASN B 1 221 ? -5.324 23.016 14.758 1 96.19 221 ASN B O 1
ATOM 3937 N N . ILE B 1 222 ? -3.779 21.516 15.32 1 97.31 222 ILE B N 1
ATOM 3938 C CA . ILE B 1 222 ? -2.672 22.469 15.203 1 97.31 222 ILE B CA 1
ATOM 3939 C C . ILE B 1 222 ? -2.59 22.984 13.766 1 97.31 222 ILE B C 1
ATOM 3941 O O . ILE B 1 222 ? -2.451 24.188 13.539 1 97.31 222 ILE B O 1
ATOM 3945 N N . VAL B 1 223 ? -2.73 22.094 12.797 1 98.38 223 VAL B N 1
ATOM 3946 C CA . VAL B 1 223 ? -2.627 22.438 11.383 1 98.38 223 VAL B CA 1
ATOM 3947 C C . VAL B 1 223 ? -3.797 23.328 10.977 1 98.38 223 VAL B C 1
ATOM 3949 O O . VAL B 1 223 ? -3.607 24.344 10.289 1 98.38 223 VAL B O 1
ATOM 3952 N N . ALA B 1 224 ? -5.012 22.969 11.398 1 98.5 224 ALA B N 1
ATOM 3953 C CA . ALA B 1 224 ? -6.199 23.75 11.078 1 98.5 224 ALA B CA 1
ATOM 3954 C C . ALA B 1 224 ? -6.09 25.172 11.641 1 98.5 224 ALA B C 1
ATOM 3956 O O . ALA B 1 224 ? -6.449 26.141 10.977 1 98.5 224 ALA B O 1
ATOM 3957 N N . ASN B 1 225 ? -5.574 25.281 12.836 1 98.25 225 ASN B N 1
ATOM 3958 C CA . ASN B 1 225 ? -5.383 26.594 13.453 1 98.25 225 ASN B CA 1
ATOM 3959 C C . ASN B 1 225 ? -4.344 27.422 12.695 1 98.25 225 ASN B C 1
ATOM 3961 O O . ASN B 1 225 ? -4.516 28.625 12.508 1 98.25 225 ASN B O 1
ATOM 3965 N N . HIS B 1 226 ? -3.316 26.766 12.336 1 98.38 226 HIS B N 1
ATOM 3966 C CA . HIS B 1 226 ? -2.287 27.438 11.562 1 98.38 226 HIS B CA 1
ATOM 3967 C C . HIS B 1 226 ? -2.848 27.969 10.242 1 98.38 226 HIS B C 1
ATOM 3969 O O . HIS B 1 226 ? -2.551 29.094 9.844 1 98.38 226 HIS B O 1
ATOM 3975 N N . LEU B 1 227 ? -3.631 27.125 9.57 1 98.81 227 LEU B N 1
ATOM 3976 C CA . LEU B 1 227 ? -4.301 27.547 8.344 1 98.81 227 LEU B CA 1
ATOM 3977 C C . LEU B 1 227 ? -5.156 28.781 8.586 1 98.81 227 LEU B C 1
ATOM 3979 O O . LEU B 1 227 ? -5.113 29.734 7.809 1 98.81 227 LEU B O 1
ATOM 3983 N N . LYS B 1 228 ? -5.918 28.797 9.633 1 98.69 228 LYS B N 1
ATOM 3984 C CA . LYS B 1 228 ? -6.777 29.922 9.984 1 98.69 228 LYS B CA 1
ATOM 3985 C C . LYS B 1 228 ? -5.961 31.203 10.141 1 98.69 228 LYS B C 1
ATOM 3987 O O . LYS B 1 228 ? -6.348 32.25 9.633 1 98.69 228 LYS B O 1
ATOM 3992 N N . ILE B 1 229 ? -4.863 31.094 10.836 1 98.44 229 ILE B N 1
ATOM 3993 C CA . ILE B 1 229 ? -3.994 32.25 11.078 1 98.44 229 ILE B CA 1
ATOM 3994 C C . ILE B 1 229 ? -3.498 32.812 9.75 1 98.44 229 ILE B C 1
ATOM 3996 O O . ILE B 1 229 ? -3.525 34.031 9.539 1 98.44 229 ILE B O 1
ATOM 4000 N N . ILE B 1 230 ? -3.066 31.938 8.859 1 98.31 230 ILE B N 1
ATOM 4001 C CA . ILE B 1 230 ? -2.52 32.344 7.574 1 98.31 230 ILE B CA 1
ATOM 4002 C C . ILE B 1 230 ? -3.613 33.031 6.742 1 98.31 230 ILE B C 1
ATOM 4004 O O . ILE B 1 230 ? -3.391 34.062 6.141 1 98.31 230 ILE B O 1
ATOM 4008 N N . LEU B 1 231 ? -4.809 32.375 6.648 1 98.56 231 LEU B N 1
ATOM 4009 C CA . LEU B 1 231 ? -5.91 32.938 5.875 1 98.56 231 LEU B CA 1
ATOM 4010 C C . LEU B 1 231 ? -6.32 34.312 6.43 1 98.56 231 LEU B C 1
ATOM 4012 O O . LEU B 1 231 ? -6.625 35.219 5.664 1 98.56 231 LEU B O 1
ATOM 4016 N N . ASP B 1 232 ? -6.348 34.438 7.715 1 98.19 232 ASP B N 1
ATOM 4017 C CA . ASP B 1 232 ? -6.688 35.719 8.359 1 98.19 232 ASP B CA 1
ATOM 4018 C C . ASP B 1 232 ? -5.656 36.781 8.023 1 98.19 232 ASP B C 1
ATOM 4020 O O . ASP B 1 232 ? -6.02 37.906 7.68 1 98.19 232 ASP B O 1
ATOM 4024 N N . LYS B 1 233 ? -4.445 36.438 8.125 1 97.62 233 LYS B N 1
ATOM 4025 C CA . LYS B 1 233 ? -3.336 37.344 7.844 1 97.62 233 LYS B CA 1
ATOM 4026 C C . LYS B 1 233 ? -3.471 37.969 6.457 1 97.62 233 LYS B C 1
ATOM 4028 O O . LYS B 1 233 ? -3.154 39.125 6.258 1 97.62 233 LYS B O 1
ATOM 4033 N N . TYR B 1 234 ? -3.984 37.188 5.52 1 97.56 234 TYR B N 1
ATOM 4034 C CA . TYR B 1 234 ? -4.012 37.656 4.137 1 97.56 234 TYR B CA 1
ATOM 4035 C C . TYR B 1 234 ? -5.426 38.031 3.713 1 97.56 234 TYR B C 1
ATOM 4037 O O . TYR B 1 234 ? -5.711 38.156 2.52 1 97.56 234 TYR B O 1
ATOM 4045 N N . ASN B 1 235 ? -6.34 38.094 4.707 1 97.19 235 ASN B N 1
ATOM 4046 C CA . ASN B 1 235 ? -7.727 38.5 4.488 1 97.19 235 ASN B CA 1
ATOM 4047 C C . ASN B 1 235 ? -8.43 37.562 3.512 1 97.19 235 ASN B C 1
ATOM 4049 O O . ASN B 1 235 ? -9.086 38.031 2.574 1 97.19 235 ASN B O 1
ATOM 4053 N N . LEU B 1 236 ? -8.234 36.312 3.752 1 98.25 236 LEU B N 1
ATOM 4054 C CA . LEU B 1 236 ? -8.773 35.312 2.83 1 98.25 236 LEU B CA 1
ATOM 4055 C C . LEU B 1 236 ? -9.836 34.438 3.512 1 98.25 236 LEU B C 1
ATOM 4057 O O . LEU B 1 236 ? -10.336 33.5 2.924 1 98.25 236 LEU B O 1
ATOM 4061 N N . LEU B 1 237 ? -10.219 34.781 4.723 1 98.44 237 LEU B N 1
ATOM 4062 C CA . LEU B 1 237 ? -11.258 34.031 5.41 1 98.44 237 LEU B CA 1
ATOM 4063 C C . LEU B 1 237 ? -12.617 34.25 4.75 1 98.44 237 LEU B C 1
ATOM 4065 O O . LEU B 1 237 ? -12.984 35.375 4.441 1 98.44 237 LEU B O 1
ATOM 4069 N N . ASN B 1 238 ? -13.289 33.125 4.484 1 97.38 238 ASN B N 1
ATOM 4070 C CA . ASN B 1 238 ? -14.648 33.188 3.977 1 97.38 238 ASN B CA 1
ATOM 4071 C C . ASN B 1 238 ? -15.656 33.406 5.102 1 97.38 238 ASN B C 1
ATOM 4073 O O . ASN B 1 238 ? -16.078 32.438 5.746 1 97.38 238 ASN B O 1
ATOM 4077 N N . GLU B 1 239 ? -16.266 34.5 5.277 1 91.62 239 GLU B N 1
ATOM 4078 C CA . GLU B 1 239 ? -17.094 34.812 6.434 1 91.62 239 GLU B CA 1
ATOM 4079 C C . GLU B 1 239 ? -18.578 34.75 6.082 1 91.62 239 GLU B C 1
ATOM 4081 O O . GLU B 1 239 ? -19.422 34.656 6.973 1 91.62 239 GLU B O 1
ATOM 4086 N N . ASN B 1 240 ? -18.922 34.781 4.906 1 90.75 240 ASN B N 1
ATOM 4087 C CA . ASN B 1 240 ? -20.312 34.906 4.508 1 90.75 240 ASN B CA 1
ATOM 4088 C C . ASN B 1 240 ? -20.75 33.75 3.609 1 90.75 240 ASN B C 1
ATOM 4090 O O . ASN B 1 240 ? -21.297 33.969 2.529 1 90.75 240 ASN B O 1
ATOM 4094 N N . ASN B 1 241 ? -20.484 32.594 4.027 1 94.06 241 ASN B N 1
ATOM 4095 C CA . ASN B 1 241 ? -20.844 31.391 3.271 1 94.06 241 ASN B CA 1
ATOM 4096 C C . ASN B 1 241 ? -21.531 30.359 4.156 1 94.06 241 ASN B C 1
ATOM 4098 O O . ASN B 1 241 ? -20.906 29.422 4.648 1 94.06 241 ASN B O 1
ATOM 4102 N N . PRO B 1 242 ? -22.922 30.391 4.305 1 92.5 242 PRO B N 1
ATOM 4103 C CA . PRO B 1 242 ? -23.625 29.5 5.227 1 92.5 242 PRO B CA 1
ATOM 4104 C C . PRO B 1 242 ? -23.766 28.078 4.695 1 92.5 242 PRO B C 1
ATOM 4106 O O . PRO B 1 242 ? -24.062 27.156 5.457 1 92.5 242 PRO B O 1
ATOM 4109 N N . LYS B 1 243 ? -23.578 27.906 3.418 1 95.44 243 LYS B N 1
ATOM 4110 C CA . LYS B 1 243 ? -23.656 26.578 2.814 1 95.44 243 LYS B CA 1
ATOM 4111 C C . LYS B 1 243 ? -22.375 26.25 2.039 1 95.44 243 LYS B C 1
ATOM 4113 O O . LYS B 1 243 ? -22.375 26.25 0.806 1 95.44 243 LYS B O 1
ATOM 4118 N N . PRO B 1 244 ? -21.359 25.922 2.73 1 96.38 244 PRO B N 1
ATOM 4119 C CA . PRO B 1 244 ? -20.094 25.625 2.041 1 96.38 244 PRO B CA 1
ATOM 4120 C C . PRO B 1 244 ? -20.188 24.391 1.153 1 96.38 244 PRO B C 1
ATOM 4122 O O . PRO B 1 244 ? -21 23.5 1.403 1 96.38 244 PRO B O 1
ATOM 4125 N N . ASP B 1 245 ? -19.344 24.375 0.145 1 96.12 245 ASP B N 1
ATOM 4126 C CA . ASP B 1 245 ? -19.234 23.266 -0.793 1 96.12 245 ASP B CA 1
ATOM 4127 C C . ASP B 1 245 ? -18.016 22.406 -0.486 1 96.12 245 ASP B C 1
ATOM 4129 O O . ASP B 1 245 ? -16.891 22.922 -0.411 1 96.12 245 ASP B O 1
ATOM 4133 N N . TYR B 1 246 ? -18.297 21.125 -0.226 1 96.94 246 TYR B N 1
ATOM 4134 C CA . TYR B 1 246 ? -17.219 20.172 -0.002 1 96.94 246 TYR B CA 1
ATOM 4135 C C . TYR B 1 246 ? -17.141 19.156 -1.138 1 96.94 246 TYR B C 1
ATOM 4137 O O . TYR B 1 246 ? -18.094 18.422 -1.393 1 96.94 246 TYR B O 1
ATOM 4145 N N . ARG B 1 247 ? -16.016 19.109 -1.827 1 97.62 247 ARG B N 1
ATOM 4146 C CA . ARG B 1 247 ? -15.773 18.156 -2.9 1 97.62 247 ARG B CA 1
ATOM 4147 C C . ARG B 1 247 ? -14.641 17.203 -2.545 1 97.62 247 ARG B C 1
ATOM 4149 O O . ARG B 1 247 ? -13.562 17.656 -2.137 1 97.62 247 ARG B O 1
ATOM 4156 N N . PHE B 1 248 ? -14.953 15.914 -2.65 1 97.88 248 PHE B N 1
ATOM 4157 C CA . PHE B 1 248 ? -13.992 14.883 -2.279 1 97.88 248 PHE B CA 1
ATOM 4158 C C . PHE B 1 248 ? -13.625 14.023 -3.484 1 97.88 248 PHE B C 1
ATOM 4160 O O . PHE B 1 248 ? -14.453 13.258 -3.982 1 97.88 248 PHE B O 1
ATOM 4167 N N . TYR B 1 249 ? -12.352 14.117 -3.896 1 98.38 249 TYR B N 1
ATOM 4168 C CA . TYR B 1 249 ? -11.852 13.336 -5.02 1 98.38 249 TYR B CA 1
ATOM 4169 C C . TYR B 1 249 ? -10.906 12.242 -4.543 1 98.38 249 TYR B C 1
ATOM 4171 O O . TYR B 1 249 ? -10.086 12.461 -3.645 1 98.38 249 TYR B O 1
ATOM 4179 N N . LEU B 1 250 ? -11.055 11.062 -5.027 1 98 250 LEU B N 1
ATOM 4180 C CA . LEU B 1 250 ? -10.109 9.961 -4.852 1 98 250 LEU B CA 1
ATOM 4181 C C . LEU B 1 250 ? -9.609 9.453 -6.199 1 98 250 LEU B C 1
ATOM 4183 O O . LEU B 1 250 ? -10.367 9.414 -7.172 1 98 250 LEU B O 1
ATOM 4187 N N . SER B 1 251 ? -8.344 9.062 -6.219 1 98.06 251 SER B N 1
ATOM 4188 C CA . SER B 1 251 ? -7.797 8.562 -7.477 1 98.06 251 SER B CA 1
ATOM 4189 C C . SER B 1 251 ? -8.211 7.117 -7.723 1 98.06 251 SER B C 1
ATOM 4191 O O . SER B 1 251 ? -8.016 6.59 -8.82 1 98.06 251 SER B O 1
ATOM 4193 N N . ASP B 1 252 ? -8.734 6.457 -6.75 1 96.94 252 ASP B N 1
ATOM 4194 C CA . ASP B 1 252 ? -9.32 5.121 -6.801 1 96.94 252 ASP B CA 1
ATOM 4195 C C . ASP B 1 252 ? -10.398 4.953 -5.73 1 96.94 252 ASP B C 1
ATOM 4197 O O . ASP B 1 252 ? -10.258 5.465 -4.617 1 96.94 252 ASP B O 1
ATOM 4201 N N . ILE B 1 253 ? -11.492 4.332 -6.105 1 96.06 253 ILE B N 1
ATOM 4202 C CA . ILE B 1 253 ? -12.594 4.188 -5.156 1 96.06 253 ILE B CA 1
ATOM 4203 C C . ILE B 1 253 ? -12.914 2.707 -4.957 1 96.06 253 ILE B C 1
ATOM 4205 O O . ILE B 1 253 ? -13.156 1.981 -5.926 1 96.06 253 ILE B O 1
ATOM 4209 N N . THR B 1 254 ? -12.82 2.285 -3.727 1 94.38 254 THR B N 1
ATOM 4210 C CA . THR B 1 254 ? -13.242 0.952 -3.307 1 94.38 254 THR B CA 1
ATOM 4211 C C . THR B 1 254 ? -14.242 1.034 -2.158 1 94.38 254 THR B C 1
ATOM 4213 O O . THR B 1 254 ? -14.383 2.084 -1.528 1 94.38 254 THR B O 1
ATOM 4216 N N . LYS B 1 255 ? -14.945 -0.062 -1.876 1 93.12 255 LYS B N 1
ATOM 4217 C CA . LYS B 1 255 ? -15.867 -0.098 -0.748 1 93.12 255 LYS B CA 1
ATOM 4218 C C . LYS B 1 255 ? -15.148 0.186 0.566 1 93.12 255 LYS B C 1
ATOM 4220 O O . LYS B 1 255 ? -15.703 0.816 1.466 1 93.12 255 LYS B O 1
ATOM 4225 N N . ASN B 1 256 ? -13.961 -0.245 0.626 1 92.25 256 ASN B N 1
ATOM 4226 C CA . ASN B 1 256 ? -13.164 -0.031 1.831 1 92.25 256 ASN B CA 1
ATOM 4227 C C . ASN B 1 256 ? -12.859 1.449 2.047 1 92.25 256 ASN B C 1
ATOM 4229 O O . ASN B 1 256 ? -13 1.961 3.158 1 92.25 256 ASN B O 1
ATOM 4233 N N . PHE B 1 257 ? -12.477 2.129 0.979 1 92.5 257 PHE B N 1
ATOM 4234 C CA . PHE B 1 257 ? -12.172 3.551 1.097 1 92.5 257 PHE B CA 1
ATOM 4235 C C . PHE B 1 257 ? -13.414 4.34 1.496 1 92.5 257 PHE B C 1
ATOM 4237 O O . PHE B 1 257 ? -13.328 5.273 2.295 1 92.5 257 PHE B O 1
ATOM 4244 N N . GLU B 1 258 ? -14.547 3.912 0.945 1 93.88 258 GLU B N 1
ATOM 4245 C CA . GLU B 1 258 ? -15.805 4.566 1.304 1 93.88 258 GLU B CA 1
ATOM 4246 C C . GLU B 1 258 ? -16.094 4.422 2.795 1 93.88 258 GLU B C 1
ATOM 4248 O O . GLU B 1 258 ? -16.438 5.398 3.461 1 93.88 258 GLU B O 1
ATOM 4253 N N . LYS B 1 259 ? -15.867 3.266 3.268 1 92.38 259 LYS B N 1
ATOM 4254 C CA . LYS B 1 259 ? -16.141 2.982 4.676 1 92.38 259 LYS B CA 1
ATOM 4255 C C . LYS B 1 259 ? -15.203 3.781 5.582 1 92.38 259 LYS B C 1
ATOM 4257 O O . LYS B 1 259 ? -15.656 4.402 6.547 1 92.38 259 LYS B O 1
ATOM 4262 N N . ILE B 1 260 ? -14.023 3.795 5.262 1 91.94 260 ILE B N 1
ATOM 4263 C CA . ILE B 1 260 ? -13.031 4.434 6.125 1 91.94 260 ILE B CA 1
ATOM 4264 C C . ILE B 1 260 ? -13.18 5.949 6.047 1 91.94 260 ILE B C 1
ATOM 4266 O O . ILE B 1 260 ? -12.961 6.652 7.039 1 91.94 260 ILE B O 1
ATOM 4270 N N . SER B 1 261 ? -13.508 6.453 4.852 1 93.69 261 SER B N 1
ATOM 4271 C CA . SER B 1 261 ? -13.711 7.891 4.699 1 93.69 261 SER B CA 1
ATOM 4272 C C . SER B 1 261 ? -14.812 8.391 5.633 1 93.69 261 SER B C 1
ATOM 4274 O O . SER B 1 261 ? -14.695 9.477 6.211 1 93.69 261 SER B O 1
ATOM 4276 N N . LYS B 1 262 ? -15.766 7.559 5.816 1 91.88 262 LYS B N 1
ATOM 4277 C CA . LYS B 1 262 ? -16.875 7.918 6.699 1 91.88 262 LYS B CA 1
ATOM 4278 C C . LYS B 1 262 ? -16.422 7.957 8.156 1 91.88 262 LYS B C 1
ATOM 4280 O O . LYS B 1 262 ? -16.891 8.781 8.938 1 91.88 262 LYS B O 1
ATOM 4285 N N . LYS B 1 263 ? -15.477 7.164 8.453 1 88.69 263 LYS B N 1
ATOM 4286 C CA . LYS B 1 263 ? -14.922 7.152 9.805 1 88.69 263 LYS B CA 1
ATOM 4287 C C . LYS B 1 263 ? -14.062 8.383 10.062 1 88.69 263 LYS B C 1
ATOM 4289 O O . LYS B 1 263 ? -14.023 8.898 11.18 1 88.69 263 LYS B O 1
ATOM 4294 N N . PHE B 1 264 ? -13.43 8.828 8.984 1 90.94 264 PHE B N 1
ATOM 4295 C CA . PHE B 1 264 ? -12.492 9.938 9.125 1 90.94 264 PHE B CA 1
ATOM 4296 C C . PHE B 1 264 ? -13.227 11.273 9.109 1 90.94 264 PHE B C 1
ATOM 4298 O O . PHE B 1 264 ? -12.914 12.172 9.891 1 90.94 264 PHE B O 1
ATOM 4305 N N . PHE B 1 265 ? -14.227 11.438 8.266 1 92.06 265 PHE B N 1
ATOM 4306 C CA . PHE B 1 265 ? -14.781 12.758 7.996 1 92.06 265 PHE B CA 1
ATOM 4307 C C . PHE B 1 265 ? -16.234 12.828 8.438 1 92.06 265 PHE B C 1
ATOM 4309 O O . PHE B 1 265 ? -16.734 13.906 8.781 1 92.06 265 PHE B O 1
ATOM 4316 N N . GLY B 1 266 ? -16.922 11.68 8.414 1 87.56 266 GLY B N 1
ATOM 4317 C CA . GLY B 1 266 ? -18.344 11.625 8.75 1 87.56 266 GLY B CA 1
ATOM 4318 C C . GLY B 1 266 ? -19.188 11.016 7.648 1 87.56 266 GLY B C 1
ATOM 4319 O O . GLY B 1 266 ? -18.703 10.789 6.539 1 87.56 266 GLY B O 1
ATOM 4320 N N . LYS B 1 267 ? -20.484 10.766 7.867 1 81.88 267 LYS B N 1
ATOM 4321 C CA . LYS B 1 267 ? -21.375 9.984 7.016 1 81.88 267 LYS B CA 1
ATOM 4322 C C . LYS B 1 267 ? -21.781 10.781 5.777 1 81.88 267 LYS B C 1
ATOM 4324 O O . LYS B 1 267 ? -22.25 10.203 4.793 1 81.88 267 LYS B O 1
ATOM 4329 N N . SER B 1 268 ? -21.516 12.016 5.703 1 79.81 268 SER B N 1
ATOM 4330 C CA . SER B 1 268 ? -22.047 12.852 4.633 1 79.81 268 SER B CA 1
ATOM 4331 C C . SER B 1 268 ? -21 13.086 3.549 1 79.81 268 SER B C 1
ATOM 4333 O O . SER B 1 268 ? -21.125 14.016 2.744 1 79.81 268 SER B O 1
ATOM 4335 N N . ILE B 1 269 ? -20.188 12.141 3.381 1 87.5 269 ILE B N 1
ATOM 4336 C CA . ILE B 1 269 ? -19.156 12.383 2.389 1 87.5 269 ILE B CA 1
ATOM 4337 C C . ILE B 1 269 ? -19.531 11.727 1.066 1 87.5 269 ILE B C 1
ATOM 4339 O O . ILE B 1 269 ? -19.953 10.562 1.043 1 87.5 269 ILE B O 1
ATOM 4343 N N . ASP B 1 270 ? -19.547 12.531 -0.002 1 89.69 270 ASP B N 1
ATOM 4344 C CA . ASP B 1 270 ? -19.719 12.016 -1.354 1 89.69 270 ASP B CA 1
ATOM 4345 C C . ASP B 1 270 ? -18.406 12.008 -2.119 1 89.69 270 ASP B C 1
ATOM 4347 O O . ASP B 1 270 ? -17.828 13.062 -2.4 1 89.69 270 ASP B O 1
ATOM 4351 N N . LEU B 1 271 ? -17.969 10.82 -2.502 1 93.88 271 LEU B N 1
ATOM 4352 C CA . LEU B 1 271 ? -16.672 10.641 -3.125 1 93.88 271 LEU B CA 1
ATOM 4353 C C . LEU B 1 271 ? -16.781 10.68 -4.645 1 93.88 271 LEU B C 1
ATOM 4355 O O . LEU B 1 271 ? -17.734 10.148 -5.215 1 93.88 271 LEU B O 1
ATOM 4359 N N . GLU B 1 272 ? -15.875 11.375 -5.289 1 96.5 272 GLU B N 1
ATOM 4360 C CA . GLU B 1 272 ? -15.773 11.422 -6.742 1 96.5 272 GLU B CA 1
ATOM 4361 C C . GLU B 1 272 ? -14.445 10.828 -7.219 1 96.5 272 GLU B C 1
ATOM 4363 O O . GLU B 1 272 ? -13.398 11.078 -6.613 1 96.5 272 GLU B O 1
ATOM 4368 N N . PHE B 1 273 ? -14.562 9.992 -8.227 1 96.12 273 PHE B N 1
ATOM 4369 C CA . PHE B 1 273 ? -13.367 9.414 -8.828 1 96.12 273 PHE B CA 1
ATOM 4370 C C . PHE B 1 273 ? -12.664 10.43 -9.719 1 96.12 273 PHE B C 1
ATOM 4372 O O . PHE B 1 273 ? -13.305 11.102 -10.531 1 96.12 273 PHE B O 1
ATOM 4379 N N . LYS B 1 274 ? -11.344 10.57 -9.531 1 95.5 274 LYS B N 1
ATOM 4380 C CA . LYS B 1 274 ? -10.539 11.445 -10.383 1 95.5 274 LYS B CA 1
ATOM 4381 C C . LYS B 1 274 ? -9.133 10.883 -10.57 1 95.5 274 LYS B C 1
ATOM 4383 O O . LYS B 1 274 ? -8.438 10.594 -9.594 1 95.5 274 LYS B O 1
ATOM 4388 N N . THR B 1 275 ? -8.664 10.688 -11.727 1 90.5 275 THR B N 1
ATOM 4389 C CA . THR B 1 275 ? -7.301 10.273 -12.023 1 90.5 275 THR B CA 1
ATOM 4390 C C . THR B 1 275 ? -6.477 11.453 -12.523 1 90.5 275 THR B C 1
ATOM 4392 O O . THR B 1 275 ? -6.984 12.297 -13.273 1 90.5 275 THR B O 1
ATOM 4395 N N . LEU B 1 276 ? -5.301 11.547 -12.047 1 90.75 276 LEU B N 1
ATOM 4396 C CA . LEU B 1 276 ? -4.41 12.609 -12.492 1 90.75 276 LEU B CA 1
ATOM 4397 C C . LEU B 1 276 ? -3.301 12.055 -13.383 1 90.75 276 LEU B C 1
ATOM 4399 O O . LEU B 1 276 ? -2.852 10.922 -13.188 1 90.75 276 LEU B O 1
#